Protein AF-A0A2D9K0V0-F1 (afdb_monomer)

Solvent-accessible surface area (backbone atoms only — not comparable to full-atom values): 19066 Å² total; per-residue (Å²): 116,52,58,71,48,24,60,73,74,69,68,35,49,72,90,44,69,35,54,51,68,38,77,50,42,42,64,25,30,64,57,67,66,48,71,75,42,96,69,35,38,9,27,38,43,74,40,37,37,55,50,68,66,48,45,17,32,38,49,22,57,74,65,72,26,48,40,57,38,60,50,44,67,66,80,58,66,89,50,46,47,69,49,69,27,39,34,34,71,58,63,71,51,47,66,89,57,55,63,83,41,41,39,16,13,40,36,79,34,47,32,63,82,35,72,28,41,44,32,43,83,90,40,67,44,85,58,47,45,82,49,49,73,64,42,76,37,61,46,59,78,54,49,76,62,45,42,44,74,83,18,52,46,69,23,69,28,43,53,49,32,65,16,9,19,24,32,33,73,44,33,50,60,80,29,35,34,35,41,34,44,45,86,46,57,58,73,42,45,30,34,36,35,42,39,46,52,25,52,40,86,64,31,17,25,22,32,39,41,36,39,27,34,44,91,47,82,68,52,73,53,65,39,28,57,26,34,39,40,36,74,84,58,23,28,80,46,44,38,35,32,30,35,47,34,40,52,50,55,25,33,92,71,8,25,40,38,42,34,41,38,19,32,65,50,56,92,92,56,70,39,42,40,26,41,69,66,44,12,29,37,40,31,26,57,41,66,47,59,102,60,84,43,80,76,45,78,46,76,41,84,92,59,56,27,37,38,40,30,27,53,26,40,60,79,39,34,26,23,38,30,37,19,61,69,82,41,59,63,93,39,92,53,13,46,44,78,77,44,64,52,48,56,14,93,29,52,56,32,74,50,74,46,66,78,64,58,85,80,61,97,56,78,44,79,47,81,40,75,63,129

Foldseek 3Di:
DAPVCCVPPQVADRVDQQRCPLPQGQQQAPCQLDQDASSPQNARSNDQQRCPLQAGSNLCNVQVFRSSFSLGDRDDPPQKDKHFAQALVSVVDEPPFAFPAKAFAQDWFDGNNRTHAYDALVDDDPQKDKFWPAHKHKDAQAQAPQDCVVQNHDYPRLSRLARMWIWHPDQDAQTKMKMKGAPADAQFKKKKKFKAAARYPQAFAWKWKWKDQPPDDIDIDTGTRQPCCDPPRVGPDSNTIMMMMGMDGHHPRRMMMIMIGWHADDPPDGHGGGTDIRRIMTMTRFLADPDKDFPDWDADPVQGKIKTKIFDGQFFWKWKWKFQPCDDPVDDRHIDTPDRSQHDNDGMGIDMGNDPRPDHPGMDMDMDTDD

pLDDT: mean 89.68, std 9.81, range [43.66, 98.81]

Mean predicted aligned error: 11.1 Å

Secondary structure (DSSP, 8-state):
--HHHIIIII---TT-SSSS-SS--TTT---SSS--BTTB----TT-SSSSSSSB-HHHHHHHT--TT-TTSPPPPSTTEEEEEESSTGGGT--TTS-EEEEEEESS--EETTEEPEEEBTTB--TTEEEEESS-EEEE-S--TT--TTTTT---HHHHHHHH-EEEES--STT-EEEEEE--PPTT-EEEEEEEE----TTB--EEEEEEE-TTSPPEEEEEESS-TTSTTT-BS-TT-EEEEEEEEE--TT--EEEEEEEPPPPTT--SB-----B-EEEEEE--S-SS--EEEEEEETTTTEEEEEEE--TT-EEEEEEESS---TTSTT--EEEEEEEE-SSSEEEEEE-SSTTT-S--EEEEEE--

Nearest PDB structures (foldseek):
  2wz8-assembly1_A  TM=5.641E-01  e=3.664E-03  Acetivibrio thermocellus
  8ic1-assembly1_A  TM=4.311E-01  e=6.963E-02  Microbacterium arabinogalactanolyticum
  5zbt-assembly1_A  TM=4.457E-01  e=5.659E-01  Entamoeba histolytica HM-1:IMSS-A
  1pm4-assembly1_C  TM=2.593E-01  e=3.094E+00  Yersinia pseudotuberculosis

Structure (mmCIF, N/CA/C/O backbone):
data_AF-A0A2D9K0V0-F1
#
_entry.id   AF-A0A2D9K0V0-F1
#
loop_
_atom_site.group_PDB
_atom_site.id
_atom_site.type_symbol
_atom_site.label_atom_id
_atom_site.label_alt_id
_atom_site.label_comp_id
_atom_site.label_asym_id
_atom_site.label_entity_id
_atom_site.label_seq_id
_atom_site.pdbx_PDB_ins_code
_atom_site.Cartn_x
_atom_site.Cartn_y
_atom_site.Cartn_z
_atom_site.occupancy
_atom_site.B_iso_or_equiv
_atom_site.auth_seq_id
_atom_site.auth_comp_id
_atom_site.auth_asym_id
_atom_site.auth_atom_id
_atom_site.pdbx_PDB_model_num
ATOM 1 N N . MET A 1 1 ? 15.722 15.539 28.383 1.00 73.75 1 MET A N 1
ATOM 2 C CA . MET A 1 1 ? 15.851 14.761 29.632 1.00 73.75 1 MET A CA 1
ATOM 3 C C . MET A 1 1 ? 17.202 15.109 30.284 1.00 73.75 1 MET A C 1
ATOM 5 O O . MET A 1 1 ? 17.712 16.178 29.961 1.00 73.75 1 MET A O 1
ATOM 9 N N . ASN A 1 2 ? 17.755 14.344 31.236 1.00 83.00 2 ASN A N 1
ATOM 10 C CA . ASN A 1 2 ? 19.165 14.490 31.651 1.00 83.00 2 ASN A CA 1
ATOM 11 C C . ASN A 1 2 ? 19.836 13.112 31.701 1.00 83.00 2 ASN A C 1
ATOM 13 O O . ASN A 1 2 ? 19.140 12.140 31.985 1.00 83.00 2 ASN A O 1
ATOM 17 N N . ASP A 1 3 ? 21.164 13.063 31.558 1.00 81.62 3 ASP A N 1
ATOM 18 C CA . ASP A 1 3 ? 21.919 11.810 31.410 1.00 81.62 3 ASP A CA 1
ATOM 19 C C . ASP A 1 3 ? 21.660 10.813 32.550 1.00 81.62 3 ASP A C 1
ATOM 21 O O . ASP A 1 3 ? 21.655 9.601 32.364 1.00 81.62 3 ASP A O 1
ATOM 25 N N . SER A 1 4 ? 21.455 11.312 33.775 1.00 85.06 4 SER A N 1
ATOM 26 C CA . SER A 1 4 ? 21.193 10.442 34.923 1.00 85.06 4 SER A CA 1
ATOM 27 C C . SER A 1 4 ? 19.803 9.815 34.867 1.00 85.06 4 SER A C 1
ATOM 29 O O . SER A 1 4 ? 19.645 8.719 35.395 1.00 85.06 4 SER A O 1
ATOM 31 N N . LYS A 1 5 ? 18.806 10.506 34.308 1.00 84.31 5 LYS A N 1
ATOM 32 C CA . LYS A 1 5 ? 17.453 9.974 34.120 1.00 84.31 5 LYS A CA 1
ATOM 33 C C . LYS A 1 5 ? 17.431 8.982 32.955 1.00 84.31 5 LYS A C 1
ATOM 35 O O . LYS A 1 5 ? 16.911 7.891 33.130 1.00 84.31 5 LYS A O 1
ATOM 40 N N . GLU A 1 6 ? 18.085 9.321 31.848 1.00 85.62 6 GLU A N 1
ATOM 41 C CA . GLU A 1 6 ? 18.199 8.459 30.661 1.00 85.62 6 GLU A CA 1
ATOM 42 C C . GLU A 1 6 ? 18.835 7.109 31.027 1.00 85.62 6 GLU A C 1
ATOM 44 O O . GLU A 1 6 ? 18.266 6.059 30.772 1.00 85.62 6 GLU A O 1
ATOM 49 N N . ILE A 1 7 ? 19.941 7.110 31.781 1.00 84.94 7 ILE A N 1
ATOM 50 C CA . ILE A 1 7 ? 20.639 5.864 32.147 1.00 84.94 7 ILE A CA 1
ATOM 51 C C . ILE A 1 7 ? 19.889 5.013 33.189 1.00 84.94 7 ILE A C 1
ATOM 53 O O . ILE A 1 7 ? 20.017 3.791 33.165 1.00 84.94 7 ILE A O 1
ATOM 57 N N . ASN A 1 8 ? 19.215 5.625 34.171 1.00 84.88 8 ASN A N 1
ATOM 58 C CA . ASN A 1 8 ? 18.696 4.885 35.336 1.00 84.88 8 ASN A CA 1
ATOM 59 C C . ASN A 1 8 ? 17.186 4.638 35.311 1.00 84.88 8 ASN A C 1
ATOM 61 O O . ASN A 1 8 ? 16.743 3.729 36.013 1.00 84.88 8 ASN A O 1
ATOM 65 N N . ASP A 1 9 ? 16.424 5.454 34.579 1.00 83.00 9 ASP A N 1
ATOM 66 C CA . ASP A 1 9 ? 14.962 5.410 34.610 1.00 83.00 9 ASP A CA 1
ATOM 67 C C . ASP A 1 9 ? 14.385 4.909 33.280 1.00 83.00 9 ASP A C 1
ATOM 69 O O . ASP A 1 9 ? 13.514 4.047 33.309 1.00 83.00 9 ASP A O 1
ATOM 73 N N . THR A 1 10 ? 14.855 5.428 32.138 1.00 83.25 10 THR A N 1
ATOM 74 C CA . THR A 1 10 ? 14.309 5.087 30.806 1.00 83.25 10 THR A CA 1
ATOM 75 C C . THR A 1 10 ? 15.211 4.182 29.973 1.00 83.25 10 THR A C 1
ATOM 77 O O . THR A 1 10 ? 14.788 3.715 28.929 1.00 83.25 10 THR A O 1
ATOM 80 N N . GLU A 1 11 ? 16.441 3.925 30.422 1.00 91.00 11 GLU A N 1
ATOM 81 C CA . GLU A 1 11 ? 17.473 3.157 29.702 1.00 91.00 11 GLU A CA 1
ATOM 82 C C . GLU A 1 11 ? 17.823 3.699 28.300 1.00 91.00 11 GLU A C 1
ATOM 84 O O . GLU A 1 11 ? 18.477 3.014 27.511 1.00 91.00 11 GLU A O 1
ATOM 89 N N . THR A 1 12 ? 17.485 4.961 28.030 1.00 91.00 12 THR A N 1
ATOM 90 C CA . THR A 1 12 ? 17.729 5.607 26.742 1.00 91.00 12 THR A CA 1
ATOM 91 C C . THR A 1 12 ? 19.180 6.071 26.591 1.00 91.00 12 THR A C 1
ATOM 93 O O . THR A 1 12 ? 19.969 6.107 27.548 1.00 91.00 12 THR A O 1
ATOM 96 N N . ASN A 1 13 ? 19.594 6.398 25.365 1.00 88.94 13 ASN A N 1
ATOM 97 C CA . ASN A 1 13 ? 20.975 6.758 25.068 1.00 88.94 13 ASN A CA 1
ATOM 98 C C . ASN A 1 13 ? 21.229 8.256 25.321 1.00 88.94 13 ASN A C 1
ATOM 100 O O . ASN A 1 13 ? 20.877 9.070 24.475 1.00 88.94 13 ASN A O 1
ATOM 104 N N . PRO A 1 14 ? 22.002 8.649 26.356 1.00 89.69 14 PRO A N 1
ATOM 105 C CA . PRO A 1 14 ? 22.209 10.061 26.709 1.00 89.69 14 PRO A CA 1
ATOM 106 C C . PRO A 1 14 ? 23.008 10.871 25.670 1.00 89.69 14 PRO A C 1
ATOM 108 O O . PRO A 1 14 ? 23.250 12.067 25.836 1.00 89.69 14 PRO A O 1
ATOM 111 N N . LEU A 1 15 ? 23.518 10.216 24.621 1.00 90.50 15 LEU A N 1
ATOM 112 C CA . LEU A 1 15 ? 24.195 10.868 23.499 1.00 90.50 15 LEU A CA 1
ATOM 113 C C . LEU A 1 15 ? 23.257 11.170 22.325 1.00 90.50 15 LEU A C 1
ATOM 115 O O . LEU A 1 15 ? 23.686 11.845 21.384 1.00 90.50 15 LEU A O 1
ATOM 119 N N . LEU A 1 16 ? 22.030 10.658 22.356 1.00 89.44 16 LEU A N 1
ATOM 120 C CA . LEU A 1 16 ? 20.989 10.886 21.367 1.00 89.44 16 LEU A CA 1
ATOM 121 C C . LEU A 1 16 ? 19.850 11.659 22.037 1.00 89.44 16 LEU A C 1
ATOM 123 O O . LEU A 1 16 ? 19.615 11.514 23.226 1.00 89.44 16 LEU A O 1
ATOM 127 N N . ALA A 1 17 ? 19.209 12.558 21.293 1.00 91.25 17 ALA A N 1
ATOM 128 C CA . ALA A 1 17 ? 18.018 13.246 21.798 1.00 91.25 17 ALA A CA 1
ATOM 129 C C . ALA A 1 17 ? 16.741 12.406 21.620 1.00 91.25 17 ALA A C 1
ATOM 131 O O . ALA A 1 17 ? 15.738 12.722 22.249 1.00 91.25 17 ALA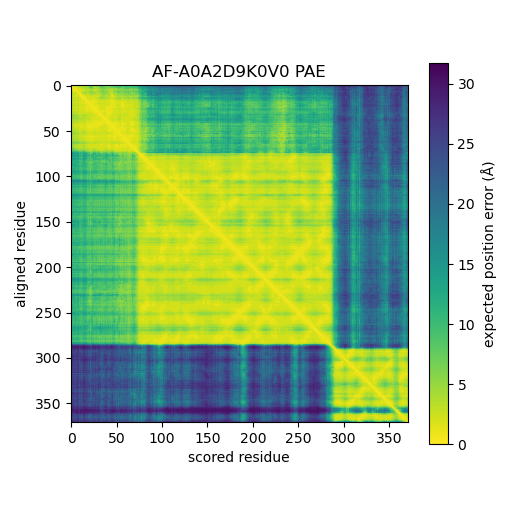 A O 1
ATOM 132 N N . ASP A 1 18 ? 16.837 11.408 20.744 1.00 93.50 18 ASP A N 1
ATOM 133 C CA . ASP A 1 18 ? 15.828 10.493 20.222 1.00 93.50 18 ASP A CA 1
ATOM 134 C C . ASP A 1 18 ? 16.570 9.154 20.040 1.00 93.50 18 ASP A C 1
ATOM 136 O O . ASP A 1 18 ? 17.537 9.067 19.260 1.00 93.50 18 ASP A O 1
ATOM 140 N N . THR A 1 19 ? 16.254 8.179 20.886 1.00 94.25 19 THR A N 1
ATOM 141 C CA . THR A 1 19 ? 17.038 6.956 21.058 1.00 94.25 19 THR A CA 1
ATOM 142 C C . THR A 1 19 ? 16.695 5.881 20.033 1.00 94.25 19 THR A C 1
ATOM 144 O O . THR A 1 19 ? 17.625 5.247 19.510 1.00 94.25 19 THR A O 1
ATOM 147 N N . ASP A 1 20 ? 15.420 5.688 19.719 1.00 92.06 20 ASP A N 1
ATOM 148 C CA . ASP A 1 20 ? 14.922 4.687 18.770 1.00 92.06 20 ASP A CA 1
ATOM 149 C C . ASP A 1 20 ? 14.698 5.232 17.349 1.00 92.06 20 ASP A C 1
ATOM 151 O O . ASP A 1 20 ? 14.717 4.442 16.401 1.00 92.06 20 ASP A O 1
ATOM 155 N N . LYS A 1 21 ? 14.726 6.560 17.175 1.00 90.12 21 LYS A N 1
ATOM 156 C CA . LYS A 1 21 ? 14.726 7.297 15.900 1.00 90.12 21 LYS A CA 1
ATOM 157 C C . LYS A 1 21 ? 13.393 7.297 15.173 1.00 90.12 21 LYS A C 1
ATOM 159 O O . LYS A 1 21 ? 13.379 7.326 13.939 1.00 90.12 21 LYS A O 1
ATOM 164 N N . ASP A 1 22 ? 12.308 7.297 15.921 1.00 87.81 22 ASP A N 1
ATOM 165 C CA . ASP A 1 22 ? 10.946 7.448 15.415 1.00 87.81 22 ASP A CA 1
ATOM 166 C C . ASP A 1 22 ? 10.583 8.928 15.115 1.00 87.81 22 ASP A C 1
ATOM 168 O O . ASP A 1 22 ? 9.612 9.225 14.418 1.00 87.81 22 ASP A O 1
ATOM 172 N N . GLY A 1 23 ? 11.411 9.878 15.577 1.00 89.25 23 GLY A N 1
ATOM 173 C CA . GLY A 1 23 ? 11.223 11.321 15.423 1.00 89.25 23 GLY A CA 1
ATOM 174 C C . GLY A 1 23 ? 10.721 12.044 16.679 1.00 89.25 23 GLY A C 1
ATOM 175 O O . GLY A 1 23 ? 10.600 13.281 16.655 1.00 89.25 23 GLY A O 1
ATOM 176 N N . LEU A 1 24 ? 10.466 11.327 17.773 1.00 92.38 24 LEU A N 1
ATOM 177 C CA . LEU A 1 24 ? 10.171 11.857 19.098 1.00 92.38 24 LEU A CA 1
ATOM 178 C C . LEU A 1 24 ? 11.458 11.966 19.917 1.00 92.38 24 LEU A C 1
ATOM 180 O O . LEU A 1 24 ? 12.423 11.246 19.738 1.00 92.38 24 LEU A O 1
ATOM 184 N N . ASN A 1 25 ? 11.535 12.967 20.796 1.00 94.94 25 ASN A N 1
ATOM 185 C CA . ASN A 1 25 ? 12.684 13.032 21.702 1.00 94.94 25 ASN A CA 1
ATOM 186 C C . ASN A 1 25 ? 12.367 12.201 22.947 1.00 94.94 25 ASN A C 1
ATOM 188 O O . ASN A 1 25 ? 11.310 12.446 23.527 1.00 94.94 25 ASN A O 1
ATOM 192 N N . ASP A 1 26 ? 13.335 11.464 23.503 1.00 94.62 26 ASP A N 1
ATOM 193 C CA . ASP A 1 26 ? 13.188 10.644 24.725 1.00 94.62 26 ASP A CA 1
ATOM 194 C C . ASP A 1 26 ? 12.453 11.363 25.879 1.00 94.62 26 ASP A C 1
ATOM 196 O O . ASP A 1 26 ? 11.872 10.775 26.785 1.00 94.62 26 ASP A O 1
ATOM 200 N N . GLY A 1 27 ? 12.559 12.696 25.929 1.00 93.06 27 GLY A N 1
ATOM 201 C CA . GLY A 1 27 ? 11.934 13.523 26.953 1.00 93.06 27 GLY A CA 1
ATOM 202 C C . GLY A 1 27 ? 10.412 13.678 26.861 1.00 93.06 27 GLY A C 1
ATOM 203 O O . GLY A 1 27 ? 9.840 14.096 27.872 1.00 93.06 27 GLY A O 1
ATOM 204 N N . VAL A 1 28 ? 9.795 13.438 25.700 1.00 95.25 28 VAL A N 1
ATOM 205 C CA . VAL A 1 28 ? 8.331 13.503 25.507 1.00 95.25 28 VAL A CA 1
ATOM 206 C C . VAL A 1 28 ? 7.662 12.138 25.663 1.00 95.25 28 VAL A C 1
ATOM 208 O O . VAL A 1 28 ? 6.469 12.082 25.947 1.00 95.25 28 VAL A O 1
ATOM 211 N N . GLU A 1 29 ? 8.449 11.076 25.566 1.00 96.38 29 GLU A N 1
ATOM 212 C CA . GLU A 1 29 ? 8.033 9.681 25.625 1.00 96.38 29 GLU A CA 1
ATOM 213 C C . GLU A 1 29 ? 8.116 9.167 27.058 1.00 96.38 29 GLU A C 1
ATOM 215 O O . GLU A 1 29 ? 9.183 9.008 27.662 1.00 96.38 29 GLU A O 1
ATOM 220 N N . THR A 1 30 ? 6.952 9.033 27.684 1.00 94.25 30 THR A N 1
ATOM 221 C CA . THR A 1 30 ? 6.865 8.826 29.132 1.00 94.25 30 THR A CA 1
ATOM 222 C C . THR A 1 30 ? 6.777 7.365 29.545 1.00 94.25 30 THR A C 1
ATOM 224 O O . THR A 1 30 ? 6.842 7.097 30.750 1.00 94.25 30 THR A O 1
ATOM 227 N N . ASN A 1 31 ? 6.671 6.443 28.583 1.00 94.75 31 ASN A N 1
ATOM 228 C CA . ASN A 1 31 ? 6.467 5.006 28.763 1.00 94.75 31 ASN A CA 1
ATOM 229 C C . ASN A 1 31 ? 5.355 4.713 29.785 1.00 94.75 31 ASN A C 1
ATOM 231 O O . ASN A 1 31 ? 5.508 3.942 30.737 1.00 94.75 31 ASN A O 1
ATOM 235 N N . THR A 1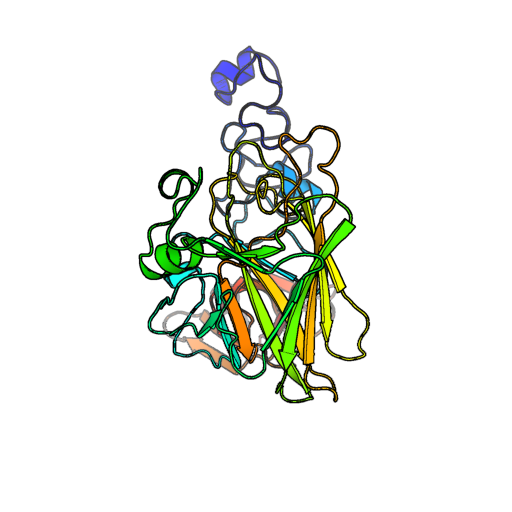 32 ? 4.251 5.455 29.661 1.00 93.81 32 THR A N 1
ATOM 236 C CA . THR A 1 32 ? 3.066 5.289 30.511 1.00 93.81 32 THR A CA 1
ATOM 237 C C . THR A 1 32 ? 1.993 4.428 29.851 1.00 93.81 32 THR A C 1
ATOM 239 O O . THR A 1 32 ? 1.086 3.990 30.561 1.00 93.81 32 THR A O 1
ATOM 242 N N . GLY A 1 33 ? 2.107 4.158 28.543 1.00 91.38 33 GLY A N 1
ATOM 243 C CA . GLY A 1 33 ? 1.124 3.420 27.748 1.00 91.38 33 GLY A CA 1
ATOM 244 C C . GLY A 1 33 ? -0.188 4.183 27.565 1.00 91.38 33 GLY A C 1
ATOM 245 O O . GLY A 1 33 ? -1.257 3.584 27.492 1.00 91.38 33 GLY A O 1
ATOM 246 N N . SER A 1 34 ? -0.163 5.512 27.655 1.00 89.81 34 SER A N 1
ATOM 247 C CA . SER A 1 34 ? -1.355 6.345 27.503 1.00 89.81 34 SER A CA 1
ATOM 248 C C . SER A 1 34 ? -0.985 7.688 26.904 1.00 89.81 34 SER A C 1
ATOM 250 O O . SER A 1 34 ? -0.271 8.477 27.528 1.00 89.81 34 SER A O 1
ATOM 252 N N . PHE A 1 35 ? -1.529 7.976 25.727 1.00 90.06 35 PHE A N 1
ATOM 253 C CA . PHE A 1 35 ? -1.321 9.254 25.074 1.00 90.06 35 PHE A CA 1
ATOM 254 C C . PHE A 1 35 ? -2.023 10.391 25.829 1.00 90.06 35 PHE A C 1
ATOM 256 O O . PHE A 1 35 ? -3.241 10.396 26.018 1.00 90.06 35 PHE A O 1
ATOM 263 N N . VAL A 1 36 ? -1.249 11.386 26.275 1.00 87.50 36 VAL A N 1
ATOM 264 C CA . VAL A 1 36 ? -1.778 12.602 26.918 1.00 87.50 36 VAL A CA 1
ATOM 265 C C . VAL A 1 36 ? -1.670 13.801 25.977 1.00 87.50 36 VAL A C 1
ATOM 267 O O . VAL A 1 36 ? -2.588 14.622 25.904 1.00 87.50 36 VAL A O 1
ATOM 270 N N . SER A 1 37 ? -0.530 13.957 25.297 1.00 85.94 37 SER A N 1
ATOM 271 C CA . SER A 1 37 ? -0.285 14.989 24.280 1.00 85.94 37 SER A CA 1
ATOM 272 C C . SER A 1 37 ? 1.035 14.739 23.541 1.00 85.94 37 SER A C 1
ATOM 274 O O . SER A 1 37 ? 1.878 13.998 24.022 1.00 85.94 37 SER A O 1
ATOM 276 N N . ALA A 1 38 ? 1.330 15.506 22.488 1.00 86.75 38 ALA A N 1
ATOM 277 C CA . ALA A 1 38 ? 2.636 15.477 21.809 1.00 86.75 38 ALA A CA 1
ATOM 278 C C . ALA A 1 38 ? 3.871 15.835 22.686 1.00 86.75 38 ALA A C 1
ATOM 280 O O . ALA A 1 38 ? 4.996 15.806 22.200 1.00 86.75 38 ALA A O 1
ATOM 281 N N . ASN A 1 39 ? 3.696 16.241 23.953 1.00 90.38 39 ASN A N 1
ATOM 282 C CA . ASN A 1 39 ? 4.803 16.441 24.910 1.00 90.38 39 ASN A CA 1
ATOM 283 C C . ASN A 1 39 ? 4.792 15.426 26.074 1.00 90.38 39 ASN A C 1
ATOM 285 O O . ASN A 1 39 ? 5.587 15.570 27.003 1.00 90.38 39 ASN A O 1
ATOM 289 N N . ASP A 1 40 ? 3.844 14.491 26.061 1.00 91.19 40 ASP A N 1
ATOM 290 C CA . ASP A 1 40 ? 3.646 13.405 27.026 1.00 91.19 40 ASP A CA 1
ATOM 291 C C . ASP A 1 40 ? 2.886 12.297 26.285 1.00 91.19 40 ASP A C 1
ATOM 293 O O . ASP A 1 40 ? 1.655 12.208 26.336 1.00 91.19 40 ASP A O 1
ATOM 297 N N . THR A 1 41 ? 3.627 11.580 25.447 1.00 94.25 41 THR A N 1
ATOM 298 C CA . THR A 1 41 ? 3.079 10.714 24.395 1.00 94.25 41 THR A CA 1
ATOM 299 C C . THR A 1 41 ? 2.671 9.350 24.926 1.00 94.25 41 THR A C 1
ATOM 301 O O . THR A 1 41 ? 1.920 8.646 24.270 1.00 94.25 41 THR A O 1
ATOM 304 N N . GLY A 1 42 ? 3.144 8.972 26.113 1.00 95.25 42 GLY A N 1
ATOM 305 C CA . GLY A 1 42 ? 2.918 7.646 26.676 1.00 95.25 42 GLY A CA 1
ATOM 306 C C . GLY A 1 42 ? 3.787 6.538 26.083 1.00 95.25 42 GLY A C 1
ATOM 307 O O . GLY A 1 42 ? 3.918 5.516 26.755 1.00 95.25 42 GLY A O 1
ATOM 308 N N . THR A 1 43 ? 4.435 6.789 24.945 1.00 96.81 43 THR A N 1
ATOM 309 C CA . THR A 1 43 ? 5.248 5.841 24.170 1.00 96.81 43 THR A CA 1
ATOM 310 C C . THR A 1 43 ? 6.531 5.425 24.887 1.00 96.81 43 THR A C 1
ATOM 312 O O . THR A 1 43 ? 6.979 6.109 25.821 1.00 96.81 43 THR A O 1
ATOM 315 N N . ASP A 1 44 ? 7.095 4.276 24.514 1.00 96.19 44 ASP A N 1
ATOM 316 C CA . ASP A 1 44 ? 8.366 3.775 25.035 1.00 96.19 44 ASP A CA 1
ATOM 317 C C . ASP A 1 44 ? 9.544 4.359 24.234 1.00 96.19 44 ASP A C 1
ATOM 319 O O . ASP A 1 44 ? 9.742 3.938 23.105 1.00 96.19 44 ASP A O 1
ATOM 323 N N . PRO A 1 45 ? 10.416 5.199 24.833 1.00 96.00 45 PRO A N 1
ATOM 324 C CA . PRO A 1 45 ? 11.521 5.874 24.128 1.00 96.00 45 PRO A CA 1
ATOM 325 C C . PRO A 1 45 ? 12.643 4.964 23.595 1.00 96.00 45 PRO A C 1
ATOM 327 O O . PRO A 1 45 ? 13.733 5.427 23.241 1.00 96.00 45 PRO A O 1
ATOM 330 N N . ASN A 1 46 ? 12.473 3.647 23.686 1.00 95.06 46 ASN A N 1
ATOM 331 C CA . ASN A 1 46 ? 13.391 2.661 23.124 1.00 95.06 46 ASN A CA 1
ATOM 332 C C . ASN A 1 46 ? 12.708 1.756 22.094 1.00 95.06 46 ASN A C 1
ATOM 334 O O . ASN A 1 46 ? 13.322 0.773 21.657 1.00 95.06 46 ASN A O 1
ATOM 338 N N . ASN A 1 47 ? 11.453 2.034 21.764 1.00 94.50 47 ASN A N 1
ATOM 339 C CA . ASN A 1 47 ? 10.652 1.273 20.838 1.00 94.50 47 ASN A CA 1
ATOM 340 C C . ASN A 1 47 ? 9.909 2.228 19.905 1.00 94.50 47 ASN A C 1
ATOM 342 O O . ASN A 1 47 ? 8.889 2.778 20.281 1.00 94.50 47 ASN A O 1
ATOM 346 N N . ALA A 1 48 ? 10.387 2.316 18.664 1.00 92.19 48 ALA A N 1
ATOM 347 C CA . ALA A 1 48 ? 9.873 3.257 17.675 1.00 92.19 48 ALA A CA 1
ATOM 348 C C . ALA A 1 48 ? 8.402 3.044 17.263 1.00 92.19 48 ALA A C 1
ATOM 350 O O . ALA A 1 48 ? 7.895 3.857 16.503 1.00 92.19 48 ALA A O 1
ATOM 351 N N . ASP A 1 49 ? 7.780 1.941 17.679 1.00 93.00 49 ASP A N 1
ATOM 352 C CA . ASP A 1 49 ? 6.382 1.548 17.450 1.00 93.00 49 ASP A CA 1
ATOM 353 C C . ASP A 1 49 ? 5.906 0.855 18.733 1.00 93.00 49 ASP A C 1
ATOM 355 O O . ASP A 1 49 ? 6.175 -0.332 18.976 1.00 93.00 49 ASP A O 1
ATOM 359 N N . THR A 1 50 ? 5.337 1.643 19.639 1.00 94.88 50 THR A N 1
ATOM 360 C CA . THR A 1 50 ? 5.037 1.237 21.010 1.00 94.88 50 THR A CA 1
ATOM 361 C C . THR A 1 50 ? 3.934 0.187 21.068 1.00 94.88 50 THR A C 1
ATOM 363 O O . THR A 1 50 ? 4.005 -0.710 21.921 1.00 94.88 50 THR A O 1
ATOM 366 N N . ASP A 1 51 ? 2.930 0.270 20.199 1.00 89.00 51 ASP A N 1
ATOM 367 C CA . ASP A 1 51 ? 1.776 -0.631 20.202 1.00 89.00 51 ASP A CA 1
ATOM 368 C C . ASP A 1 51 ? 1.891 -1.812 19.224 1.00 89.00 51 ASP A C 1
ATOM 370 O O . ASP A 1 51 ? 1.247 -2.846 19.440 1.00 89.00 51 ASP A O 1
ATOM 374 N N . GLY A 1 52 ? 2.823 -1.750 18.275 1.00 86.88 52 GLY A N 1
ATOM 375 C CA . GLY A 1 52 ? 3.215 -2.845 17.399 1.00 86.88 52 GLY A CA 1
ATOM 376 C C . GLY A 1 52 ? 2.424 -2.926 16.095 1.00 86.88 52 GLY A C 1
ATOM 377 O O . GLY A 1 52 ? 2.355 -4.020 15.515 1.00 86.88 52 GLY A O 1
ATOM 378 N N . ASP A 1 53 ? 1.809 -1.836 15.641 1.00 75.88 53 ASP A N 1
ATOM 379 C CA . ASP A 1 53 ? 1.008 -1.783 14.413 1.00 75.88 53 ASP A CA 1
ATOM 380 C C . ASP A 1 53 ? 1.843 -1.580 13.123 1.00 75.88 53 ASP A C 1
ATOM 382 O O . ASP A 1 53 ? 1.345 -1.758 12.003 1.00 75.88 53 ASP A O 1
ATOM 386 N N . ASN A 1 54 ? 3.161 -1.394 13.271 1.00 80.75 54 ASN A N 1
ATOM 387 C CA . ASN A 1 54 ? 4.192 -1.101 12.267 1.00 80.75 54 ASN A CA 1
ATOM 388 C C . ASN A 1 54 ? 4.266 0.350 11.774 1.00 80.75 54 ASN A C 1
ATOM 390 O O . ASN A 1 54 ? 5.050 0.615 10.847 1.00 80.75 54 ASN A O 1
ATOM 394 N N . PHE A 1 55 ? 3.520 1.277 12.362 1.00 81.44 55 PHE A N 1
ATOM 395 C CA . PHE A 1 55 ? 3.691 2.712 12.194 1.00 81.44 55 PHE A CA 1
ATOM 396 C C . PHE A 1 55 ? 4.589 3.251 13.304 1.00 81.44 55 PHE A C 1
ATOM 398 O O . PHE A 1 55 ? 4.578 2.780 14.429 1.00 81.44 55 PHE A O 1
ATOM 405 N N . SER A 1 56 ? 5.463 4.201 12.970 1.00 88.88 56 SER A N 1
ATOM 406 C CA . SER A 1 56 ? 6.313 4.786 14.005 1.00 88.88 56 SER A CA 1
ATOM 407 C C . SER A 1 56 ? 5.516 5.749 14.892 1.00 88.88 56 SER A C 1
ATOM 409 O O . SER A 1 56 ? 4.843 6.625 14.333 1.00 88.88 56 SER A O 1
ATOM 411 N N . ASP A 1 57 ? 5.727 5.725 16.204 1.00 90.44 57 ASP A N 1
ATOM 412 C CA . ASP A 1 57 ? 5.034 6.574 17.184 1.00 90.44 57 ASP A CA 1
ATOM 413 C C . ASP A 1 57 ? 5.054 8.071 16.789 1.00 90.44 57 ASP A C 1
ATOM 415 O O . ASP A 1 57 ? 4.050 8.796 16.815 1.00 90.44 57 ASP A O 1
ATOM 419 N N . GLY A 1 58 ? 6.214 8.573 16.352 1.00 88.75 58 GLY A N 1
ATOM 420 C CA . GLY A 1 58 ? 6.374 9.950 15.888 1.00 88.75 58 GLY A CA 1
ATOM 421 C C . GLY A 1 58 ? 5.562 10.317 14.641 1.00 88.75 58 GLY A C 1
ATOM 422 O O . GLY A 1 58 ? 5.182 11.484 14.469 1.00 88.75 58 GLY A O 1
ATOM 423 N N . TYR A 1 59 ? 5.272 9.351 13.770 1.00 84.75 59 TYR A N 1
ATOM 424 C CA . TYR A 1 59 ? 4.418 9.555 12.602 1.00 84.75 59 TYR A CA 1
ATOM 425 C C . TYR A 1 59 ? 2.954 9.657 12.999 1.00 84.75 59 TYR A C 1
ATOM 427 O O . TYR A 1 59 ? 2.292 10.614 12.592 1.00 84.75 59 TYR A O 1
ATOM 435 N N . GLU A 1 60 ? 2.488 8.734 13.824 1.00 86.31 60 GLU A N 1
ATOM 436 C CA . GLU A 1 60 ? 1.124 8.686 14.336 1.00 86.31 60 GLU A CA 1
ATOM 437 C C . GLU A 1 60 ? 0.715 10.005 14.999 1.00 86.31 60 GLU A C 1
ATOM 439 O O . GLU A 1 60 ? -0.269 10.646 14.618 1.00 86.31 60 GLU A O 1
ATOM 444 N N . ILE A 1 61 ? 1.581 10.551 15.857 1.00 85.81 61 ILE A N 1
ATOM 445 C CA . ILE A 1 61 ? 1.360 11.863 16.484 1.00 85.81 61 ILE A CA 1
ATOM 446 C C . ILE A 1 61 ? 1.241 12.993 15.454 1.00 85.81 61 ILE A C 1
ATOM 448 O O . ILE A 1 61 ? 0.485 13.948 15.654 1.00 85.81 61 ILE A O 1
ATOM 452 N N . ASN A 1 62 ? 1.999 12.933 14.358 1.00 81.12 62 ASN A N 1
ATOM 453 C CA . ASN A 1 62 ? 1.981 13.959 13.313 1.00 81.12 62 ASN A CA 1
ATOM 454 C C . ASN A 1 62 ? 0.666 13.939 12.515 1.00 81.12 62 ASN A C 1
ATOM 456 O O . ASN A 1 62 ? 0.183 14.990 12.084 1.00 81.12 62 ASN A O 1
ATOM 460 N N . VAL A 1 63 ? 0.068 12.759 12.353 1.00 75.44 63 VAL A N 1
ATOM 461 C CA . VAL A 1 63 ? -1.208 12.569 11.645 1.00 75.44 63 VAL A CA 1
ATOM 462 C C . VAL A 1 63 ? -2.426 12.520 12.570 1.00 75.44 63 VAL A C 1
ATOM 464 O O . VAL A 1 63 ? -3.550 12.523 12.079 1.00 75.44 63 VAL A O 1
ATOM 467 N N . ASN A 1 64 ? -2.215 12.676 13.880 1.00 81.06 64 ASN A N 1
ATOM 468 C CA . ASN A 1 64 ? -3.227 12.645 14.940 1.00 81.06 64 ASN A CA 1
ATOM 469 C C . ASN A 1 64 ? -3.869 11.265 15.156 1.00 81.06 64 ASN A C 1
ATOM 471 O O . ASN A 1 64 ? -5.058 11.222 15.468 1.00 81.06 64 ASN A O 1
ATOM 475 N N . SER A 1 65 ? -3.092 10.192 15.022 1.00 80.25 65 SER A N 1
ATOM 476 C CA . SER A 1 65 ? -3.433 8.882 15.582 1.00 80.25 65 SER A CA 1
ATOM 477 C C . SER A 1 65 ? -2.732 8.649 16.930 1.00 80.25 65 SER A C 1
ATOM 479 O O . SER A 1 65 ? -1.875 9.447 17.345 1.00 80.25 65 SER A O 1
ATOM 481 N N . ASN A 1 66 ? -3.171 7.632 17.667 1.00 83.06 66 ASN A N 1
ATOM 482 C CA . ASN A 1 66 ? -2.724 7.300 19.012 1.00 83.06 66 ASN A CA 1
ATOM 483 C C . ASN A 1 66 ? -1.654 6.190 19.004 1.00 83.06 66 ASN A C 1
ATOM 485 O O . ASN A 1 66 ? -2.027 5.028 18.945 1.00 83.06 66 ASN A O 1
ATOM 489 N N . PRO A 1 67 ? -0.379 6.521 19.287 1.00 89.88 67 PRO A N 1
ATOM 490 C CA . PRO A 1 67 ? 0.751 5.580 19.225 1.00 89.88 67 PRO A CA 1
ATOM 491 C C . PRO A 1 67 ? 0.832 4.593 20.404 1.00 89.88 67 PRO A C 1
ATOM 493 O O . PRO A 1 67 ? 1.896 4.176 20.849 1.00 89.88 67 PRO A O 1
ATOM 496 N N . ASN A 1 68 ? -0.281 4.367 21.096 1.00 90.88 68 ASN A N 1
ATOM 497 C CA . ASN A 1 68 ? -0.369 3.385 22.179 1.00 90.88 68 ASN A CA 1
ATOM 498 C C . ASN A 1 68 ? -1.597 2.485 21.987 1.00 90.88 68 ASN A C 1
ATOM 500 O O . ASN A 1 68 ? -2.046 1.848 22.947 1.00 90.88 68 ASN A O 1
ATOM 504 N N . ASP A 1 69 ? -2.184 2.508 20.798 1.00 83.50 69 ASP A N 1
ATOM 505 C CA . ASP A 1 69 ? -3.387 1.797 20.424 1.00 83.50 69 ASP A CA 1
ATOM 506 C C . ASP A 1 69 ? -3.228 1.292 18.993 1.00 83.50 69 ASP A C 1
ATOM 508 O O . ASP A 1 69 ? -3.535 2.001 18.044 1.00 83.50 69 ASP A O 1
ATOM 512 N N . ALA A 1 70 ? -2.802 0.032 18.869 1.00 76.69 70 ALA A N 1
ATOM 513 C CA . ALA A 1 70 ? -2.484 -0.599 17.588 1.00 76.69 70 ALA A CA 1
ATOM 514 C C . ALA A 1 70 ? -3.664 -0.657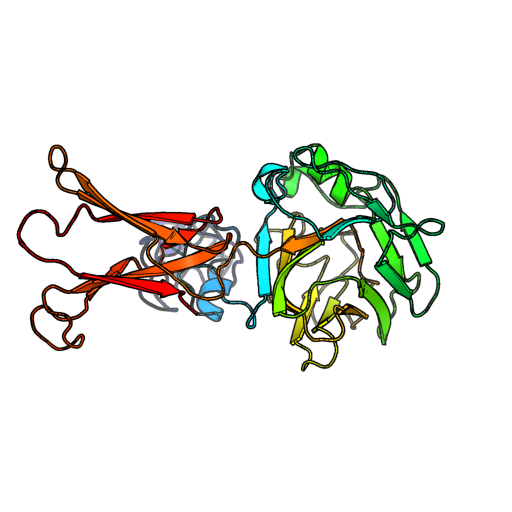 16.598 1.00 76.69 70 ALA A C 1
ATOM 516 O O . ALA A 1 70 ? -3.510 -1.084 15.453 1.00 76.69 70 ALA A O 1
ATOM 517 N N . GLU A 1 71 ? -4.865 -0.301 17.055 1.00 66.88 71 GLU A N 1
ATOM 518 C CA . GLU A 1 71 ? -6.064 -0.227 16.237 1.00 66.88 71 GLU A CA 1
ATOM 519 C C . GLU A 1 71 ? -6.344 1.198 15.712 1.00 66.88 71 GLU A C 1
ATOM 521 O O . GLU A 1 71 ? -7.193 1.340 14.834 1.00 66.88 71 GLU A O 1
ATOM 526 N N . ASP A 1 72 ? -5.657 2.246 16.191 1.00 71.56 72 ASP A N 1
ATOM 527 C CA . ASP A 1 72 ? -5.781 3.642 15.732 1.00 71.56 72 ASP A CA 1
ATOM 528 C C . ASP A 1 72 ? -4.721 3.977 14.669 1.00 71.56 72 ASP A C 1
ATOM 530 O O . ASP A 1 72 ? -3.728 4.650 14.919 1.00 71.56 72 ASP A O 1
ATOM 534 N N . LEU A 1 73 ? -4.940 3.504 13.441 1.00 72.38 73 LEU A N 1
ATOM 535 C CA . LEU A 1 73 ? -3.967 3.656 12.357 1.00 72.38 73 LEU A CA 1
ATOM 536 C C . LEU A 1 73 ? -3.942 5.081 11.751 1.00 72.38 73 LEU A C 1
ATOM 538 O O . LEU A 1 73 ? -4.986 5.724 11.583 1.00 72.38 73 LEU A O 1
ATOM 542 N N . PRO A 1 74 ? -2.784 5.546 11.245 1.00 71.06 74 PRO A N 1
ATOM 543 C CA . PRO A 1 74 ? -2.657 6.749 10.425 1.00 71.06 74 PRO A CA 1
ATOM 544 C C . PRO A 1 74 ? -3.658 6.893 9.268 1.00 71.06 74 PRO A C 1
ATOM 546 O O . PRO A 1 74 ? -3.689 6.098 8.324 1.00 71.06 74 PRO A O 1
ATOM 549 N N . GLN A 1 75 ? -4.395 8.007 9.267 1.00 69.88 75 GLN A N 1
ATOM 550 C CA . GLN A 1 75 ? -5.366 8.340 8.221 1.00 69.88 75 GLN A CA 1
ATOM 551 C C . GLN A 1 75 ? -4.682 8.749 6.902 1.00 69.88 75 GLN A C 1
ATOM 553 O O . GLN A 1 75 ? -3.978 9.762 6.810 1.00 69.88 75 GLN A O 1
ATOM 558 N N . LEU A 1 76 ? -4.924 7.970 5.846 1.00 76.31 76 LEU A N 1
ATOM 559 C CA . LEU A 1 76 ? -4.538 8.289 4.469 1.00 76.31 76 LEU A CA 1
ATOM 560 C C . LEU A 1 76 ? -5.562 9.216 3.788 1.00 76.31 76 LEU A C 1
ATOM 562 O O . LEU A 1 76 ? -6.674 9.387 4.284 1.00 76.31 76 LEU A O 1
ATOM 566 N N . PRO A 1 77 ? -5.237 9.824 2.625 1.00 77.25 77 PRO A N 1
ATOM 567 C CA . PRO A 1 77 ? -6.243 10.535 1.842 1.00 77.25 77 PRO A CA 1
ATOM 568 C C . PRO A 1 77 ? -7.464 9.647 1.560 1.00 77.25 77 PRO A C 1
ATOM 570 O O . PRO A 1 77 ? -7.329 8.438 1.378 1.00 77.25 77 PRO A O 1
ATOM 573 N N . GLU A 1 78 ? -8.646 10.261 1.476 1.00 75.12 78 GLU A N 1
ATOM 574 C CA . GLU A 1 78 ? -9.922 9.545 1.357 1.00 75.12 78 GLU A CA 1
ATOM 575 C C . GLU A 1 78 ? -9.884 8.442 0.286 1.00 75.12 78 GLU A C 1
ATOM 577 O O . GLU A 1 78 ? -9.480 8.656 -0.861 1.00 75.12 78 GLU A O 1
ATOM 582 N N . GLY A 1 79 ? -10.335 7.249 0.667 1.00 78.62 79 GLY A N 1
ATOM 583 C CA . GLY A 1 79 ? -10.410 6.087 -0.212 1.00 78.62 79 GLY A CA 1
ATOM 584 C C . GLY A 1 79 ? -9.123 5.273 -0.296 1.00 78.62 79 GLY A C 1
ATOM 585 O O . GLY A 1 79 ? -9.201 4.140 -0.765 1.00 78.62 79 GLY A O 1
ATOM 586 N N . PHE A 1 80 ? -7.980 5.782 0.171 1.00 83.94 80 PHE A N 1
ATOM 587 C CA . PHE A 1 80 ? -6.757 4.992 0.283 1.00 83.94 80 PHE A CA 1
ATOM 588 C C . PHE A 1 80 ? -6.706 4.210 1.596 1.00 83.94 80 PHE A C 1
ATOM 590 O O . PHE A 1 80 ? -7.169 4.670 2.634 1.00 83.94 80 PHE A O 1
ATOM 597 N N . SER A 1 81 ? -6.110 3.027 1.540 1.00 82.12 81 SER A N 1
ATOM 598 C CA . SER A 1 81 ? -5.779 2.201 2.700 1.00 82.12 81 SER A CA 1
ATOM 599 C C . SER A 1 81 ? -4.405 1.575 2.498 1.00 82.12 81 SER A C 1
ATOM 601 O O . SER A 1 81 ? -3.865 1.589 1.390 1.00 82.12 81 SER A O 1
ATOM 603 N N . MET A 1 82 ? -3.820 1.011 3.544 1.00 85.25 82 MET A N 1
ATOM 604 C CA . MET A 1 82 ? -2.593 0.232 3.423 1.00 85.25 82 MET A CA 1
ATOM 605 C C . MET A 1 82 ? -2.567 -0.890 4.451 1.00 85.25 82 MET A C 1
ATOM 607 O O . MET A 1 82 ? -3.331 -0.860 5.411 1.00 85.25 82 MET A O 1
ATOM 611 N N . ALA A 1 83 ? -1.685 -1.862 4.245 1.00 81.88 83 ALA A N 1
ATOM 612 C CA . ALA A 1 83 ? -1.285 -2.783 5.301 1.00 81.88 83 ALA A CA 1
ATOM 613 C C . ALA A 1 83 ? 0.108 -3.346 5.028 1.00 81.88 83 ALA A C 1
ATOM 615 O O . ALA A 1 83 ? 0.523 -3.486 3.870 1.00 81.88 83 ALA A O 1
ATOM 616 N N . VAL A 1 84 ? 0.798 -3.715 6.105 1.00 86.62 84 VAL A N 1
ATOM 617 C CA . VAL A 1 84 ? 2.038 -4.489 6.054 1.00 86.62 84 VAL A CA 1
ATOM 618 C C . VAL A 1 84 ? 1.721 -5.956 5.761 1.00 86.62 84 VAL A C 1
ATOM 620 O O . VAL A 1 84 ? 0.685 -6.499 6.138 1.00 86.62 84 VAL A O 1
ATOM 623 N N . LEU A 1 85 ? 2.628 -6.602 5.041 1.00 89.56 85 LEU A N 1
ATOM 624 C CA . LEU A 1 85 ? 2.516 -7.980 4.603 1.00 89.56 85 LEU A CA 1
ATOM 625 C C . LEU A 1 85 ? 3.564 -8.833 5.314 1.00 89.56 85 LEU A C 1
ATOM 627 O O . LEU A 1 85 ? 4.757 -8.608 5.135 1.00 89.56 85 LEU A O 1
ATOM 631 N N . THR A 1 86 ? 3.129 -9.839 6.062 1.00 86.75 86 THR A N 1
ATOM 632 C CA . THR A 1 86 ? 3.983 -10.769 6.816 1.00 86.75 86 THR A CA 1
ATOM 633 C C . THR A 1 86 ? 3.832 -12.211 6.326 1.00 86.75 86 THR A C 1
ATOM 635 O O . THR A 1 86 ? 4.794 -12.986 6.322 1.00 86.75 86 THR A O 1
ATOM 638 N N . ASP A 1 87 ? 2.661 -12.587 5.819 1.00 87.00 87 ASP A N 1
ATOM 639 C CA . ASP A 1 87 ? 2.403 -13.895 5.228 1.00 87.00 87 ASP A CA 1
ATOM 640 C C . ASP A 1 87 ? 1.278 -13.844 4.182 1.00 87.00 87 ASP A C 1
ATOM 642 O O . ASP A 1 87 ? 0.844 -12.778 3.742 1.00 87.00 87 ASP A O 1
ATOM 646 N N . ASP A 1 88 ? 0.857 -15.014 3.696 1.00 88.69 88 ASP A N 1
ATOM 647 C CA . ASP A 1 88 ? -0.201 -15.072 2.694 1.00 88.69 88 ASP A CA 1
ATOM 648 C C . ASP A 1 88 ? -1.533 -14.573 3.285 1.00 88.69 88 ASP A C 1
ATOM 650 O O . ASP A 1 88 ? -2.292 -13.914 2.579 1.00 88.69 88 ASP A O 1
ATOM 654 N N . GLU A 1 89 ? -1.832 -14.835 4.560 1.00 83.56 89 GLU A N 1
ATOM 655 C CA . GLU A 1 89 ? -3.082 -14.426 5.220 1.00 83.56 89 GLU A CA 1
ATOM 656 C C . GLU A 1 89 ? -3.148 -12.902 5.380 1.00 83.56 89 GLU A C 1
ATOM 658 O O . GLU A 1 89 ? -4.144 -12.287 4.990 1.00 83.56 89 GLU A O 1
ATOM 663 N N . SER A 1 90 ? -2.047 -12.272 5.801 1.00 84.06 90 SER A N 1
ATOM 664 C CA . SER A 1 90 ? -1.955 -10.814 5.964 1.00 84.06 90 SER A CA 1
ATOM 665 C C . SER A 1 90 ? -2.182 -10.035 4.658 1.00 84.06 90 SER A C 1
ATOM 667 O O . SER A 1 90 ? -2.446 -8.838 4.675 1.00 84.06 90 SER A O 1
ATOM 669 N N . SER A 1 91 ? -2.079 -10.688 3.494 1.00 87.50 91 SER A N 1
ATOM 670 C CA . SER A 1 91 ? -2.366 -10.058 2.198 1.00 87.50 91 SER A CA 1
ATOM 671 C C . SER A 1 91 ? -3.847 -9.730 1.976 1.00 87.50 91 SER A C 1
ATOM 673 O O . SER A 1 91 ? -4.190 -8.953 1.070 1.00 87.50 91 SER A O 1
ATOM 675 N N . GLY A 1 92 ? -4.734 -10.362 2.752 1.00 86.25 92 GLY A N 1
ATOM 676 C CA . GLY A 1 92 ? -6.181 -10.341 2.556 1.00 86.25 92 GLY A CA 1
ATOM 677 C C . GLY A 1 92 ? -6.636 -10.934 1.216 1.00 86.25 92 GLY A C 1
ATOM 678 O O . GLY A 1 92 ? -7.788 -10.746 0.821 1.00 86.25 92 GLY A O 1
ATOM 679 N N . ILE A 1 93 ? -5.744 -11.621 0.490 1.00 90.75 93 ILE A N 1
ATOM 680 C CA . ILE A 1 93 ? -6.097 -12.385 -0.704 1.00 90.75 93 ILE A CA 1
ATOM 681 C C . ILE A 1 93 ? -6.808 -13.655 -0.244 1.00 90.75 93 ILE A C 1
ATOM 683 O O . ILE A 1 93 ? -6.242 -14.438 0.509 1.00 90.75 93 ILE A O 1
ATOM 687 N N . ASP A 1 94 ? -8.035 -13.880 -0.702 1.00 89.56 94 ASP A N 1
ATOM 688 C CA . ASP A 1 94 ? -8.843 -15.030 -0.289 1.00 89.56 94 ASP A CA 1
ATOM 689 C C . ASP A 1 94 ? -9.714 -15.497 -1.458 1.00 89.56 94 ASP A C 1
ATOM 691 O O . ASP A 1 94 ? -10.344 -14.690 -2.141 1.00 89.56 94 ASP A O 1
ATOM 695 N N . ALA A 1 95 ? -9.798 -16.809 -1.681 1.00 89.75 95 ALA A N 1
ATOM 696 C CA . ALA A 1 95 ? -10.662 -17.407 -2.698 1.00 89.75 95 ALA A CA 1
ATOM 697 C C . ALA A 1 95 ? -12.169 -17.128 -2.494 1.00 89.75 95 ALA A C 1
ATOM 699 O O . ALA A 1 95 ? -12.966 -17.361 -3.405 1.00 89.75 95 ALA A O 1
ATOM 700 N N . ALA A 1 96 ? -12.578 -16.647 -1.318 1.00 87.44 96 ALA A N 1
ATOM 701 C CA . ALA A 1 96 ? -13.924 -16.168 -1.022 1.00 87.44 96 ALA A CA 1
ATOM 702 C C . ALA A 1 96 ? -14.204 -14.747 -1.551 1.00 87.44 96 ALA A C 1
ATOM 704 O O . ALA A 1 96 ? -15.360 -14.312 -1.546 1.00 87.44 96 ALA A O 1
ATOM 705 N N . ASN A 1 97 ? -13.183 -14.006 -1.988 1.00 86.62 97 ASN A N 1
ATOM 706 C CA . ASN A 1 97 ? -13.350 -12.691 -2.597 1.00 86.62 97 ASN A CA 1
ATOM 707 C C . ASN A 1 97 ? -13.724 -12.800 -4.080 1.00 86.62 97 ASN A C 1
ATOM 709 O O . ASN A 1 97 ? -13.309 -13.710 -4.796 1.00 86.62 97 ASN A O 1
ATOM 713 N N . GLU A 1 98 ? -14.511 -11.834 -4.552 1.00 92.69 98 GLU A N 1
ATOM 714 C CA . GLU A 1 98 ? -14.899 -11.740 -5.957 1.00 92.69 98 GLU A CA 1
ATOM 715 C C . GLU A 1 98 ? -13.945 -10.796 -6.690 1.00 92.69 98 GLU A C 1
ATOM 717 O O . GLU A 1 98 ? -14.118 -9.577 -6.685 1.00 92.69 98 GLU A O 1
ATOM 722 N N . TYR A 1 99 ? -12.915 -11.363 -7.318 1.00 96.38 99 TYR A N 1
ATOM 723 C CA . TYR A 1 99 ? -11.952 -10.604 -8.110 1.00 96.38 99 TYR A CA 1
ATOM 724 C C . TYR A 1 99 ? -12.465 -10.363 -9.528 1.00 96.38 99 TYR A C 1
ATOM 726 O O . TYR A 1 99 ? -12.829 -11.292 -10.247 1.00 96.38 99 TYR A O 1
ATOM 734 N N . THR A 1 100 ? -12.420 -9.105 -9.956 1.00 97.88 100 THR A N 1
ATOM 735 C CA . THR A 1 100 ? -12.458 -8.765 -11.388 1.00 97.88 100 THR A CA 1
ATOM 736 C C . THR A 1 100 ? -11.083 -8.919 -12.025 1.00 97.88 100 THR A C 1
ATOM 738 O O . THR A 1 100 ? -10.997 -9.277 -13.192 1.00 97.88 100 THR A O 1
ATOM 741 N N . HIS A 1 101 ? -10.025 -8.651 -11.253 1.00 98.62 101 HIS A N 1
ATOM 742 C CA . HIS A 1 101 ? -8.637 -8.752 -11.680 1.00 98.62 101 HIS A CA 1
ATOM 743 C C . HIS A 1 101 ? -7.794 -9.269 -10.510 1.00 98.62 101 HIS A C 1
ATOM 745 O O . HIS A 1 101 ? -7.913 -8.771 -9.390 1.00 98.62 101 HIS A O 1
ATOM 751 N N . ALA A 1 102 ? -6.928 -10.237 -10.781 1.00 98.38 102 ALA A N 1
ATOM 752 C CA . ALA A 1 102 ? -5.821 -10.642 -9.922 1.00 98.38 102 ALA A CA 1
ATOM 753 C C . ALA A 1 102 ? -4.628 -10.848 -10.855 1.00 98.38 102 ALA A C 1
ATOM 755 O O . ALA A 1 102 ? -4.658 -11.747 -11.688 1.00 98.38 102 ALA A O 1
ATOM 756 N N . ILE A 1 103 ? -3.643 -9.953 -10.814 1.00 98.69 103 ILE A N 1
ATOM 757 C CA . ILE A 1 103 ? -2.606 -9.829 -11.845 1.00 98.69 103 ILE A CA 1
ATOM 758 C C . ILE A 1 103 ? -1.230 -9.862 -11.199 1.00 98.69 103 ILE A C 1
ATOM 760 O O . ILE A 1 103 ? -0.947 -9.067 -10.303 1.00 98.69 103 ILE A O 1
ATOM 764 N N . SER A 1 104 ? -0.367 -10.757 -11.666 1.00 98.19 104 SER A N 1
ATOM 765 C CA . SER A 1 104 ? 1.028 -10.855 -11.244 1.00 98.19 104 SER A CA 1
ATOM 766 C C . SER A 1 104 ? 1.947 -10.313 -12.338 1.00 98.19 104 SER A C 1
ATOM 768 O O . SER A 1 104 ? 1.809 -10.624 -13.526 1.00 98.19 104 SER A O 1
ATOM 770 N N . GLY A 1 105 ? 2.896 -9.467 -11.951 1.00 97.44 105 GLY A N 1
ATOM 771 C CA . GLY A 1 105 ? 3.902 -8.928 -12.853 1.00 97.44 105 GLY A CA 1
ATOM 772 C C . GLY A 1 105 ? 5.060 -9.904 -13.036 1.00 97.44 105 GLY A C 1
ATOM 773 O O . GLY A 1 105 ? 5.666 -10.353 -12.075 1.00 97.44 105 GLY A O 1
ATOM 774 N N . GLY A 1 106 ? 5.420 -10.216 -14.278 1.00 93.38 106 GLY A N 1
ATOM 775 C CA . GLY A 1 106 ? 6.609 -10.999 -14.636 1.00 93.38 106 GLY A CA 1
ATOM 776 C C . GLY A 1 106 ? 6.446 -12.518 -14.487 1.00 93.38 106 GLY A C 1
ATOM 777 O O . GLY A 1 106 ? 6.724 -13.249 -15.441 1.00 93.38 106 GLY A O 1
ATOM 778 N N . GLY A 1 107 ? 5.942 -12.991 -13.344 1.00 91.94 107 GLY A N 1
ATOM 779 C CA . GLY A 1 107 ? 5.756 -14.411 -13.006 1.00 91.94 107 GLY A CA 1
ATOM 780 C C . GLY A 1 107 ? 4.287 -14.828 -12.894 1.00 91.94 107 GLY A C 1
ATOM 781 O O . GLY A 1 107 ? 3.418 -13.980 -12.732 1.00 91.94 107 GLY A O 1
ATOM 782 N N . VAL A 1 108 ? 3.999 -16.129 -13.024 1.00 93.12 108 VAL A N 1
ATOM 783 C CA . VAL A 1 108 ? 2.675 -16.707 -12.708 1.00 93.12 108 VAL A CA 1
ATOM 784 C C . VAL A 1 108 ? 2.692 -17.104 -11.246 1.00 93.12 108 VAL A C 1
ATOM 786 O O . VAL A 1 108 ? 3.572 -17.869 -10.862 1.00 93.12 108 VAL A O 1
ATOM 789 N N . GLU A 1 109 ? 1.713 -16.648 -10.475 1.00 95.94 109 GLU A N 1
ATOM 790 C CA . GLU A 1 109 ? 1.706 -16.820 -9.023 1.00 95.94 109 GLU A CA 1
ATOM 791 C C . GLU A 1 109 ? 0.319 -17.227 -8.511 1.00 95.94 109 GLU A C 1
ATOM 793 O O . GLU A 1 109 ? -0.695 -17.053 -9.193 1.00 95.94 109 GLU A O 1
ATOM 798 N N . SER A 1 110 ? 0.281 -17.787 -7.304 1.00 96.75 110 SER A N 1
ATOM 799 C CA . SER A 1 110 ? -0.956 -18.054 -6.575 1.00 96.75 110 SER A CA 1
ATOM 800 C C . SER A 1 110 ? -0.756 -17.750 -5.095 1.00 96.75 110 SER A C 1
ATOM 802 O O . SER A 1 110 ? 0.263 -18.130 -4.520 1.00 96.75 110 SER A O 1
ATOM 804 N N . VAL A 1 111 ? -1.733 -17.083 -4.482 1.00 96.81 111 VAL A N 1
ATOM 805 C CA . VAL A 1 111 ? -1.732 -16.733 -3.053 1.00 96.81 111 VAL A CA 1
ATOM 806 C C . VAL A 1 111 ? -3.066 -17.169 -2.464 1.00 96.81 111 VAL A C 1
ATOM 808 O O . VAL A 1 111 ? -4.108 -16.879 -3.048 1.00 96.81 111 VAL A O 1
ATOM 811 N N . ASN A 1 112 ? -3.055 -17.919 -1.357 1.00 93.12 112 ASN A N 1
ATOM 812 C CA . ASN A 1 112 ? -4.271 -18.443 -0.710 1.00 93.12 112 ASN A CA 1
ATOM 813 C C . ASN A 1 112 ? -5.267 -19.136 -1.663 1.00 93.12 112 ASN A C 1
ATOM 815 O O . ASN A 1 112 ? -6.483 -19.086 -1.482 1.00 93.12 112 ASN A O 1
ATOM 819 N N . GLY A 1 113 ? -4.753 -19.808 -2.699 1.00 93.44 113 GLY A N 1
ATOM 820 C CA . GLY A 1 113 ? -5.573 -20.513 -3.687 1.00 93.44 113 GLY A CA 1
ATOM 821 C C . GLY A 1 113 ? -6.245 -19.617 -4.735 1.00 93.44 113 GLY A C 1
ATOM 822 O O . GLY A 1 113 ? -7.055 -20.120 -5.512 1.00 93.44 113 GLY A O 1
ATOM 823 N N . VAL A 1 114 ? -5.914 -18.324 -4.779 1.00 97.50 114 VAL A N 1
ATOM 824 C CA . VAL A 1 114 ? -6.276 -17.406 -5.866 1.00 97.50 114 VAL A CA 1
ATOM 825 C C . VAL A 1 114 ? -5.164 -17.436 -6.909 1.00 97.50 114 VAL A C 1
ATOM 827 O O . VAL A 1 114 ? -4.008 -17.179 -6.581 1.00 97.50 114 VAL A O 1
ATOM 830 N N . ASP A 1 115 ? -5.494 -17.772 -8.154 1.00 98.06 115 ASP A N 1
ATOM 831 C CA . ASP A 1 115 ? -4.542 -17.756 -9.270 1.00 98.06 115 ASP A CA 1
ATOM 832 C C . ASP A 1 115 ? -4.447 -16.343 -9.863 1.00 98.06 115 ASP A C 1
ATOM 834 O O . ASP A 1 115 ? -5.471 -15.714 -10.137 1.00 98.06 115 ASP A O 1
ATOM 838 N N . PHE A 1 116 ? -3.224 -15.861 -10.097 1.00 98.38 116 PHE A N 1
ATOM 839 C CA . PHE A 1 116 ? -2.972 -14.551 -10.693 1.00 98.38 116 PHE A CA 1
ATOM 840 C C . PHE A 1 116 ? -2.704 -14.672 -12.199 1.00 98.38 116 PHE A C 1
ATOM 842 O O . PHE A 1 116 ? -1.940 -15.522 -12.668 1.00 98.38 116 PHE A O 1
ATOM 849 N N . GLU A 1 117 ? -3.330 -13.796 -12.979 1.00 98.25 117 GLU A N 1
ATOM 850 C CA . GLU A 1 117 ? -3.103 -13.662 -14.411 1.00 98.25 117 GLU A CA 1
ATOM 851 C C . GLU A 1 117 ? -1.764 -12.975 -14.694 1.00 98.25 117 GLU A C 1
ATOM 853 O O . GLU A 1 117 ? -1.399 -11.970 -14.087 1.00 98.25 117 GLU A O 1
ATOM 858 N N . LEU A 1 118 ? -1.032 -13.498 -15.676 1.00 97.94 118 LEU A N 1
ATOM 859 C CA . LEU A 1 118 ? 0.313 -13.033 -15.995 1.00 97.94 118 LEU A CA 1
ATOM 860 C C . LEU A 1 118 ? 0.306 -11.736 -16.812 1.00 97.94 118 LEU A C 1
ATOM 862 O O . LEU A 1 118 ? -0.110 -11.726 -17.976 1.00 97.94 118 LEU A O 1
ATOM 866 N N . LEU A 1 119 ? 0.907 -10.685 -16.259 1.00 98.38 119 LEU A N 1
ATOM 867 C CA . LEU A 1 119 ? 1.316 -9.492 -16.993 1.00 98.38 119 LEU A CA 1
ATOM 868 C C . LEU A 1 119 ? 2.817 -9.532 -17.268 1.00 98.38 119 LEU A C 1
ATOM 870 O O . LEU A 1 119 ? 3.628 -9.585 -16.348 1.00 98.38 119 LEU A O 1
ATOM 874 N N . ASN A 1 120 ? 3.213 -9.479 -18.538 1.00 96.94 120 ASN A N 1
ATOM 875 C CA . ASN A 1 120 ? 4.619 -9.449 -18.927 1.00 96.94 120 ASN A CA 1
ATOM 876 C C . ASN A 1 120 ? 4.810 -8.826 -20.330 1.00 96.94 120 ASN A C 1
ATOM 878 O O . ASN A 1 120 ? 3.872 -8.305 -20.934 1.00 96.94 120 ASN A O 1
ATOM 882 N N . ASN A 1 121 ? 6.021 -8.864 -20.890 1.00 92.62 121 ASN A N 1
ATOM 883 C CA . ASN A 1 121 ? 6.309 -8.246 -22.196 1.00 92.62 121 ASN A CA 1
ATOM 884 C C . ASN A 1 121 ? 5.541 -8.864 -23.381 1.00 92.62 121 ASN A C 1
ATOM 886 O O . ASN A 1 121 ? 5.428 -8.242 -24.438 1.00 92.62 121 ASN A O 1
ATOM 890 N N . ASN A 1 122 ? 5.059 -10.096 -23.233 1.00 93.06 122 ASN A N 1
ATOM 891 C CA . ASN A 1 122 ? 4.416 -10.897 -24.275 1.00 93.06 122 ASN A CA 1
ATOM 892 C C . ASN A 1 122 ? 2.980 -11.307 -23.918 1.00 93.06 122 ASN A C 1
ATOM 894 O O . ASN A 1 122 ? 2.334 -12.013 -24.694 1.00 93.06 122 ASN A O 1
ATOM 898 N N . SER A 1 123 ? 2.497 -10.950 -22.733 1.00 96.38 123 SER A N 1
ATOM 899 C CA . SER A 1 123 ? 1.214 -11.390 -22.196 1.00 96.38 123 SER A CA 1
ATOM 900 C C . SER A 1 123 ? 0.591 -10.253 -21.408 1.00 96.38 123 SER A C 1
ATOM 902 O O . SER A 1 123 ? 1.244 -9.590 -20.609 1.00 96.38 123 SER A O 1
ATOM 904 N N . THR A 1 124 ? -0.673 -9.988 -21.689 1.00 97.12 124 THR A N 1
ATOM 905 C CA . THR A 1 124 ? -1.470 -8.980 -20.998 1.00 97.12 124 THR A CA 1
ATOM 906 C C . THR A 1 124 ? -2.806 -9.647 -20.680 1.00 97.12 124 THR A C 1
ATOM 908 O O . THR A 1 124 ? -3.361 -10.261 -21.599 1.00 97.12 124 THR A O 1
ATOM 911 N N . PRO A 1 125 ? -3.273 -9.598 -19.419 1.00 97.75 125 PRO A N 1
ATOM 912 C CA . PRO A 1 125 ? -4.557 -10.171 -19.022 1.00 97.75 125 PRO A CA 1
ATOM 913 C C . PRO A 1 125 ? -5.733 -9.623 -19.837 1.00 97.75 125 PRO A C 1
ATOM 915 O O . PRO A 1 125 ? -5.641 -8.554 -20.448 1.00 97.75 125 PRO A O 1
ATOM 918 N N . GLU A 1 126 ? -6.843 -10.361 -19.871 1.00 96.50 126 GLU A N 1
ATOM 919 C CA . GLU A 1 126 ? -8.065 -9.850 -20.496 1.00 96.50 126 GLU A CA 1
ATOM 920 C C . GLU A 1 126 ? -8.597 -8.635 -19.723 1.00 96.50 126 GLU A C 1
ATOM 922 O O . GLU A 1 126 ? -8.416 -8.523 -18.517 1.00 96.50 126 GLU A O 1
ATOM 927 N N . ASN A 1 127 ? -9.253 -7.710 -20.432 1.00 98.00 127 ASN A N 1
ATOM 928 C CA . ASN A 1 127 ? -9.808 -6.472 -19.868 1.00 98.00 127 ASN A CA 1
ATOM 929 C C . ASN A 1 127 ? -8.797 -5.570 -19.135 1.00 98.00 127 ASN A C 1
ATOM 931 O O . ASN A 1 127 ? -9.203 -4.641 -18.437 1.00 98.00 127 ASN A O 1
ATOM 935 N N . PHE A 1 128 ? -7.502 -5.781 -19.359 1.00 98.62 128 PHE A N 1
ATOM 936 C CA . PHE A 1 128 ? -6.432 -5.000 -18.767 1.00 98.62 128 PHE A CA 1
ATOM 937 C C . PHE A 1 128 ? -5.530 -4.406 -19.848 1.00 98.62 128 PHE A C 1
ATOM 939 O O . PHE A 1 128 ? -5.140 -5.080 -20.804 1.00 98.62 128 PHE A O 1
ATOM 946 N N . GLU A 1 129 ? -5.143 -3.148 -19.678 1.00 98.38 129 GLU A N 1
ATOM 947 C CA . GLU A 1 129 ? -4.137 -2.492 -20.504 1.00 98.38 129 GLU A CA 1
ATOM 948 C C . GLU A 1 129 ? -2.982 -1.995 -19.634 1.00 98.38 129 GLU A C 1
ATOM 950 O O . GLU A 1 129 ? -3.167 -1.485 -18.534 1.00 98.38 129 GLU A O 1
ATOM 955 N N . TRP A 1 130 ? -1.763 -2.146 -20.150 1.00 98.44 130 TRP A N 1
ATOM 956 C CA . TRP A 1 130 ? -0.552 -1.590 -19.554 1.00 98.44 130 TRP A CA 1
ATOM 957 C C . TRP A 1 130 ? 0.132 -0.715 -20.593 1.00 98.44 130 TRP A C 1
ATOM 959 O O . TRP A 1 130 ? 0.603 -1.217 -21.619 1.00 98.44 130 TRP A O 1
ATOM 969 N N . GLU A 1 131 ? 0.194 0.583 -20.344 1.00 98.44 131 GLU A N 1
ATOM 970 C CA . GLU A 1 131 ? 0.876 1.558 -21.186 1.00 98.44 131 GLU A CA 1
ATOM 971 C C . GLU A 1 131 ? 2.122 2.084 -20.479 1.00 98.44 131 GLU A C 1
ATOM 973 O O . GLU A 1 131 ? 2.147 2.246 -19.263 1.00 98.44 131 GLU A O 1
ATOM 978 N N . VAL A 1 132 ? 3.182 2.344 -21.241 1.00 98.31 132 VAL A N 1
ATOM 979 C CA . VAL A 1 132 ? 4.460 2.833 -20.711 1.00 98.31 132 VAL A CA 1
ATOM 980 C C . VAL A 1 132 ? 4.964 3.989 -21.559 1.00 98.31 132 VAL A C 1
ATOM 982 O O . VAL A 1 132 ? 4.810 3.984 -22.782 1.00 98.31 132 VAL A O 1
ATOM 985 N N . SER A 1 133 ? 5.623 4.962 -20.933 1.00 98.44 133 SER A N 1
ATOM 986 C CA . SER A 1 133 ? 6.218 6.094 -21.647 1.00 98.44 133 SER A CA 1
ATOM 987 C C . SER A 1 133 ? 7.485 5.719 -22.428 1.00 98.44 133 SER A C 1
ATOM 989 O O . SER A 1 133 ? 7.944 6.509 -23.255 1.00 98.44 133 SER A O 1
ATOM 991 N N . SER A 1 134 ? 8.075 4.543 -22.167 1.00 97.62 134 SER A N 1
ATOM 992 C CA . SER A 1 134 ? 9.273 4.039 -22.849 1.00 97.62 134 SER A CA 1
ATOM 993 C C . SER A 1 134 ? 9.097 2.615 -23.411 1.00 97.62 134 SER A C 1
ATOM 995 O O . SER A 1 134 ? 8.421 2.426 -24.419 1.00 97.62 134 SER A O 1
ATOM 997 N N . VAL A 1 135 ? 9.736 1.607 -22.815 1.00 97.56 135 VAL A N 1
ATOM 998 C CA . VAL A 1 135 ? 9.729 0.204 -23.236 1.00 97.56 135 VAL A CA 1
ATOM 999 C C . VAL A 1 135 ? 9.239 -0.649 -22.073 1.00 97.56 135 VAL A C 1
ATOM 1001 O O . VAL A 1 135 ? 9.713 -0.489 -20.951 1.00 97.56 135 VAL A O 1
ATOM 1004 N N . LYS A 1 136 ? 8.308 -1.565 -22.348 1.00 97.88 136 LYS A N 1
ATOM 1005 C CA . LYS A 1 136 ? 7.838 -2.550 -21.370 1.00 97.88 136 LYS A CA 1
ATOM 1006 C C . LYS A 1 136 ? 8.980 -3.485 -21.002 1.00 97.88 136 LYS A C 1
ATOM 1008 O O . LYS A 1 136 ? 9.688 -3.968 -21.892 1.00 97.88 136 LYS A O 1
ATOM 1013 N N . ASN A 1 137 ? 9.168 -3.717 -19.713 1.00 97.56 137 ASN A N 1
ATOM 1014 C CA . ASN A 1 137 ? 10.160 -4.658 -19.233 1.00 97.56 137 ASN A CA 1
ATOM 1015 C C . ASN A 1 137 ? 9.649 -5.442 -18.021 1.00 97.56 137 ASN A C 1
ATOM 1017 O O . ASN A 1 137 ? 8.662 -5.071 -17.390 1.00 97.56 137 ASN A O 1
ATOM 1021 N N . GLN A 1 138 ? 10.319 -6.549 -17.724 1.00 97.31 138 GLN A N 1
ATOM 1022 C CA . GLN A 1 138 ? 9.967 -7.443 -16.630 1.00 97.31 138 GLN A CA 1
ATOM 1023 C C . GLN A 1 138 ? 11.225 -8.021 -15.990 1.00 97.31 138 GLN A C 1
ATOM 1025 O O . GLN A 1 138 ? 12.269 -8.139 -16.642 1.00 97.31 138 GLN A O 1
ATOM 1030 N N . ILE A 1 139 ? 11.101 -8.417 -14.732 1.00 97.12 139 ILE A N 1
ATOM 1031 C CA . ILE A 1 139 ? 12.067 -9.248 -14.027 1.00 97.12 139 ILE A CA 1
ATOM 1032 C C . ILE A 1 139 ? 11.284 -10.331 -13.291 1.00 97.12 139 ILE A C 1
ATOM 1034 O O . ILE A 1 139 ? 10.308 -10.035 -12.609 1.00 97.12 139 ILE A O 1
ATOM 1038 N N . ASP A 1 140 ? 11.751 -11.572 -13.408 1.00 95.12 140 ASP A N 1
ATOM 1039 C CA . ASP A 1 140 ? 11.073 -12.736 -12.845 1.00 95.12 140 ASP A CA 1
ATOM 1040 C C . ASP A 1 140 ? 11.944 -13.346 -11.737 1.00 95.12 140 ASP A C 1
ATOM 1042 O O . ASP A 1 140 ? 13.156 -13.519 -11.927 1.00 95.12 140 ASP A O 1
ATOM 1046 N N . ASN A 1 141 ? 11.322 -13.701 -10.610 1.00 94.19 141 ASN A N 1
ATOM 1047 C CA . ASN A 1 141 ? 11.921 -14.402 -9.469 1.00 94.19 141 ASN A CA 1
ATOM 1048 C C . ASN A 1 141 ? 13.277 -13.819 -9.019 1.00 94.19 141 ASN A C 1
ATOM 1050 O O . ASN A 1 141 ? 14.314 -14.494 -9.003 1.00 94.19 141 ASN A O 1
ATOM 1054 N N . ASN A 1 142 ? 13.282 -12.526 -8.710 1.00 96.38 142 ASN A N 1
ATOM 1055 C CA . ASN A 1 142 ? 14.449 -11.782 -8.274 1.00 96.38 142 ASN A CA 1
ATOM 1056 C C . ASN A 1 142 ? 14.080 -10.736 -7.214 1.00 96.38 142 ASN A C 1
ATOM 1058 O O . ASN A 1 142 ? 13.447 -9.717 -7.497 1.00 96.38 142 ASN A O 1
ATOM 1062 N N . ASN A 1 143 ? 14.596 -10.939 -6.006 1.00 95.12 143 ASN A N 1
ATOM 1063 C CA . ASN A 1 143 ? 14.337 -10.053 -4.873 1.00 95.12 143 ASN A CA 1
ATOM 1064 C C . ASN A 1 143 ? 15.187 -8.773 -4.897 1.00 95.12 143 ASN A C 1
ATOM 1066 O O . ASN A 1 143 ? 14.916 -7.841 -4.147 1.00 95.12 143 ASN A O 1
ATOM 1070 N N . GLY A 1 144 ? 16.187 -8.660 -5.773 1.00 95.88 144 GLY A N 1
ATOM 1071 C CA . GLY A 1 144 ? 17.107 -7.524 -5.742 1.00 95.88 144 GLY A CA 1
ATOM 1072 C C . GLY A 1 144 ? 17.863 -7.481 -4.410 1.00 95.88 144 GLY A C 1
ATOM 1073 O O . GLY A 1 144 ? 18.516 -8.460 -4.050 1.00 95.88 144 GLY A O 1
ATOM 1074 N N . ALA A 1 145 ? 17.785 -6.355 -3.695 1.00 96.31 145 ALA A N 1
ATOM 1075 C CA . ALA A 1 145 ? 18.334 -6.192 -2.344 1.00 96.31 145 ALA A CA 1
ATOM 1076 C C . ALA A 1 145 ? 17.269 -6.274 -1.233 1.00 96.31 145 ALA A C 1
ATOM 1078 O O . ALA A 1 145 ? 17.548 -5.882 -0.103 1.00 96.31 145 ALA A O 1
ATOM 1079 N N . TRP A 1 146 ? 16.056 -6.732 -1.549 1.00 97.06 146 TRP A N 1
ATOM 1080 C CA . TRP A 1 146 ? 15.002 -6.934 -0.559 1.00 97.06 146 TRP A CA 1
ATOM 1081 C C . TRP A 1 146 ? 15.361 -8.062 0.417 1.00 97.06 146 TRP A C 1
ATOM 1083 O O . TRP A 1 146 ? 15.586 -9.202 -0.007 1.00 97.06 146 TRP A O 1
ATOM 1093 N N . ASP A 1 147 ? 15.427 -7.742 1.710 1.00 96.19 147 ASP A N 1
ATOM 1094 C CA . ASP A 1 147 ? 15.624 -8.702 2.793 1.00 96.19 147 ASP A CA 1
ATOM 1095 C C . ASP A 1 147 ? 14.269 -9.201 3.299 1.00 96.19 147 ASP A C 1
ATOM 1097 O O . ASP A 1 147 ? 13.662 -8.629 4.199 1.00 96.19 147 ASP A O 1
ATOM 1101 N N . THR A 1 148 ? 13.804 -10.312 2.732 1.00 93.19 148 THR A N 1
ATOM 1102 C CA . THR A 1 148 ? 12.506 -10.904 3.085 1.00 93.19 148 THR A CA 1
ATOM 1103 C C . THR A 1 148 ? 12.421 -11.320 4.553 1.00 93.19 148 THR A C 1
ATOM 1105 O O . THR A 1 148 ? 11.341 -11.299 5.131 1.00 93.19 148 THR A O 1
ATOM 1108 N N . VAL A 1 149 ? 13.549 -11.704 5.166 1.00 90.19 149 VAL A N 1
ATOM 1109 C CA . VAL A 1 149 ? 13.591 -12.111 6.578 1.00 90.19 149 VAL A CA 1
ATOM 1110 C C . VAL A 1 149 ? 13.565 -10.880 7.475 1.00 90.19 149 VAL A C 1
ATOM 1112 O O . VAL A 1 149 ? 12.820 -10.865 8.451 1.00 90.19 149 VAL A O 1
ATOM 1115 N N . GLY A 1 150 ? 14.346 -9.852 7.135 1.00 88.44 150 GLY A N 1
ATOM 1116 C CA . GLY A 1 150 ? 14.333 -8.562 7.829 1.00 88.44 150 GLY A CA 1
ATOM 1117 C C . GLY A 1 150 ? 12.994 -7.828 7.713 1.00 88.44 150 GLY A C 1
ATOM 1118 O O . GLY A 1 150 ? 12.609 -7.127 8.641 1.00 88.44 150 GLY A O 1
ATOM 1119 N N . GLY A 1 151 ? 12.272 -8.035 6.611 1.00 87.62 151 GLY A N 1
ATOM 1120 C CA . GLY A 1 151 ? 10.922 -7.525 6.374 1.00 87.62 151 GLY A CA 1
ATOM 1121 C C . GLY A 1 151 ? 9.785 -8.359 6.961 1.00 87.62 151 GLY A C 1
ATOM 1122 O O . GLY A 1 151 ? 8.632 -7.989 6.787 1.00 87.62 151 GLY A O 1
ATOM 1123 N N . GLY A 1 152 ? 10.081 -9.500 7.595 1.00 89.31 152 GLY A N 1
ATOM 1124 C CA . GLY A 1 152 ? 9.068 -10.356 8.222 1.00 89.31 152 GLY A CA 1
ATOM 1125 C C . GLY A 1 152 ? 8.171 -11.142 7.257 1.00 89.31 152 GLY A C 1
ATOM 1126 O O . GLY A 1 152 ? 7.199 -11.740 7.709 1.00 89.31 152 GLY A O 1
ATOM 1127 N N . VAL A 1 153 ? 8.489 -11.194 5.958 1.00 92.94 153 VAL A N 1
ATOM 1128 C CA . VAL A 1 153 ? 7.641 -11.840 4.942 1.00 92.94 153 VAL A CA 1
ATOM 1129 C C . VAL A 1 153 ? 7.982 -13.321 4.802 1.00 92.94 153 VAL A C 1
ATOM 1131 O O . VAL A 1 153 ? 9.085 -13.688 4.387 1.00 92.94 153 VAL A O 1
ATOM 1134 N N . THR A 1 154 ? 7.026 -14.190 5.128 1.00 92.50 154 THR A N 1
ATOM 1135 C CA . THR A 1 154 ? 7.243 -15.644 5.231 1.00 92.50 154 THR A CA 1
ATOM 1136 C C . THR A 1 154 ? 6.319 -16.502 4.364 1.00 92.50 154 THR A C 1
ATOM 1138 O O . THR A 1 154 ? 6.656 -17.659 4.106 1.00 92.50 154 THR A O 1
ATOM 1141 N N . GLY A 1 155 ? 5.196 -15.958 3.887 1.00 92.44 155 GLY A N 1
ATOM 1142 C CA . GLY A 1 155 ? 4.220 -16.673 3.054 1.00 92.44 155 GLY A CA 1
ATOM 1143 C C . GLY A 1 155 ? 4.772 -17.047 1.674 1.00 92.44 155 GLY A C 1
ATOM 1144 O O . GLY A 1 155 ? 5.328 -16.199 0.979 1.00 92.44 155 GLY A O 1
ATOM 1145 N N . GLU A 1 156 ? 4.660 -18.318 1.268 1.00 94.69 156 GLU A N 1
ATOM 1146 C CA . GLU A 1 156 ? 5.227 -18.788 -0.008 1.00 94.69 156 GLU A CA 1
ATOM 1147 C C . GLU A 1 156 ? 4.539 -18.149 -1.221 1.00 94.69 156 GLU A C 1
ATOM 1149 O O . GLU A 1 156 ? 5.227 -17.785 -2.178 1.00 94.69 156 GLU A O 1
ATOM 1154 N N . GLY A 1 157 ? 3.210 -17.994 -1.187 1.00 95.56 157 GLY A N 1
ATOM 1155 C CA . GLY A 1 157 ? 2.468 -17.360 -2.274 1.00 95.56 157 GLY A CA 1
ATOM 1156 C C . GLY A 1 157 ? 2.843 -15.889 -2.411 1.00 95.56 157 GLY A C 1
ATOM 1157 O O . GLY A 1 157 ? 3.127 -15.408 -3.508 1.00 95.56 157 GLY A O 1
ATOM 1158 N N . LEU A 1 158 ? 2.919 -15.185 -1.286 1.00 95.50 158 LEU A N 1
ATOM 1159 C CA . LEU A 1 158 ? 3.281 -13.781 -1.233 1.00 95.50 158 LEU A CA 1
ATOM 1160 C C . LEU A 1 158 ? 4.736 -13.538 -1.659 1.00 95.50 158 LEU A C 1
ATOM 1162 O O . LEU A 1 158 ? 5.010 -12.604 -2.413 1.00 95.50 158 LEU A O 1
ATOM 1166 N N . LEU A 1 159 ? 5.671 -14.391 -1.231 1.00 96.56 159 LEU A N 1
ATOM 1167 C CA . LEU A 1 159 ? 7.062 -14.346 -1.690 1.00 96.56 159 LEU A CA 1
ATOM 1168 C C . LEU A 1 159 ? 7.164 -14.568 -3.205 1.00 96.56 159 LEU A C 1
ATOM 1170 O O . LEU A 1 159 ? 7.989 -13.925 -3.855 1.00 96.56 159 LEU A O 1
ATOM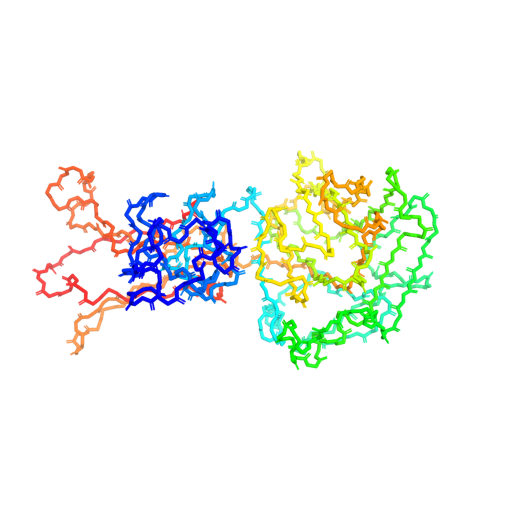 1174 N N . GLY A 1 160 ? 6.323 -15.441 -3.768 1.00 96.50 160 GLY A N 1
ATOM 1175 C CA . GLY A 1 160 ? 6.174 -15.601 -5.215 1.00 96.50 160 GLY A CA 1
ATOM 1176 C C . GLY A 1 160 ? 5.682 -14.317 -5.886 1.00 96.50 160 GLY A C 1
ATOM 1177 O O . GLY A 1 160 ? 6.358 -13.776 -6.766 1.00 96.50 160 GLY A O 1
ATOM 1178 N N . LEU A 1 161 ? 4.564 -13.766 -5.398 1.00 97.94 161 LEU A N 1
ATOM 1179 C CA . LEU A 1 161 ? 3.943 -12.539 -5.913 1.00 97.94 161 LEU A CA 1
ATOM 1180 C C . LEU A 1 161 ? 4.901 -11.338 -5.914 1.00 97.94 161 LEU A C 1
ATOM 1182 O O . LEU A 1 161 ? 4.975 -10.610 -6.899 1.00 97.94 161 LEU A O 1
ATOM 1186 N N . LEU A 1 162 ? 5.670 -11.150 -4.839 1.00 97.81 162 LEU A N 1
ATOM 1187 C CA . LEU A 1 162 ? 6.625 -10.042 -4.683 1.00 97.81 162 LEU A CA 1
ATOM 1188 C C . LEU A 1 162 ? 8.014 -10.322 -5.296 1.00 97.81 162 LEU A C 1
ATOM 1190 O O . LEU A 1 162 ? 8.886 -9.439 -5.350 1.00 97.81 162 LEU A O 1
ATOM 1194 N N . GLY A 1 163 ? 8.234 -11.549 -5.772 1.00 96.75 163 GLY A N 1
ATOM 1195 C CA . GLY A 1 163 ? 9.480 -11.992 -6.390 1.00 96.75 163 GLY A CA 1
ATOM 1196 C C . GLY A 1 163 ? 9.619 -11.583 -7.857 1.00 96.75 163 GLY A C 1
ATOM 1197 O O . GLY A 1 163 ? 10.734 -11.545 -8.375 1.00 96.75 163 GLY A O 1
ATOM 1198 N N . SER A 1 164 ? 8.525 -11.243 -8.533 1.00 97.19 164 SER A N 1
ATOM 1199 C CA . SER A 1 164 ? 8.511 -10.872 -9.952 1.00 97.19 164 SER A CA 1
ATOM 1200 C C . SER A 1 164 ? 7.804 -9.531 -10.148 1.00 97.19 164 SER A C 1
ATOM 1202 O O . SER A 1 164 ? 6.978 -9.150 -9.328 1.00 97.19 164 SER A O 1
ATOM 1204 N N . PHE A 1 165 ? 8.145 -8.781 -11.198 1.00 98.12 165 PHE A N 1
ATOM 1205 C CA . PHE A 1 165 ? 7.463 -7.523 -11.508 1.00 98.12 165 PHE A CA 1
ATOM 1206 C C . PHE A 1 165 ? 7.606 -7.096 -12.967 1.00 98.12 165 PHE A C 1
ATOM 1208 O O . PHE A 1 165 ? 8.516 -7.505 -13.696 1.00 98.12 165 PHE A O 1
ATOM 1215 N N . THR A 1 166 ? 6.719 -6.190 -13.373 1.00 98.56 166 THR A N 1
ATOM 1216 C CA . THR A 1 166 ? 6.810 -5.440 -14.633 1.00 98.56 166 THR A CA 1
ATOM 1217 C C . THR A 1 166 ? 7.059 -3.958 -14.389 1.00 98.56 166 THR A C 1
ATOM 1219 O O . THR A 1 166 ? 6.724 -3.431 -13.332 1.00 98.56 166 THR A O 1
ATOM 1222 N N . PHE A 1 167 ? 7.693 -3.277 -15.343 1.00 98.25 167 PHE A N 1
ATOM 1223 C CA . PHE A 1 167 ? 8.055 -1.867 -15.198 1.00 98.25 167 PHE A CA 1
ATOM 1224 C C . PHE A 1 167 ? 8.318 -1.174 -16.543 1.00 98.25 167 PHE A C 1
ATOM 1226 O O . PHE A 1 167 ? 8.668 -1.794 -17.553 1.00 98.25 167 PHE A O 1
ATOM 1233 N N . ASN A 1 168 ? 8.186 0.150 -16.543 1.00 97.75 168 ASN A N 1
ATOM 1234 C CA . ASN A 1 168 ? 8.631 1.038 -17.610 1.00 97.75 168 ASN A CA 1
ATOM 1235 C C . ASN A 1 168 ? 10.165 1.150 -17.604 1.00 97.75 168 ASN A C 1
ATOM 1237 O O . ASN A 1 168 ? 10.750 1.565 -16.607 1.00 97.75 168 ASN A O 1
ATOM 1241 N N . ASN A 1 169 ? 10.841 0.845 -18.712 1.00 97.06 169 ASN A N 1
ATOM 1242 C CA . ASN A 1 169 ? 12.309 0.849 -18.811 1.00 97.06 169 ASN A CA 1
ATOM 1243 C C . ASN A 1 169 ? 12.932 2.257 -18.969 1.00 97.06 169 ASN A C 1
ATOM 1245 O O . ASN A 1 169 ? 13.922 2.445 -19.682 1.00 97.06 169 ASN A O 1
ATOM 1249 N N . ASP A 1 170 ? 12.343 3.238 -18.299 1.00 97.69 170 ASP A N 1
ATOM 1250 C CA . ASP A 1 170 ? 12.867 4.574 -18.069 1.00 97.69 170 ASP A CA 1
ATOM 1251 C C . ASP A 1 170 ? 12.468 4.947 -16.643 1.00 97.69 170 ASP A C 1
ATOM 1253 O O . ASP A 1 170 ? 11.285 5.011 -16.326 1.00 97.69 170 ASP A O 1
ATOM 1257 N N . GLY A 1 171 ? 13.464 5.103 -15.775 1.00 96.00 171 GLY A N 1
ATOM 1258 C CA . GLY A 1 171 ? 13.271 5.466 -14.373 1.00 96.00 171 GLY A CA 1
ATOM 1259 C C . GLY A 1 171 ? 13.568 6.935 -14.092 1.00 96.00 171 GLY A C 1
ATOM 1260 O O . GLY A 1 171 ? 13.741 7.310 -12.937 1.00 96.00 171 GLY A O 1
ATOM 1261 N N . ASN A 1 172 ? 13.715 7.765 -15.130 1.00 97.75 172 ASN A N 1
ATOM 1262 C CA . ASN A 1 172 ? 13.979 9.185 -14.940 1.00 97.75 172 ASN A CA 1
ATOM 1263 C C . ASN A 1 172 ? 12.689 9.939 -14.576 1.00 97.75 172 ASN A C 1
ATOM 1265 O O . ASN A 1 172 ? 11.620 9.597 -15.091 1.00 97.75 172 ASN A O 1
ATOM 1269 N N . PRO A 1 173 ? 12.777 11.008 -13.765 1.00 98.00 173 PRO A N 1
ATOM 1270 C CA . PRO A 1 173 ? 11.626 11.848 -13.457 1.00 98.00 173 PRO A CA 1
ATOM 1271 C C . PRO A 1 173 ? 10.916 12.364 -14.716 1.00 98.00 173 PRO A C 1
ATOM 1273 O O . PRO A 1 173 ? 11.563 12.814 -15.666 1.00 98.00 173 PRO A O 1
ATOM 1276 N N . GLY A 1 174 ? 9.584 12.303 -14.712 1.00 96.75 174 GLY A N 1
ATOM 1277 C CA . GLY A 1 174 ? 8.717 12.632 -15.850 1.00 96.75 174 GLY A CA 1
ATOM 1278 C C . GLY A 1 174 ? 8.412 11.459 -16.790 1.00 96.75 174 GLY A C 1
ATOM 1279 O O . GLY A 1 174 ? 7.563 11.591 -17.675 1.00 96.75 174 GLY A O 1
ATOM 1280 N N . SER A 1 175 ? 9.069 10.311 -16.609 1.00 98.38 175 SER A N 1
ATOM 1281 C CA . SER A 1 175 ? 8.607 9.047 -17.187 1.00 98.38 175 SER A CA 1
ATOM 1282 C C . SER A 1 175 ? 7.383 8.522 -16.427 1.00 98.38 175 SER A C 1
ATOM 1284 O O . SER A 1 175 ? 7.114 8.945 -15.304 1.00 98.38 175 SER A O 1
ATOM 1286 N N . ASN A 1 176 ? 6.600 7.645 -17.056 1.00 98.56 176 ASN A N 1
ATOM 1287 C CA . ASN A 1 176 ? 5.370 7.130 -16.460 1.00 98.56 176 ASN A CA 1
ATOM 1288 C C . ASN A 1 176 ? 4.947 5.783 -17.046 1.00 98.56 176 ASN A C 1
ATOM 1290 O O . ASN A 1 176 ? 5.422 5.349 -18.101 1.00 98.56 176 ASN A O 1
ATOM 1294 N N . GLN A 1 177 ? 4.008 5.149 -16.358 1.00 98.56 177 GLN A N 1
ATOM 1295 C CA . GLN A 1 177 ? 3.210 4.048 -16.881 1.00 98.56 177 GLN A CA 1
ATOM 1296 C C . GLN A 1 177 ? 1.775 4.145 -16.377 1.00 98.56 177 GLN A C 1
ATOM 1298 O O . GLN A 1 177 ? 1.473 4.894 -15.448 1.00 98.56 177 GLN A O 1
ATOM 1303 N N . THR A 1 178 ? 0.866 3.435 -17.026 1.00 98.81 178 THR A N 1
ATOM 1304 C CA . THR A 1 178 ? -0.552 3.436 -16.677 1.00 98.81 178 THR A CA 1
ATOM 1305 C C . THR A 1 178 ? -1.104 2.028 -16.808 1.00 98.81 178 THR A C 1
ATOM 1307 O O . THR A 1 178 ? -0.824 1.333 -17.786 1.00 98.81 178 THR A O 1
ATOM 1310 N N . PHE A 1 179 ? -1.859 1.618 -15.798 1.00 98.75 179 PHE A N 1
ATOM 1311 C CA . PHE A 1 179 ? -2.641 0.394 -15.787 1.00 98.75 179 PHE A CA 1
ATOM 1312 C C . PHE A 1 179 ? -4.108 0.774 -15.944 1.00 98.75 179 PHE A C 1
ATOM 1314 O O . PHE A 1 179 ? -4.599 1.634 -15.215 1.00 98.75 179 PHE A O 1
ATOM 1321 N N . THR A 1 180 ? -4.807 0.156 -16.887 1.00 98.75 180 THR A N 1
ATOM 1322 C CA . THR A 1 180 ? -6.230 0.414 -17.113 1.00 98.75 180 THR A CA 1
ATOM 1323 C C . THR A 1 180 ? -7.000 -0.886 -17.004 1.00 98.75 180 THR A C 1
ATOM 1325 O O . THR A 1 180 ? -6.774 -1.816 -17.772 1.00 98.75 180 THR A O 1
ATOM 1328 N N . LEU A 1 181 ? -7.912 -0.937 -16.040 1.00 98.81 181 LEU A N 1
ATOM 1329 C CA . LEU A 1 181 ? -8.851 -2.030 -15.843 1.00 98.81 181 LEU A CA 1
ATOM 1330 C C . LEU A 1 181 ? -10.146 -1.659 -16.557 1.00 98.81 181 LEU A C 1
ATOM 1332 O O . LEU A 1 181 ? -10.603 -0.516 -16.487 1.00 98.81 181 LEU A O 1
ATOM 1336 N N . THR A 1 182 ? -10.747 -2.625 -17.234 1.00 98.62 182 THR A N 1
ATOM 1337 C CA . THR A 1 182 ? -12.003 -2.461 -17.969 1.00 98.62 182 THR A CA 1
ATOM 1338 C C . THR A 1 182 ? -12.967 -3.595 -17.628 1.00 98.62 182 THR A C 1
ATOM 1340 O O . THR A 1 182 ? -12.620 -4.540 -16.923 1.00 98.62 182 THR A O 1
ATOM 1343 N N . GLY A 1 183 ? -14.212 -3.500 -18.098 1.00 97.62 183 GLY A N 1
ATOM 1344 C CA . GLY A 1 183 ? -15.223 -4.525 -17.822 1.00 97.62 183 GLY A CA 1
ATOM 1345 C C . GLY A 1 183 ? -15.773 -4.484 -16.394 1.00 97.62 183 GLY A C 1
ATOM 1346 O O . GLY A 1 183 ? -16.397 -5.452 -15.960 1.00 97.62 183 GLY A O 1
ATOM 1347 N N . LEU A 1 184 ? -15.570 -3.374 -15.679 1.00 97.81 184 LEU A N 1
ATOM 1348 C CA . LEU A 1 184 ? -16.154 -3.141 -14.361 1.00 97.81 184 LEU A CA 1
ATOM 1349 C C . LEU A 1 184 ? -17.656 -2.854 -14.491 1.00 97.81 184 LEU A C 1
ATOM 1351 O O . LEU A 1 184 ? -18.113 -2.300 -15.494 1.00 97.81 184 LEU A O 1
ATOM 1355 N N . VAL A 1 185 ? -18.432 -3.232 -13.476 1.00 95.81 185 VAL A N 1
ATOM 1356 C CA . VAL A 1 185 ? -19.885 -3.035 -13.446 1.00 95.81 185 VAL A CA 1
ATOM 1357 C C . VAL A 1 185 ? -20.186 -1.610 -12.967 1.00 95.81 185 VAL A C 1
ATOM 1359 O O . VAL A 1 185 ? -19.821 -1.274 -11.842 1.00 95.81 185 VAL A O 1
ATOM 1362 N N 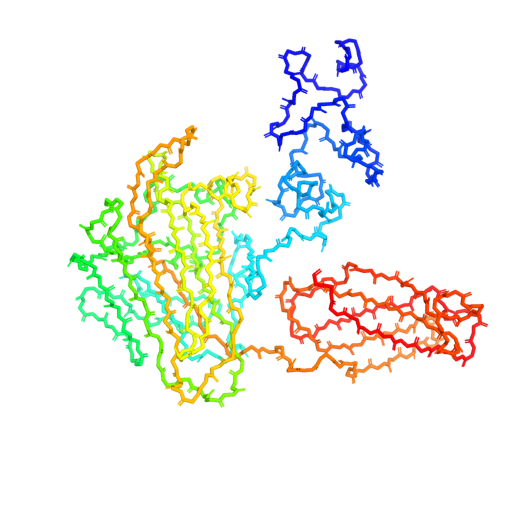. PRO A 1 186 ? -20.866 -0.765 -13.766 1.00 92.19 186 PRO A N 1
ATOM 1363 C CA . PRO A 1 186 ? -21.231 0.582 -13.335 1.00 92.19 186 PRO A CA 1
ATOM 1364 C C . PRO A 1 186 ? -22.055 0.582 -12.043 1.00 92.19 186 PRO A C 1
ATOM 1366 O O . PRO A 1 186 ? -23.032 -0.161 -11.921 1.00 92.19 186 PRO A O 1
ATOM 1369 N N . GLY A 1 187 ? -21.681 1.446 -11.102 1.00 84.12 187 GLY A N 1
ATOM 1370 C CA . GLY A 1 187 ? -22.297 1.573 -9.781 1.00 84.12 187 GLY A CA 1
ATOM 1371 C C . GLY A 1 187 ? -21.831 0.543 -8.750 1.00 84.12 187 GLY A C 1
ATOM 1372 O O . GLY A 1 187 ? -22.212 0.669 -7.590 1.00 84.12 187 GLY A O 1
ATOM 1373 N N . GLU A 1 188 ? -21.020 -0.442 -9.142 1.00 87.75 188 GLU A N 1
ATOM 1374 C CA . GLU A 1 188 ? -20.394 -1.380 -8.213 1.00 87.75 188 GLU A CA 1
ATOM 1375 C C . GLU A 1 188 ? -19.160 -0.736 -7.572 1.00 87.75 188 GLU A C 1
ATOM 1377 O O . GLU A 1 188 ? -18.392 -0.021 -8.231 1.00 87.75 188 GLU A O 1
ATOM 1382 N N . THR A 1 189 ? -18.977 -0.985 -6.279 1.00 89.19 189 THR A N 1
ATOM 1383 C CA . THR A 1 189 ? -17.815 -0.510 -5.532 1.00 89.19 189 THR A CA 1
ATOM 1384 C C . THR A 1 189 ? -16.736 -1.581 -5.539 1.00 89.19 189 THR A C 1
ATOM 1386 O O . THR A 1 189 ? -16.994 -2.757 -5.293 1.00 89.19 189 THR A O 1
ATOM 1389 N N . TYR A 1 190 ? -15.506 -1.164 -5.804 1.00 94.75 190 TYR A N 1
ATOM 1390 C CA . TYR A 1 190 ? -14.339 -2.023 -5.864 1.00 94.75 190 TYR A CA 1
ATOM 1391 C C . TYR A 1 190 ? -13.262 -1.529 -4.911 1.00 94.75 190 TYR A C 1
ATOM 1393 O O . TYR A 1 190 ? -13.165 -0.338 -4.616 1.00 94.75 190 TYR A O 1
ATOM 1401 N N . GLU A 1 191 ? -12.428 -2.461 -4.476 1.00 94.62 191 GLU A N 1
ATOM 1402 C CA . GLU A 1 191 ? -11.154 -2.182 -3.833 1.00 94.62 191 GLU A CA 1
ATOM 1403 C C . GLU A 1 191 ? -10.038 -2.658 -4.768 1.00 94.62 191 GLU A C 1
ATOM 1405 O O . GLU A 1 191 ? -9.950 -3.846 -5.097 1.00 94.62 191 GLU A O 1
ATOM 1410 N N . ASN A 1 192 ? -9.203 -1.724 -5.219 1.00 97.94 192 ASN A N 1
ATOM 1411 C CA . ASN A 1 192 ? -7.954 -2.036 -5.896 1.00 97.94 192 ASN A CA 1
ATOM 1412 C C . ASN A 1 192 ? -6.835 -2.136 -4.860 1.00 97.94 192 ASN A C 1
ATOM 1414 O O . ASN A 1 192 ? -6.739 -1.259 -4.012 1.00 97.94 192 ASN A O 1
ATOM 1418 N N . ARG A 1 193 ? -5.984 -3.160 -4.936 1.00 98.00 193 ARG A N 1
ATOM 1419 C CA . ARG A 1 193 ? -4.755 -3.246 -4.139 1.00 98.00 193 ARG A CA 1
ATOM 1420 C C . ARG A 1 193 ? -3.551 -3.407 -5.044 1.00 98.00 193 ARG A C 1
ATOM 1422 O O . ARG A 1 193 ? -3.577 -4.204 -5.983 1.00 98.00 193 ARG A O 1
ATOM 1429 N N . LEU A 1 194 ? -2.490 -2.686 -4.717 1.00 98.62 194 LEU A N 1
ATOM 1430 C CA . LEU A 1 194 ? -1.167 -2.793 -5.313 1.00 98.62 194 LEU A CA 1
ATOM 1431 C C . LEU A 1 194 ? -0.191 -3.313 -4.262 1.00 98.62 194 LEU A C 1
ATOM 1433 O O . LEU A 1 194 ? 0.023 -2.646 -3.256 1.00 98.62 194 LEU A O 1
ATOM 1437 N N . TYR A 1 195 ? 0.396 -4.481 -4.503 1.00 98.31 195 TYR A N 1
ATOM 1438 C CA . TYR A 1 195 ? 1.344 -5.129 -3.596 1.00 98.31 195 TYR A CA 1
ATOM 1439 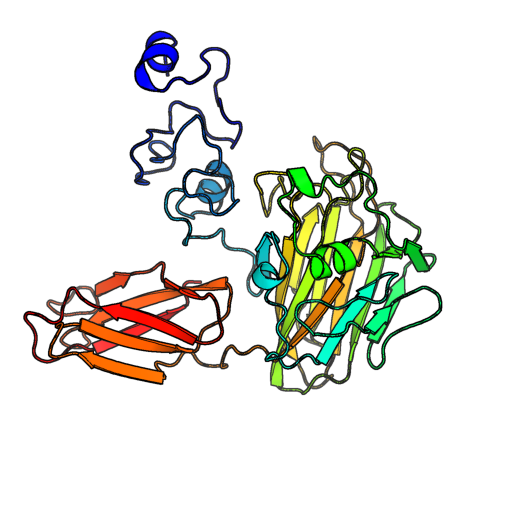C C . TYR A 1 195 ? 2.770 -4.710 -3.956 1.00 98.31 195 TYR A C 1
ATOM 1441 O O . TYR A 1 195 ? 3.145 -4.728 -5.133 1.00 98.31 195 TYR A O 1
ATOM 1449 N N . MET A 1 196 ? 3.553 -4.319 -2.954 1.00 96.81 196 MET A N 1
ATOM 1450 C CA . MET A 1 196 ? 4.819 -3.612 -3.123 1.00 96.81 196 MET A CA 1
ATOM 1451 C C . MET A 1 196 ? 5.877 -4.066 -2.112 1.00 96.81 196 MET A C 1
ATOM 1453 O O . MET A 1 196 ? 5.581 -4.622 -1.053 1.00 96.81 196 MET A O 1
ATOM 1457 N N . ARG A 1 197 ? 7.139 -3.814 -2.473 1.00 96.81 197 ARG A N 1
ATOM 1458 C CA . ARG A 1 197 ? 8.331 -3.919 -1.619 1.00 96.81 197 ARG A CA 1
ATOM 1459 C C . ARG A 1 197 ? 9.489 -3.142 -2.251 1.00 96.81 197 ARG A C 1
ATOM 1461 O O . ARG A 1 197 ? 9.471 -2.889 -3.463 1.00 96.81 197 ARG A O 1
ATOM 1468 N N . LYS A 1 198 ? 10.547 -2.856 -1.483 1.00 96.62 198 LYS A N 1
ATOM 1469 C CA . LYS A 1 198 ? 11.752 -2.210 -2.033 1.00 96.62 198 LYS A CA 1
ATOM 1470 C C . LYS A 1 198 ? 12.458 -3.089 -3.064 1.00 96.62 198 LYS A C 1
ATOM 1472 O O . LYS A 1 198 ? 12.532 -4.308 -2.926 1.00 96.62 198 LYS A O 1
ATOM 1477 N N . TRP A 1 199 ? 13.116 -2.488 -4.044 1.00 96.38 199 TRP A N 1
ATOM 1478 C CA . TRP A 1 199 ? 13.990 -3.195 -4.981 1.00 96.38 199 TRP A CA 1
ATOM 1479 C C . TRP A 1 199 ? 15.465 -3.198 -4.588 1.00 96.38 199 TRP A C 1
ATOM 1481 O O . TRP A 1 199 ? 16.114 -4.245 -4.660 1.00 96.38 199 TRP A O 1
ATOM 1491 N N . ALA A 1 200 ? 16.029 -2.041 -4.239 1.00 95.19 200 ALA A N 1
ATOM 1492 C CA . ALA A 1 200 ? 17.456 -1.904 -3.969 1.00 95.19 200 ALA A CA 1
ATOM 1493 C C . ALA A 1 200 ? 17.743 -0.832 -2.916 1.00 95.19 200 ALA A C 1
ATOM 1495 O O . ALA A 1 200 ? 16.998 0.129 -2.773 1.00 95.19 200 ALA A O 1
ATOM 1496 N N . ASP A 1 201 ? 18.878 -0.962 -2.228 1.00 94.44 201 ASP A N 1
ATOM 1497 C CA . ASP A 1 201 ? 19.244 -0.012 -1.171 1.00 94.44 201 ASP A CA 1
ATOM 1498 C C . ASP A 1 201 ? 19.574 1.387 -1.701 1.00 94.44 201 ASP A C 1
ATOM 1500 O O . ASP A 1 201 ? 19.444 2.373 -0.983 1.00 94.44 201 ASP A O 1
ATOM 1504 N N . ASN A 1 202 ? 20.003 1.470 -2.963 1.00 95.06 202 ASN A N 1
ATOM 1505 C CA . ASN A 1 202 ? 20.450 2.697 -3.615 1.00 95.06 202 ASN A CA 1
ATOM 1506 C C . ASN A 1 202 ? 19.375 3.347 -4.501 1.00 95.06 202 ASN A C 1
ATOM 1508 O O . ASN A 1 202 ? 19.709 4.138 -5.392 1.00 95.06 202 ASN A O 1
ATOM 1512 N N . THR A 1 203 ? 18.107 3.005 -4.296 1.00 95.62 203 THR A N 1
ATOM 1513 C CA . THR A 1 203 ? 16.966 3.550 -5.031 1.00 95.62 203 THR A CA 1
ATOM 1514 C C . THR A 1 203 ? 15.916 4.084 -4.069 1.00 95.62 203 THR A C 1
ATOM 1516 O O . THR A 1 203 ? 15.787 3.570 -2.962 1.00 95.62 203 THR A O 1
ATOM 1519 N N . SER A 1 204 ? 15.203 5.121 -4.511 1.00 93.94 204 SER A N 1
ATOM 1520 C CA . SER A 1 204 ? 14.089 5.721 -3.779 1.00 93.94 204 SER A CA 1
ATOM 1521 C C . SER A 1 204 ? 12.736 5.373 -4.396 1.00 93.94 204 SER A C 1
ATOM 1523 O O . SER A 1 204 ? 11.809 4.975 -3.691 1.00 93.94 204 SER A O 1
ATOM 1525 N N . ARG A 1 205 ? 12.629 5.500 -5.728 1.00 95.62 205 ARG A N 1
ATOM 1526 C CA . ARG A 1 205 ? 11.390 5.301 -6.501 1.00 95.62 205 ARG A CA 1
ATOM 1527 C C . ARG A 1 205 ? 10.205 6.094 -5.948 1.00 95.62 205 ARG A C 1
ATOM 1529 O O . ARG A 1 205 ? 9.129 5.550 -5.730 1.00 95.62 205 ARG A O 1
ATOM 1536 N N . THR A 1 206 ? 10.369 7.402 -5.797 1.00 97.00 206 THR A N 1
ATOM 1537 C CA . THR A 1 206 ? 9.239 8.288 -5.494 1.00 97.00 206 THR A CA 1
ATOM 1538 C C . THR A 1 206 ? 8.262 8.341 -6.670 1.00 97.00 206 THR A C 1
ATOM 1540 O O . THR A 1 206 ? 8.647 8.731 -7.776 1.00 97.00 206 THR A O 1
ATOM 1543 N N . GLN A 1 207 ? 7.013 7.943 -6.433 1.00 97.75 207 GLN A N 1
ATOM 1544 C CA . GLN A 1 207 ? 5.936 7.936 -7.419 1.00 97.75 207 GLN A CA 1
ATOM 1545 C C . GLN A 1 207 ? 4.791 8.846 -6.983 1.00 97.75 207 GLN A C 1
ATOM 1547 O O . GLN A 1 207 ? 4.491 8.948 -5.796 1.00 97.75 207 GLN A O 1
ATOM 1552 N N . GLU A 1 208 ? 4.107 9.435 -7.957 1.00 98.00 208 GLU A N 1
ATOM 1553 C CA . GLU A 1 208 ? 2.715 9.852 -7.800 1.00 98.00 208 GLU A CA 1
ATOM 1554 C C . GLU A 1 208 ? 1.821 8.781 -8.430 1.00 98.00 208 GLU A C 1
ATOM 1556 O O . GLU A 1 208 ? 1.927 8.507 -9.629 1.00 98.00 208 GLU A O 1
ATOM 1561 N N . LEU A 1 209 ? 0.957 8.158 -7.627 1.00 98.25 209 LEU A N 1
ATOM 1562 C CA . LEU A 1 209 ? -0.090 7.266 -8.116 1.00 98.25 209 LEU A CA 1
ATOM 1563 C C . LEU A 1 209 ? -1.394 8.043 -8.212 1.00 98.25 209 LEU A C 1
ATOM 1565 O O . LEU A 1 209 ? -1.888 8.538 -7.206 1.00 98.25 209 LEU A O 1
ATOM 1569 N N . THR A 1 210 ? -1.955 8.122 -9.414 1.00 98.56 210 THR A N 1
ATOM 1570 C CA . THR A 1 210 ? -3.232 8.782 -9.692 1.00 98.56 210 THR A CA 1
ATOM 1571 C C . THR A 1 210 ? -4.264 7.755 -10.134 1.00 98.56 210 THR A C 1
ATOM 1573 O O . THR A 1 210 ? -4.105 7.120 -11.178 1.00 98.56 210 THR A O 1
ATOM 1576 N N . TYR A 1 211 ? -5.332 7.624 -9.356 1.00 98.50 211 TYR A N 1
ATOM 1577 C CA . TYR A 1 211 ? -6.490 6.795 -9.654 1.00 98.50 211 TYR A CA 1
ATOM 1578 C C . TYR A 1 211 ? -7.573 7.636 -10.328 1.00 98.50 211 TYR A C 1
ATOM 1580 O O . TYR A 1 211 ? -7.834 8.774 -9.939 1.00 98.50 211 TYR A O 1
ATOM 1588 N N . THR A 1 212 ? -8.208 7.098 -11.364 1.00 98.38 212 THR A N 1
ATOM 1589 C CA . THR A 1 212 ? -9.298 7.761 -12.092 1.00 98.38 212 THR A CA 1
ATOM 1590 C C . THR A 1 212 ? -10.326 6.720 -12.518 1.00 98.38 212 THR A C 1
ATOM 1592 O O . THR A 1 212 ? -10.049 5.883 -13.378 1.00 98.38 212 THR A O 1
ATOM 1595 N N . ALA A 1 213 ? -11.508 6.747 -11.901 1.00 96.50 213 ALA A N 1
ATOM 1596 C CA . ALA A 1 213 ? -12.605 5.831 -12.204 1.00 96.50 213 ALA A CA 1
ATOM 1597 C C . ALA A 1 213 ? -13.490 6.407 -13.322 1.00 96.50 213 ALA A C 1
ATOM 1599 O O . ALA A 1 213 ? -14.460 7.121 -13.057 1.00 96.50 213 ALA A O 1
ATOM 1600 N N . GLY A 1 214 ? -13.119 6.121 -14.571 1.00 94.56 214 GLY A N 1
ATOM 1601 C CA . GLY A 1 214 ? -13.776 6.654 -15.762 1.00 94.56 214 GLY A CA 1
ATOM 1602 C C . GLY A 1 214 ? -13.622 8.165 -15.914 1.00 94.56 214 GLY A C 1
ATOM 1603 O O . GLY A 1 214 ? -12.504 8.665 -15.999 1.00 94.56 214 GLY A O 1
ATOM 1604 N N . ASP A 1 215 ? -14.742 8.886 -15.956 1.00 92.75 215 ASP A N 1
ATOM 1605 C CA . ASP A 1 215 ? -14.804 10.349 -16.090 1.00 92.75 215 ASP A CA 1
ATOM 1606 C C . ASP A 1 215 ? -14.860 11.075 -14.726 1.00 92.75 215 ASP A C 1
ATOM 1608 O O . ASP A 1 215 ? -15.075 12.290 -14.671 1.00 92.75 215 ASP A O 1
ATOM 1612 N N . GLN A 1 216 ? -14.710 10.347 -13.614 1.00 93.94 216 GLN A N 1
ATOM 1613 C CA . GLN A 1 216 ? -14.682 10.925 -12.268 1.00 93.94 216 GLN A CA 1
ATOM 1614 C C . GLN A 1 216 ? -13.406 11.739 -12.014 1.00 93.94 216 GLN A C 1
ATOM 1616 O O . GLN A 1 216 ? -12.377 11.537 -12.660 1.00 93.94 216 GLN A O 1
ATOM 1621 N N . GLU A 1 217 ? -13.472 12.661 -11.048 1.00 94.06 217 GLU A N 1
ATOM 1622 C CA . GLU A 1 217 ? -12.290 13.413 -10.618 1.00 94.06 217 GLU A CA 1
ATOM 1623 C C . GLU A 1 217 ? -11.213 12.453 -10.084 1.00 94.06 217 GLU A C 1
ATOM 1625 O O . GLU A 1 217 ? -11.539 11.507 -9.359 1.00 94.06 217 GLU A O 1
ATOM 1630 N N . PRO A 1 218 ? -9.937 12.667 -10.441 1.00 96.44 218 PRO A N 1
ATOM 1631 C CA . PRO A 1 218 ? -8.861 11.802 -9.997 1.00 96.44 218 PRO A CA 1
ATOM 1632 C C . PRO A 1 218 ? -8.567 11.992 -8.507 1.00 96.44 218 PRO A C 1
ATOM 1634 O O . PRO A 1 218 ? -8.691 13.097 -7.976 1.00 96.44 218 PRO A O 1
ATOM 1637 N N . ASN A 1 219 ? -8.077 10.933 -7.866 1.00 94.00 219 ASN A N 1
ATOM 1638 C CA . ASN A 1 219 ? -7.456 11.010 -6.547 1.00 94.00 219 ASN A CA 1
ATOM 1639 C C . ASN A 1 219 ? -6.013 10.503 -6.630 1.00 94.00 219 ASN A C 1
ATOM 1641 O O . ASN A 1 219 ? -5.739 9.550 -7.365 1.00 94.00 219 ASN A O 1
ATOM 1645 N N . SER A 1 220 ? -5.081 11.144 -5.927 1.00 95.75 220 SER A N 1
ATOM 1646 C CA . SER A 1 220 ? -3.666 10.784 -5.997 1.00 95.75 220 SER A CA 1
ATOM 1647 C C . SER A 1 220 ? -2.979 10.743 -4.642 1.00 95.75 220 SER A C 1
ATOM 1649 O O . SER A 1 220 ? -3.382 11.399 -3.683 1.00 95.75 220 SER A O 1
ATOM 1651 N N . ILE A 1 221 ? -1.911 9.954 -4.587 1.00 94.31 221 ILE A N 1
ATOM 1652 C CA . ILE A 1 221 ? -1.014 9.853 -3.442 1.00 94.31 221 ILE A CA 1
ATOM 1653 C C . ILE A 1 221 ? 0.432 9.822 -3.931 1.00 94.31 221 ILE A C 1
ATOM 1655 O O . ILE A 1 221 ? 0.753 9.192 -4.943 1.00 94.31 221 ILE A O 1
ATOM 1659 N N . ILE A 1 222 ? 1.305 10.525 -3.212 1.00 95.62 222 ILE A N 1
ATOM 1660 C CA . ILE A 1 222 ? 2.746 10.528 -3.461 1.00 95.62 222 ILE A CA 1
ATOM 1661 C C . ILE A 1 222 ? 3.420 9.727 -2.359 1.00 95.62 222 ILE A C 1
ATOM 1663 O O . ILE A 1 222 ? 3.213 10.010 -1.183 1.00 95.62 222 ILE A O 1
ATOM 1667 N N . PHE A 1 223 ? 4.253 8.768 -2.742 1.00 94.69 223 PHE A N 1
ATOM 1668 C CA . PHE A 1 223 ? 5.022 7.948 -1.810 1.00 94.69 223 PHE A CA 1
ATOM 1669 C C . PHE A 1 223 ? 6.302 7.419 -2.459 1.00 94.69 223 PHE A C 1
ATOM 1671 O O . PHE A 1 223 ? 6.533 7.591 -3.659 1.00 94.69 223 PHE A O 1
ATOM 1678 N N . SER A 1 224 ? 7.147 6.767 -1.663 1.00 96.12 224 SER A N 1
ATOM 1679 C CA . SER A 1 224 ? 8.359 6.100 -2.131 1.00 96.12 224 SER A CA 1
ATOM 1680 C C . SER A 1 224 ? 8.182 4.586 -2.085 1.00 96.12 224 SER A C 1
ATOM 1682 O O . SER A 1 224 ? 8.004 4.024 -1.012 1.00 96.12 224 SER A O 1
ATOM 1684 N N . GLU A 1 225 ? 8.270 3.913 -3.231 1.00 96.19 225 GLU A N 1
ATOM 1685 C CA . GLU A 1 225 ? 8.124 2.449 -3.282 1.00 96.19 225 GLU A CA 1
ATOM 1686 C C . GLU A 1 225 ? 9.270 1.719 -2.548 1.00 96.19 225 GLU A C 1
ATOM 1688 O O . GLU A 1 225 ? 9.050 0.672 -1.944 1.00 96.19 225 GLU A O 1
ATOM 1693 N N . ASP A 1 226 ? 10.486 2.288 -2.555 1.00 97.12 226 ASP A N 1
ATOM 1694 C CA . ASP A 1 226 ? 11.660 1.706 -1.877 1.00 97.12 226 ASP A CA 1
ATOM 1695 C C . ASP A 1 226 ? 11.985 2.306 -0.505 1.00 97.12 226 ASP A C 1
ATOM 1697 O O . ASP A 1 226 ? 12.948 1.855 0.134 1.00 97.12 226 ASP A O 1
ATOM 1701 N N . HIS A 1 227 ? 11.244 3.345 -0.111 1.00 95.00 227 HIS A N 1
ATOM 1702 C CA . HIS A 1 227 ? 11.373 3.990 1.192 1.00 95.00 227 HIS A CA 1
ATOM 1703 C C . HIS A 1 227 ? 10.008 4.158 1.873 1.00 95.00 227 HIS A C 1
ATOM 1705 O O . HIS A 1 227 ? 9.562 5.294 2.071 1.00 95.00 227 HIS A O 1
ATOM 1711 N N . PRO A 1 228 ? 9.295 3.060 2.173 1.00 92.19 228 PRO A N 1
ATOM 1712 C CA . PRO A 1 228 ? 8.013 3.152 2.855 1.00 92.19 228 PRO A CA 1
ATOM 1713 C C . PRO A 1 228 ? 8.163 3.524 4.347 1.00 92.19 228 PRO A C 1
ATOM 1715 O O . PRO A 1 228 ? 7.184 3.883 4.986 1.00 92.19 228 PRO A O 1
ATOM 1718 N N . GLU A 1 229 ? 9.385 3.534 4.890 1.00 89.75 229 GLU A N 1
ATOM 1719 C CA . GLU A 1 229 ? 9.726 4.125 6.193 1.00 89.75 229 GLU A CA 1
ATOM 1720 C C . GLU A 1 229 ? 9.691 5.657 6.208 1.00 89.75 229 GLU A C 1
ATOM 1722 O O . GLU A 1 229 ? 9.897 6.286 7.242 1.00 89.75 229 GLU A O 1
ATOM 1727 N N . LEU A 1 230 ? 9.472 6.287 5.053 1.00 87.00 230 LEU A N 1
ATOM 1728 C CA . LEU A 1 230 ? 9.269 7.724 4.957 1.00 87.00 230 LEU A CA 1
ATOM 1729 C C . LEU A 1 230 ? 7.772 8.053 4.865 1.00 87.00 230 LEU A C 1
ATOM 1731 O O . LEU A 1 230 ? 6.969 7.219 4.430 1.00 87.00 230 LEU A O 1
ATOM 1735 N N . PRO A 1 231 ? 7.378 9.298 5.188 1.00 81.31 231 PRO A N 1
ATOM 1736 C CA . PRO A 1 231 ? 6.024 9.766 4.933 1.00 81.31 231 PRO A CA 1
ATOM 1737 C C . PRO A 1 231 ? 5.604 9.541 3.465 1.00 81.31 231 PRO A C 1
ATOM 1739 O O . PRO A 1 231 ? 6.430 9.715 2.559 1.00 81.31 231 PRO A O 1
ATOM 1742 N N . PRO A 1 232 ? 4.329 9.207 3.200 1.00 80.94 232 PRO A N 1
ATOM 1743 C CA . PRO A 1 232 ? 3.192 9.245 4.122 1.00 80.94 232 PRO A CA 1
ATOM 1744 C C . PRO A 1 232 ? 2.902 7.903 4.814 1.00 80.94 232 PRO A C 1
ATOM 1746 O O . PRO A 1 232 ? 1.763 7.680 5.194 1.00 80.94 232 PRO A O 1
ATOM 1749 N N . PHE A 1 233 ? 3.861 6.980 4.916 1.00 82.31 233 PHE A N 1
ATOM 1750 C CA . PHE A 1 233 ? 3.598 5.676 5.542 1.00 82.31 233 PHE A CA 1
ATOM 1751 C C . PHE A 1 233 ? 4.413 5.482 6.812 1.00 82.31 233 PHE A C 1
ATOM 1753 O O . PHE A 1 233 ? 3.857 5.048 7.806 1.00 82.31 233 PHE A O 1
ATOM 1760 N N . SER A 1 234 ? 5.688 5.879 6.811 1.00 83.06 234 SER A N 1
ATOM 1761 C CA . SER A 1 234 ? 6.545 5.837 8.003 1.00 83.06 234 SER A CA 1
ATOM 1762 C C . SER A 1 234 ? 6.586 4.460 8.680 1.00 83.06 234 SER A C 1
ATOM 1764 O O . SER A 1 234 ? 6.573 4.361 9.904 1.00 83.06 234 SER A O 1
ATOM 1766 N N . PHE A 1 235 ? 6.632 3.389 7.881 1.00 84.56 235 PHE A N 1
ATOM 1767 C CA . PHE A 1 235 ? 6.797 2.042 8.421 1.00 84.56 235 PHE A CA 1
ATOM 1768 C C . PHE A 1 235 ? 8.133 1.879 9.147 1.00 84.56 235 PHE A C 1
ATOM 1770 O O . PHE A 1 235 ? 9.133 2.506 8.804 1.00 84.56 235 PHE A O 1
ATOM 1777 N N . LEU A 1 236 ? 8.202 0.925 10.070 1.00 82.75 236 LEU A N 1
ATOM 1778 C CA . LEU A 1 236 ? 9.420 0.647 10.838 1.00 82.75 236 LEU A CA 1
ATOM 1779 C C . LEU A 1 236 ? 10.660 0.279 10.010 1.00 82.75 236 LEU A C 1
ATOM 1781 O O . LEU A 1 236 ? 11.798 0.401 10.471 1.00 82.75 236 LEU A O 1
ATOM 1785 N N . SER A 1 237 ? 10.467 -0.255 8.804 1.00 88.44 237 SER A N 1
ATOM 1786 C CA . SER A 1 237 ? 11.564 -0.753 7.983 1.00 88.44 237 SER A CA 1
ATOM 1787 C C . SER A 1 237 ? 11.274 -0.619 6.501 1.00 88.44 237 SER A C 1
ATOM 1789 O O . SER A 1 237 ? 10.190 -0.930 6.017 1.00 88.44 237 SER A O 1
ATOM 1791 N N . ARG A 1 238 ? 12.315 -0.276 5.742 1.00 92.19 238 ARG A N 1
ATOM 1792 C CA . ARG A 1 238 ? 12.268 -0.260 4.279 1.00 92.19 238 ARG A CA 1
ATOM 1793 C C . ARG A 1 238 ? 12.114 -1.640 3.638 1.00 92.19 238 ARG A C 1
ATOM 1795 O O . ARG A 1 238 ? 11.886 -1.739 2.435 1.00 92.19 238 ARG A O 1
ATOM 1802 N N . ASP A 1 239 ? 12.340 -2.702 4.409 1.00 95.31 239 ASP A N 1
ATOM 1803 C CA . ASP A 1 239 ? 12.292 -4.084 3.934 1.00 95.31 239 ASP A CA 1
ATOM 1804 C C . ASP A 1 239 ? 10.916 -4.737 4.111 1.00 95.31 239 ASP A C 1
ATOM 1806 O O . ASP A 1 239 ? 10.738 -5.871 3.672 1.00 95.31 239 ASP A O 1
ATOM 1810 N N . VAL A 1 240 ? 9.922 -4.051 4.680 1.00 93.12 240 VAL A N 1
ATOM 1811 C CA . VAL A 1 240 ? 8.561 -4.601 4.760 1.00 93.12 240 VAL A CA 1
ATOM 1812 C C . VAL A 1 240 ? 7.962 -4.823 3.366 1.00 93.12 240 VAL A C 1
ATOM 1814 O O . VAL A 1 240 ? 8.175 -4.040 2.433 1.00 93.12 240 VAL A O 1
ATOM 1817 N N . GLY A 1 241 ? 7.208 -5.912 3.215 1.00 95.12 241 GLY A N 1
ATOM 1818 C CA . GLY A 1 241 ? 6.213 -6.013 2.150 1.00 95.12 241 GLY A CA 1
ATOM 1819 C C . GLY A 1 241 ? 4.963 -5.253 2.577 1.00 95.12 241 GLY A C 1
ATOM 1820 O O . GLY A 1 241 ? 4.647 -5.222 3.761 1.00 95.12 241 GLY A O 1
ATOM 1821 N N . TRP A 1 242 ? 4.252 -4.634 1.645 1.00 94.25 242 TRP A N 1
ATOM 1822 C CA . TRP A 1 242 ? 3.047 -3.868 1.966 1.00 94.25 242 TRP A CA 1
ATOM 1823 C C . TRP A 1 242 ? 2.113 -3.781 0.758 1.00 94.25 242 TRP A C 1
ATOM 1825 O O . TRP A 1 242 ? 2.524 -4.059 -0.372 1.00 94.25 242 TRP A O 1
ATOM 1835 N N . TYR A 1 243 ? 0.851 -3.418 0.973 1.00 95.38 243 TYR A N 1
ATOM 1836 C CA . TYR A 1 243 ? -0.034 -3.017 -0.119 1.00 95.38 243 TYR A CA 1
ATOM 1837 C C . TYR A 1 243 ? -0.555 -1.596 0.065 1.00 95.38 243 TYR A C 1
ATOM 1839 O O . TYR A 1 243 ? -0.753 -1.138 1.186 1.00 95.38 243 TYR A O 1
ATOM 1847 N N . LEU A 1 244 ? -0.843 -0.939 -1.058 1.00 94.62 244 LEU A N 1
ATOM 1848 C CA . LEU A 1 244 ? -1.684 0.252 -1.119 1.00 94.62 244 LEU A CA 1
ATOM 1849 C C . LEU A 1 244 ? -3.052 -0.138 -1.680 1.00 94.62 244 LEU A C 1
ATOM 1851 O O . LEU A 1 244 ? -3.136 -0.651 -2.798 1.00 94.62 244 LEU A O 1
ATOM 1855 N N . GLY A 1 245 ? -4.104 0.100 -0.909 1.00 93.69 245 GLY A N 1
ATOM 1856 C CA . GLY A 1 245 ? -5.494 -0.070 -1.299 1.00 93.69 245 GLY A CA 1
ATOM 1857 C C . GLY A 1 245 ? -6.112 1.241 -1.785 1.00 93.69 245 GLY A C 1
ATOM 1858 O O . GLY A 1 245 ? -5.742 2.319 -1.324 1.00 93.69 245 GLY A O 1
ATOM 1859 N N . TYR A 1 246 ? -7.066 1.153 -2.708 1.00 94.25 246 TYR A N 1
ATOM 1860 C CA . TYR A 1 246 ? -7.915 2.263 -3.124 1.00 94.25 246 TYR A CA 1
ATOM 1861 C C . TYR A 1 246 ? -9.351 1.789 -3.376 1.00 94.25 246 TYR A C 1
ATOM 1863 O O . TYR A 1 246 ? -9.596 0.923 -4.221 1.00 94.25 246 TYR A O 1
ATOM 1871 N N . THR A 1 247 ? -10.309 2.369 -2.655 1.00 91.19 247 THR A N 1
ATOM 1872 C CA . THR A 1 247 ? -11.742 2.102 -2.820 1.00 91.19 247 THR A CA 1
ATOM 1873 C C . THR A 1 247 ? -12.370 3.119 -3.764 1.00 91.19 247 THR A C 1
ATOM 1875 O O . THR A 1 247 ? -12.215 4.325 -3.587 1.00 91.19 247 THR A O 1
ATOM 1878 N N . TYR A 1 248 ? -13.131 2.642 -4.746 1.00 91.75 248 TYR A N 1
ATOM 1879 C CA . TYR A 1 248 ? -13.828 3.489 -5.712 1.00 91.75 248 TYR A CA 1
ATOM 1880 C C . TYR A 1 248 ? -15.120 2.838 -6.194 1.00 91.75 248 TYR A C 1
ATOM 1882 O O . TYR A 1 248 ? -15.291 1.625 -6.123 1.00 91.75 248 TYR A O 1
ATOM 1890 N N . THR A 1 249 ? -16.034 3.646 -6.728 1.00 91.31 249 THR A N 1
ATOM 1891 C CA . THR A 1 249 ? -17.227 3.145 -7.422 1.00 91.31 249 THR A CA 1
ATOM 1892 C C . THR A 1 249 ? -17.044 3.336 -8.917 1.00 91.31 249 THR A C 1
ATOM 1894 O O . THR A 1 249 ? -16.713 4.437 -9.356 1.00 91.31 249 THR A O 1
ATOM 1897 N N . ALA A 1 250 ? -17.229 2.278 -9.705 1.00 92.31 250 ALA A N 1
ATOM 1898 C CA . ALA A 1 250 ? -17.112 2.373 -11.155 1.00 92.31 250 ALA A CA 1
ATOM 1899 C C . ALA A 1 250 ? -18.245 3.238 -11.727 1.00 92.31 250 ALA A C 1
ATOM 1901 O O . ALA A 1 250 ? -19.409 3.089 -11.349 1.00 92.31 250 ALA A O 1
ATOM 1902 N N . ASP A 1 251 ? -17.917 4.137 -12.651 1.00 91.31 251 ASP A N 1
ATOM 1903 C CA . ASP A 1 251 ? -18.917 4.927 -13.365 1.00 91.31 251 ASP A CA 1
ATOM 1904 C C . ASP A 1 251 ? -19.465 4.178 -14.595 1.00 91.31 251 ASP A C 1
ATOM 1906 O O . ASP A 1 251 ? -19.195 2.994 -14.816 1.00 91.31 251 ASP A O 1
ATOM 1910 N N . ASP A 1 252 ? -20.224 4.888 -15.433 1.00 94.94 252 ASP A N 1
ATOM 1911 C CA . ASP A 1 252 ? -20.805 4.351 -16.667 1.00 94.94 252 ASP A CA 1
ATOM 1912 C C . ASP A 1 252 ? -19.757 3.877 -17.694 1.00 94.94 252 ASP A C 1
ATOM 1914 O O . ASP A 1 252 ? -20.105 3.119 -18.606 1.00 94.94 252 ASP A O 1
ATOM 1918 N N . SER A 1 253 ? -18.490 4.296 -17.577 1.00 96.75 253 SER A N 1
ATOM 1919 C CA . SER A 1 253 ? -17.412 3.805 -18.441 1.00 96.75 253 SER A CA 1
ATOM 1920 C C . SER A 1 253 ? -17.009 2.368 -18.099 1.00 96.75 253 SER A C 1
ATOM 1922 O O . SER A 1 253 ? -16.529 1.649 -18.977 1.00 96.75 253 SER A O 1
ATOM 1924 N N . GLY A 1 254 ? -17.208 1.938 -16.846 1.00 96.75 254 GLY A N 1
ATOM 1925 C CA . GLY A 1 254 ? -16.759 0.636 -16.356 1.00 96.75 254 GLY A CA 1
ATOM 1926 C C . GLY A 1 254 ? -15.235 0.476 -16.385 1.00 96.75 254 GLY A C 1
ATOM 1927 O O . GLY A 1 254 ? -14.745 -0.624 -16.667 1.00 96.75 254 GLY A O 1
ATOM 1928 N N . THR A 1 255 ? -14.488 1.562 -16.145 1.00 98.50 255 THR A N 1
ATOM 1929 C CA . THR A 1 255 ? -13.017 1.566 -16.171 1.00 98.50 255 THR A CA 1
ATOM 1930 C C . THR A 1 255 ? -12.386 2.169 -14.917 1.00 98.50 255 THR A C 1
ATOM 1932 O O . THR A 1 255 ? -12.955 3.057 -14.281 1.00 98.50 255 THR A O 1
ATOM 1935 N N . LEU A 1 256 ? -11.181 1.701 -14.588 1.00 98.69 256 LEU A N 1
ATOM 1936 C CA . LEU A 1 256 ? -10.274 2.332 -13.631 1.00 98.69 256 LEU A CA 1
ATOM 1937 C C . LEU A 1 256 ? -8.921 2.531 -14.309 1.00 98.69 256 LEU A C 1
ATOM 1939 O O . LEU A 1 256 ? -8.325 1.572 -14.793 1.00 98.69 256 LEU A O 1
ATOM 1943 N N . SER A 1 257 ? -8.416 3.759 -14.301 1.00 98.69 257 SER A N 1
ATOM 1944 C CA . SER A 1 257 ? -7.049 4.085 -14.697 1.00 98.69 257 SER A CA 1
ATOM 1945 C C . SER A 1 257 ? -6.196 4.344 -13.459 1.00 98.69 257 SER A C 1
ATOM 1947 O O . SER A 1 257 ? -6.576 5.143 -12.607 1.00 98.69 257 SER A O 1
ATOM 1949 N N . ILE A 1 258 ? -5.029 3.708 -13.392 1.00 98.75 258 ILE A N 1
ATOM 1950 C CA . ILE A 1 258 ? -4.023 3.875 -12.341 1.00 98.75 258 ILE A CA 1
ATOM 1951 C C . ILE A 1 258 ? -2.736 4.326 -13.018 1.00 98.75 258 ILE A C 1
ATOM 1953 O O . ILE A 1 258 ? -2.049 3.546 -13.683 1.00 98.75 258 ILE A O 1
ATOM 1957 N N . ARG A 1 259 ? -2.424 5.610 -12.896 1.00 98.69 259 ARG A N 1
ATOM 1958 C CA . ARG A 1 259 ? -1.251 6.225 -13.509 1.00 98.69 259 ARG A CA 1
ATOM 1959 C C . ARG A 1 259 ? -0.140 6.377 -12.478 1.00 98.69 259 ARG A C 1
ATOM 1961 O O . ARG A 1 259 ? -0.367 6.964 -11.431 1.00 98.69 259 ARG A O 1
ATOM 1968 N N . CYS A 1 260 ? 1.052 5.890 -12.808 1.00 98.62 260 CYS A N 1
ATOM 1969 C CA . CYS A 1 260 ? 2.259 6.036 -11.999 1.00 98.62 260 CYS A CA 1
ATOM 1970 C C . CYS A 1 260 ? 3.211 7.013 -12.696 1.00 98.62 260 CYS A C 1
ATOM 1972 O O . CYS A 1 260 ? 3.740 6.697 -13.770 1.00 98.62 260 CYS A O 1
ATOM 1974 N N . ASP A 1 261 ? 3.440 8.178 -12.099 1.00 98.69 261 ASP A N 1
ATOM 1975 C CA . ASP A 1 261 ? 4.411 9.167 -12.566 1.00 98.69 261 ASP A CA 1
ATOM 1976 C C . ASP A 1 261 ? 5.685 9.113 -11.716 1.00 98.69 261 ASP A C 1
ATOM 1978 O O . ASP A 1 261 ? 5.639 9.198 -10.489 1.00 98.69 261 ASP A O 1
ATOM 1982 N N . VAL A 1 262 ? 6.840 9.005 -12.378 1.00 98.62 262 VAL A N 1
ATOM 1983 C CA . VAL A 1 262 ? 8.139 9.000 -11.699 1.00 98.62 262 VAL A CA 1
ATOM 1984 C C . VAL A 1 262 ? 8.505 10.421 -11.301 1.00 98.62 262 VAL A C 1
ATOM 1986 O O . VAL A 1 262 ? 8.647 11.303 -12.159 1.00 98.62 262 VAL A O 1
ATOM 1989 N N . LEU A 1 263 ? 8.738 10.630 -10.010 1.00 98.00 263 LEU A N 1
ATOM 1990 C CA . LEU A 1 263 ? 9.196 11.897 -9.457 1.00 98.00 263 LEU A CA 1
ATOM 1991 C C . LEU A 1 263 ? 10.697 11.860 -9.150 1.00 98.00 263 LEU A C 1
ATOM 1993 O O . LEU A 1 263 ? 11.355 10.819 -9.166 1.00 98.00 263 LEU A O 1
ATOM 1997 N N . ALA A 1 264 ? 11.273 13.038 -8.919 1.00 96.56 264 ALA A N 1
ATOM 1998 C CA . ALA A 1 264 ? 12.638 13.131 -8.417 1.00 96.56 264 ALA A CA 1
ATOM 1999 C C . ALA A 1 264 ? 12.698 12.650 -6.961 1.00 96.56 264 ALA A C 1
ATOM 2001 O O . ALA A 1 264 ? 11.755 12.882 -6.207 1.00 96.56 264 ALA A O 1
ATOM 2002 N N . THR A 1 265 ? 13.824 12.047 -6.563 1.00 95.12 265 THR A N 1
ATOM 2003 C CA . THR A 1 265 ? 14.098 11.765 -5.148 1.00 95.12 265 THR A CA 1
ATOM 2004 C C . THR A 1 265 ? 13.984 13.066 -4.340 1.00 95.12 265 THR A C 1
ATOM 2006 O O . THR A 1 265 ? 14.634 14.048 -4.723 1.00 95.12 265 THR A O 1
ATOM 2009 N N . PRO A 1 266 ? 13.188 13.102 -3.256 1.00 91.81 266 PRO A N 1
ATOM 2010 C CA . PRO A 1 266 ? 13.093 14.263 -2.384 1.00 91.81 266 PRO A CA 1
ATOM 2011 C C . PRO A 1 266 ? 14.449 14.664 -1.796 1.00 91.81 266 PRO A C 1
ATOM 2013 O O . PRO A 1 266 ? 15.331 13.831 -1.574 1.00 91.81 266 PRO A O 1
ATOM 2016 N N . ASP A 1 267 ? 14.613 15.955 -1.513 1.00 89.38 267 ASP A N 1
ATOM 2017 C CA . ASP A 1 267 ? 15.829 16.461 -0.880 1.00 89.38 267 ASP A CA 1
ATOM 2018 C C . ASP A 1 267 ? 16.051 15.778 0.480 1.00 89.38 267 ASP A C 1
ATOM 2020 O O . ASP A 1 267 ? 15.176 15.780 1.342 1.00 89.38 267 ASP A O 1
ATOM 2024 N N . GLY A 1 268 ? 17.247 15.222 0.685 1.00 88.00 268 GLY A N 1
ATOM 2025 C CA . GLY A 1 268 ? 17.614 14.537 1.929 1.00 88.00 268 GLY A CA 1
ATOM 2026 C C . GLY A 1 268 ? 17.293 13.041 1.964 1.00 88.00 268 GLY A C 1
ATOM 2027 O O . GLY A 1 268 ? 17.759 12.371 2.881 1.00 88.00 268 GLY A O 1
ATOM 2028 N N . VAL A 1 269 ? 16.591 12.509 0.961 1.00 89.69 269 VAL A N 1
ATOM 2029 C CA . VAL A 1 269 ? 16.340 11.068 0.812 1.00 89.69 269 VAL A CA 1
ATOM 2030 C C . VAL A 1 269 ? 17.469 10.421 0.004 1.00 89.69 269 VAL A C 1
ATOM 2032 O O . VAL A 1 269 ? 17.955 10.984 -0.982 1.00 89.69 269 VAL A O 1
ATOM 2035 N N . GLU A 1 270 ? 17.935 9.252 0.444 1.00 91.31 270 GLU A N 1
ATOM 2036 C CA . GLU A 1 270 ? 18.967 8.487 -0.260 1.00 91.31 270 GLU A CA 1
ATOM 2037 C C . GLU A 1 270 ? 18.398 7.815 -1.525 1.00 91.31 270 GLU A C 1
ATOM 2039 O O . GLU A 1 270 ? 17.219 7.507 -1.622 1.00 91.31 270 GLU A O 1
ATOM 2044 N N . GLY A 1 271 ? 19.251 7.573 -2.522 1.00 94.94 271 GLY A N 1
ATOM 2045 C CA . GLY A 1 271 ? 18.909 6.719 -3.658 1.00 94.94 271 GLY A CA 1
ATOM 2046 C C . GLY A 1 271 ? 18.421 7.440 -4.918 1.00 94.94 271 GLY A C 1
ATOM 2047 O O . GLY A 1 271 ? 18.032 8.609 -4.933 1.00 94.94 271 GLY A O 1
ATOM 2048 N N . ALA A 1 272 ? 18.518 6.728 -6.040 1.00 96.19 272 ALA A N 1
ATOM 2049 C CA . ALA A 1 272 ? 18.115 7.222 -7.351 1.00 96.19 272 ALA A CA 1
ATOM 2050 C C . ALA A 1 272 ? 16.600 7.062 -7.588 1.00 96.19 272 ALA A C 1
ATOM 2052 O O . ALA A 1 272 ? 16.017 6.083 -7.110 1.00 96.19 272 ALA A O 1
ATOM 2053 N N . PRO A 1 273 ? 15.975 7.953 -8.385 1.00 97.12 273 PRO A N 1
ATOM 2054 C CA . PRO A 1 273 ? 14.618 7.724 -8.864 1.00 97.12 273 PRO A CA 1
ATOM 2055 C C . PRO A 1 273 ? 14.572 6.463 -9.738 1.00 97.12 273 PRO A C 1
ATOM 2057 O O . PRO A 1 273 ? 15.585 6.019 -10.291 1.00 97.12 273 PRO A O 1
ATOM 2060 N N . GLY A 1 274 ? 13.383 5.894 -9.874 1.00 96.81 274 GLY A N 1
ATOM 2061 C CA . GLY A 1 274 ? 13.141 4.714 -10.691 1.00 96.81 274 GLY A CA 1
ATOM 2062 C C . GLY A 1 274 ? 11.671 4.619 -11.069 1.00 96.81 274 GLY A C 1
ATOM 2063 O O . GLY A 1 274 ? 10.832 5.295 -10.477 1.00 96.81 274 GLY A O 1
ATOM 2064 N N . SER A 1 275 ? 11.365 3.799 -12.069 1.00 97.44 275 SER A N 1
ATOM 2065 C CA . SER A 1 275 ? 9.983 3.504 -12.431 1.00 97.44 275 SER A CA 1
ATOM 2066 C C . SER A 1 275 ? 9.318 2.620 -11.387 1.00 97.44 275 SER A C 1
ATOM 2068 O O . SER A 1 275 ? 9.987 1.805 -10.750 1.00 97.44 275 SER A O 1
ATOM 2070 N N . TYR A 1 276 ? 8.002 2.780 -11.261 1.00 98.19 276 TYR A N 1
ATOM 2071 C CA . TYR A 1 276 ? 7.167 1.921 -10.434 1.00 98.19 276 TYR A CA 1
ATOM 2072 C C . TYR A 1 276 ? 7.298 0.450 -10.848 1.00 98.19 276 TYR A C 1
ATOM 2074 O O . TYR A 1 276 ? 7.249 0.117 -12.044 1.00 98.19 276 TYR A O 1
ATOM 2082 N N . HIS A 1 277 ? 7.457 -0.429 -9.867 1.00 98.31 277 HIS A N 1
ATOM 2083 C CA . HIS A 1 277 ? 7.485 -1.866 -10.067 1.00 98.31 277 HIS A CA 1
ATOM 2084 C C . HIS A 1 277 ? 6.113 -2.473 -9.777 1.00 98.31 277 HIS A C 1
ATOM 2086 O O . HIS A 1 277 ? 5.619 -2.530 -8.662 1.00 98.31 277 HIS A O 1
ATOM 2092 N N . MET A 1 278 ? 5.486 -3.013 -10.810 1.00 98.06 278 MET A N 1
ATOM 2093 C CA . MET A 1 278 ? 4.211 -3.693 -10.663 1.00 98.06 278 MET A CA 1
ATOM 2094 C C . MET A 1 278 ? 4.447 -5.159 -10.294 1.00 98.06 278 MET A C 1
ATOM 2096 O O . MET A 1 278 ? 4.625 -5.976 -11.203 1.00 98.06 278 MET A O 1
ATOM 2100 N N . TYR A 1 279 ? 4.492 -5.469 -8.992 1.00 98.44 279 TYR A N 1
ATOM 2101 C CA . TYR A 1 279 ? 4.665 -6.837 -8.475 1.00 98.44 279 TYR A CA 1
ATOM 2102 C C . TYR A 1 279 ? 3.364 -7.644 -8.556 1.00 98.44 279 TYR A C 1
ATOM 2104 O O . TYR A 1 279 ? 3.280 -8.633 -9.282 1.00 98.44 279 TYR A O 1
ATOM 2112 N N . GLY A 1 280 ? 2.313 -7.170 -7.884 1.00 98.31 280 GLY A N 1
ATOM 2113 C CA . GLY A 1 280 ? 0.993 -7.796 -7.887 1.00 98.31 280 GLY A CA 1
ATOM 2114 C C . GLY A 1 280 ? -0.127 -6.775 -7.736 1.00 98.31 280 GLY A C 1
ATOM 2115 O O . GLY A 1 280 ? 0.057 -5.753 -7.076 1.00 98.31 280 GLY A O 1
ATOM 2116 N N . MET A 1 281 ? -1.280 -7.035 -8.351 1.00 98.56 281 MET A N 1
ATOM 2117 C CA . MET A 1 281 ? -2.497 -6.226 -8.227 1.00 98.56 281 MET A CA 1
ATOM 2118 C C . MET A 1 281 ? -3.708 -7.118 -8.011 1.00 98.56 281 MET A C 1
ATOM 2120 O O . MET A 1 281 ? -3.846 -8.146 -8.673 1.00 98.56 281 MET A O 1
ATOM 2124 N N . THR A 1 282 ? -4.638 -6.671 -7.178 1.00 98.56 282 THR A N 1
ATOM 2125 C CA . THR A 1 282 ? -6.008 -7.186 -7.168 1.00 98.56 282 THR A CA 1
ATOM 2126 C C . THR A 1 282 ? -7.004 -6.050 -7.380 1.00 98.56 282 THR A C 1
ATOM 2128 O O . THR A 1 282 ? -6.747 -4.898 -7.043 1.00 98.56 282 THR A O 1
ATOM 2131 N N . ASN A 1 283 ? -8.146 -6.359 -7.984 1.00 98.25 283 ASN A N 1
ATOM 2132 C CA . ASN A 1 283 ? -9.325 -5.502 -7.992 1.00 98.25 283 ASN A CA 1
ATOM 2133 C C . ASN A 1 283 ? -10.53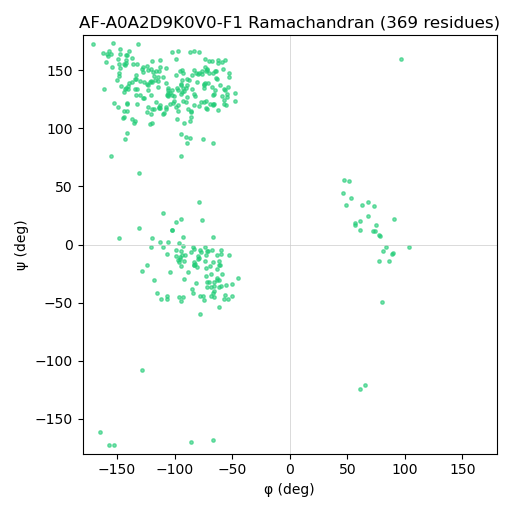4 -6.372 -7.677 1.00 98.25 283 ASN A C 1
ATOM 2135 O O . ASN A 1 283 ? -10.962 -7.178 -8.514 1.00 98.25 283 ASN A O 1
ATOM 2139 N N . GLN A 1 284 ? -11.058 -6.231 -6.469 1.00 95.00 284 GLN A N 1
ATOM 2140 C CA . GLN A 1 284 ? -12.138 -7.058 -5.942 1.00 95.00 284 GLN A CA 1
ATOM 2141 C C . GLN A 1 284 ? -13.400 -6.242 -5.731 1.00 95.00 284 GLN A C 1
ATOM 2143 O O . GLN A 1 284 ? -13.318 -5.048 -5.443 1.00 95.00 284 GLN A O 1
ATOM 2148 N N . VAL A 1 285 ? -14.563 -6.879 -5.876 1.00 91.06 285 VAL A N 1
ATOM 2149 C CA . VAL A 1 285 ? -15.826 -6.297 -5.413 1.00 91.06 285 VAL A CA 1
ATOM 2150 C C . VAL A 1 285 ? -15.646 -5.974 -3.939 1.00 91.06 285 VAL A C 1
ATOM 2152 O O . VAL A 1 285 ? -15.330 -6.859 -3.134 1.00 91.06 285 VAL A O 1
ATOM 2155 N N . SER A 1 286 ? -15.792 -4.696 -3.603 1.00 79.31 286 SER A N 1
ATOM 2156 C CA . SER A 1 286 ? -15.682 -4.263 -2.225 1.00 79.31 286 SER A CA 1
ATOM 2157 C C . SER A 1 286 ? -16.845 -4.877 -1.469 1.00 79.31 286 SER A C 1
ATOM 2159 O O . SER A 1 286 ? -18.012 -4.681 -1.793 1.00 79.31 286 SER A O 1
ATOM 2161 N N . SER A 1 287 ? -16.528 -5.657 -0.449 1.00 57.06 287 SER A N 1
ATOM 2162 C CA . SER A 1 287 ? -17.534 -6.200 0.452 1.00 57.06 287 SER A CA 1
ATOM 2163 C C . SER A 1 287 ? -18.118 -5.171 1.404 1.00 57.06 287 SER A C 1
ATOM 2165 O O . SER A 1 287 ? -19.003 -5.524 2.177 1.00 57.06 287 SER A O 1
ATOM 2167 N N . ALA A 1 288 ? -17.631 -3.931 1.355 1.00 47.47 288 ALA A N 1
ATOM 2168 C CA . ALA A 1 288 ? -18.262 -2.799 1.993 1.00 47.47 288 ALA A CA 1
ATOM 2169 C C . ALA A 1 288 ? -19.645 -2.589 1.368 1.00 47.47 288 ALA A C 1
ATOM 2171 O O . ALA A 1 288 ? -19.744 -2.250 0.186 1.00 47.47 288 ALA A O 1
ATOM 2172 N N . PRO A 1 289 ? -20.747 -2.745 2.107 1.00 43.66 289 PRO A N 1
ATOM 2173 C CA . PRO A 1 289 ? -22.014 -2.244 1.623 1.00 43.66 289 PRO A CA 1
ATOM 2174 C C . PRO A 1 289 ? -21.909 -0.728 1.518 1.00 43.66 289 PRO A C 1
ATOM 2176 O O . PRO A 1 289 ? -21.373 -0.070 2.405 1.00 43.66 289 PRO A O 1
ATOM 2179 N N . VAL A 1 290 ? -22.536 -0.176 0.481 1.00 51.97 290 VAL A N 1
ATOM 2180 C CA . VAL A 1 290 ? -22.732 1.268 0.242 1.00 51.97 290 VAL A CA 1
ATOM 2181 C C . VAL A 1 290 ? -23.365 1.991 1.456 1.00 51.97 290 VAL A C 1
ATOM 2183 O O . VAL A 1 290 ? -23.466 3.215 1.487 1.00 51.97 290 VAL A O 1
ATOM 2186 N N . GLN A 1 291 ? -23.827 1.238 2.464 1.00 59.03 291 GLN A N 1
ATOM 2187 C CA . GLN A 1 291 ? -24.404 1.726 3.705 1.00 59.03 291 GLN A CA 1
ATOM 2188 C C . GLN A 1 291 ? -23.966 0.866 4.905 1.00 59.03 291 GLN A C 1
ATOM 2190 O O . GLN A 1 291 ? -24.266 -0.326 4.977 1.00 59.03 291 GLN A O 1
ATOM 2195 N N . LEU A 1 292 ? -23.313 1.486 5.888 1.00 78.12 292 LEU A N 1
ATOM 2196 C CA . LEU A 1 292 ? -23.033 0.890 7.196 1.00 78.12 292 LEU A CA 1
ATOM 2197 C C . LEU A 1 292 ? -24.338 0.439 7.879 1.00 78.12 292 LEU A C 1
ATOM 2199 O O . LEU A 1 292 ? -25.269 1.236 8.042 1.00 78.12 292 LEU A O 1
ATOM 2203 N N . GLN A 1 293 ? -24.427 -0.836 8.267 1.00 85.06 293 GLN A N 1
ATOM 2204 C CA . GLN A 1 293 ? -25.624 -1.425 8.861 1.00 85.06 293 GLN A CA 1
ATOM 2205 C C . GLN A 1 293 ? -25.270 -2.430 9.972 1.00 85.06 293 GLN A C 1
ATOM 2207 O O . GLN A 1 293 ? -24.455 -3.332 9.817 1.00 85.06 293 GLN A O 1
ATOM 2212 N N . ILE A 1 294 ? -25.971 -2.333 11.103 1.00 92.00 294 ILE A N 1
ATOM 2213 C CA . ILE A 1 294 ? -25.983 -3.412 12.097 1.00 92.00 294 ILE A CA 1
ATOM 2214 C C . ILE A 1 294 ? -26.810 -4.572 11.526 1.00 92.00 294 ILE A C 1
ATOM 2216 O O . ILE A 1 294 ? -28.007 -4.420 11.257 1.00 92.00 294 ILE A O 1
ATOM 2220 N N . THR A 1 295 ? -26.170 -5.718 11.316 1.00 88.75 295 THR A N 1
ATOM 2221 C CA . THR A 1 295 ? -26.754 -6.920 10.710 1.00 88.75 295 THR A CA 1
ATOM 2222 C C . THR A 1 295 ? -27.330 -7.868 11.758 1.00 88.75 295 THR A C 1
ATOM 2224 O O . THR A 1 295 ? -28.325 -8.541 11.483 1.00 88.75 295 THR A O 1
ATOM 2227 N N . GLU A 1 296 ? -26.774 -7.881 12.973 1.00 93.19 296 GLU A N 1
ATOM 2228 C CA . GLU A 1 296 ? -27.248 -8.718 14.076 1.00 93.19 296 GLU A CA 1
ATOM 2229 C C . GLU A 1 296 ? -27.020 -8.051 15.442 1.00 93.19 296 GLU A C 1
ATOM 2231 O O . GLU A 1 296 ? -26.026 -7.362 15.654 1.00 93.19 296 GLU A O 1
ATOM 2236 N N . ILE A 1 297 ? -27.947 -8.267 16.382 1.00 92.50 297 ILE A N 1
ATOM 2237 C CA . ILE A 1 297 ? -27.763 -7.945 17.804 1.00 92.50 297 ILE A CA 1
ATOM 2238 C C . ILE A 1 297 ? -28.218 -9.157 18.620 1.00 92.50 297 ILE A C 1
ATOM 2240 O O . ILE A 1 297 ? -29.384 -9.558 18.533 1.00 92.50 297 ILE A O 1
ATOM 2244 N N . LEU A 1 298 ? -27.322 -9.722 19.428 1.00 91.12 298 LEU A N 1
ATOM 2245 C CA . LEU A 1 298 ? -27.587 -10.876 20.289 1.00 91.12 298 LEU A CA 1
ATOM 2246 C C . LEU A 1 298 ? -27.331 -10.519 21.751 1.00 91.12 298 LEU A C 1
ATOM 2248 O O . LEU A 1 298 ? -26.258 -10.046 22.092 1.00 91.12 298 LEU A O 1
ATOM 2252 N N . TYR A 1 299 ? -28.303 -10.791 22.620 1.00 87.88 299 TYR A N 1
ATOM 2253 C CA . TYR A 1 299 ? -28.132 -10.695 24.070 1.00 87.88 299 TYR A CA 1
ATOM 2254 C C . TYR A 1 299 ? -27.913 -12.090 24.660 1.00 87.88 299 TYR A C 1
ATOM 2256 O O . TYR A 1 299 ? -28.771 -12.965 24.496 1.00 87.88 299 TYR A O 1
ATOM 2264 N N . ASP A 1 300 ? -26.801 -12.283 25.368 1.00 85.31 300 ASP A N 1
ATOM 2265 C CA . ASP A 1 300 ? -26.544 -13.482 26.165 1.00 85.31 300 ASP A CA 1
ATOM 2266 C C . ASP A 1 300 ? -27.008 -13.248 27.614 1.00 85.31 300 ASP A C 1
ATOM 2268 O O . ASP A 1 300 ? -26.628 -12.289 28.281 1.00 85.31 300 ASP A O 1
ATOM 2272 N N . ALA A 1 301 ? -27.901 -14.114 28.097 1.00 80.00 301 ALA A N 1
ATOM 2273 C CA . ALA A 1 301 ? -28.464 -14.026 29.443 1.00 80.00 301 ALA A CA 1
ATOM 2274 C C . ALA A 1 301 ? -27.671 -14.832 30.490 1.00 80.00 301 ALA A C 1
ATOM 2276 O O . ALA A 1 301 ? -27.909 -14.665 31.689 1.00 80.00 301 ALA A O 1
ATOM 2277 N N . GLU A 1 302 ? -26.782 -15.733 30.063 1.00 84.19 302 GLU A N 1
ATOM 2278 C CA . GLU A 1 302 ? -25.914 -16.528 30.939 1.00 84.19 302 GLU A CA 1
ATOM 2279 C C . GLU A 1 302 ? -24.637 -15.757 31.294 1.00 84.19 302 GLU A C 1
ATOM 2281 O O . GLU A 1 302 ? -24.205 -15.781 32.450 1.00 84.19 302 GLU A O 1
ATOM 2286 N N . LEU A 1 303 ? -24.096 -15.016 30.326 1.00 81.88 303 LEU A N 1
ATOM 2287 C CA . LEU A 1 303 ? -23.061 -13.999 30.494 1.00 81.88 303 LEU A CA 1
ATOM 2288 C C . LEU A 1 303 ? -23.655 -12.673 30.012 1.00 81.88 303 LEU A C 1
ATOM 2290 O O . LEU A 1 303 ? -23.826 -12.537 28.811 1.00 81.88 303 LEU A O 1
ATOM 2294 N N . PRO A 1 304 ? -24.043 -11.735 30.899 1.00 82.56 304 PRO A N 1
ATOM 2295 C CA . PRO A 1 304 ? -24.814 -10.553 30.517 1.00 82.56 304 PRO A CA 1
ATOM 2296 C C . PRO A 1 304 ? -23.998 -9.619 29.616 1.00 82.56 304 PRO A C 1
ATOM 2298 O O . PRO A 1 304 ? -23.363 -8.691 30.103 1.00 82.56 304 PRO A O 1
ATOM 2301 N N . GLN A 1 305 ? -24.051 -9.876 28.312 1.00 87.94 305 GLN A N 1
ATOM 2302 C CA . GLN A 1 305 ? -23.349 -9.145 27.263 1.00 87.94 305 GLN A CA 1
ATOM 2303 C C . GLN A 1 305 ? -24.226 -9.050 26.010 1.00 87.94 305 GLN A C 1
ATOM 2305 O O . GLN A 1 305 ? -25.105 -9.892 25.776 1.00 87.94 305 GLN A O 1
ATOM 2310 N N . ILE A 1 306 ? -23.993 -8.023 25.201 1.00 90.06 306 ILE A N 1
ATOM 2311 C CA . ILE A 1 306 ? -24.639 -7.827 23.907 1.00 90.06 306 ILE A CA 1
ATOM 2312 C C . ILE A 1 306 ? -23.571 -7.901 22.821 1.00 90.06 306 ILE A C 1
ATOM 2314 O O . ILE A 1 306 ? -22.616 -7.138 22.826 1.00 90.06 306 ILE A O 1
ATOM 2318 N N . SER A 1 307 ? -23.747 -8.813 21.872 1.00 92.50 307 SER A N 1
ATOM 2319 C CA . SER A 1 307 ? -22.937 -8.874 20.662 1.00 92.50 307 SER A CA 1
ATOM 2320 C C . SER A 1 307 ? -23.635 -8.107 19.544 1.00 92.50 307 SER A C 1
ATOM 2322 O O . SER A 1 307 ? -24.827 -8.310 19.299 1.00 92.50 307 SER A O 1
ATOM 2324 N N . ILE A 1 308 ? -22.898 -7.217 18.889 1.00 94.62 308 ILE A N 1
ATOM 2325 C CA . ILE A 1 308 ? -23.352 -6.371 17.788 1.00 94.62 308 ILE A CA 1
ATOM 2326 C C . ILE A 1 308 ? -22.523 -6.750 16.575 1.00 94.62 308 ILE A C 1
ATOM 2328 O O . ILE A 1 308 ? -21.310 -6.556 16.565 1.00 94.62 308 ILE A O 1
ATOM 2332 N N . LYS A 1 309 ? -23.182 -7.272 15.547 1.00 94.62 309 LYS A N 1
ATOM 2333 C CA . LYS A 1 309 ? -22.554 -7.579 14.269 1.00 94.62 309 LYS A CA 1
ATOM 2334 C C . LYS A 1 309 ? -22.973 -6.546 13.239 1.00 94.62 309 LYS A C 1
ATOM 2336 O O . LYS A 1 309 ? -24.156 -6.210 13.151 1.00 94.62 309 LYS A O 1
ATOM 2341 N N . PHE A 1 310 ? -22.026 -6.049 12.461 1.00 92.19 310 PHE A N 1
ATOM 2342 C CA . PHE A 1 310 ? -22.274 -5.083 11.397 1.00 92.19 310 PHE A CA 1
ATOM 2343 C C . PHE A 1 310 ? -21.386 -5.371 10.191 1.00 92.19 310 PHE A C 1
ATOM 2345 O O . PHE A 1 310 ? -20.349 -6.022 10.310 1.00 92.19 310 PHE A O 1
ATOM 2352 N N . ASN A 1 311 ? -21.817 -4.918 9.016 1.00 81.62 311 ASN A N 1
ATOM 2353 C CA . ASN A 1 311 ? -20.972 -4.961 7.829 1.00 81.62 311 ASN A CA 1
ATOM 2354 C C . ASN A 1 311 ? -19.840 -3.944 7.923 1.00 81.62 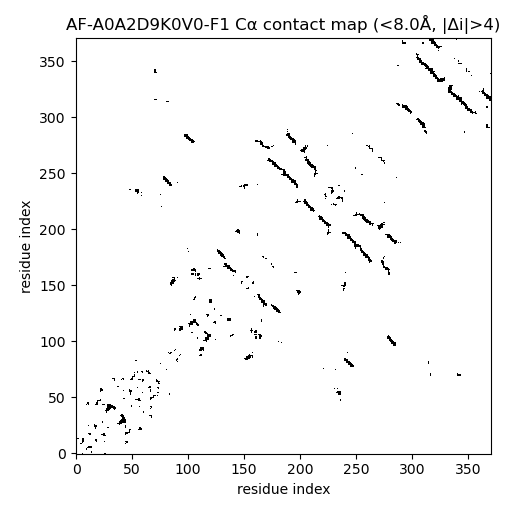311 ASN A C 1
ATOM 2356 O O . ASN A 1 311 ? -20.075 -2.799 8.307 1.00 81.62 311 ASN A O 1
ATOM 2360 N N . SER A 1 312 ? -18.653 -4.348 7.495 1.00 75.19 312 SER A N 1
ATOM 2361 C CA . SER A 1 312 ? -17.425 -3.578 7.657 1.00 75.19 312 SER A CA 1
ATOM 2362 C C . SER A 1 312 ? -16.453 -3.791 6.493 1.00 75.19 312 SER A C 1
ATOM 2364 O O . SER A 1 312 ? -16.678 -4.633 5.614 1.00 75.19 312 SER A O 1
ATOM 2366 N N . ARG A 1 313 ? -15.417 -2.952 6.433 1.00 67.75 313 ARG A N 1
ATOM 2367 C CA . ARG A 1 313 ? -14.336 -3.018 5.447 1.00 67.75 313 ARG A CA 1
ATOM 2368 C C . ARG A 1 313 ? -13.077 -3.551 6.126 1.00 67.75 313 ARG A C 1
ATOM 2370 O O . ARG A 1 313 ? -12.703 -2.960 7.133 1.00 67.75 313 ARG A O 1
ATOM 2377 N N . PRO A 1 314 ? -12.385 -4.561 5.567 1.00 56.44 314 PRO A N 1
ATOM 2378 C CA . PRO A 1 314 ? -11.097 -4.985 6.103 1.00 56.44 314 PRO A CA 1
ATOM 2379 C C . PRO A 1 314 ? -10.134 -3.793 6.187 1.00 56.44 314 PRO A C 1
ATOM 2381 O O . PRO A 1 314 ? -9.978 -3.070 5.201 1.00 56.44 314 PRO A O 1
ATOM 2384 N N . GLY A 1 315 ? -9.506 -3.586 7.340 1.00 52.72 315 GLY A N 1
ATOM 2385 C CA . GLY A 1 315 ? -8.613 -2.460 7.601 1.00 52.72 315 GLY A CA 1
ATOM 2386 C C . GLY A 1 315 ? -9.301 -1.156 8.024 1.00 52.72 315 GLY A C 1
ATOM 2387 O O . GLY A 1 315 ? -8.601 -0.182 8.263 1.00 52.72 315 GLY A O 1
ATOM 2388 N N . ALA A 1 316 ? -10.638 -1.094 8.082 1.00 64.69 316 ALA A N 1
ATOM 2389 C CA . ALA A 1 316 ? -11.355 0.093 8.555 1.00 64.69 316 ALA A CA 1
ATOM 2390 C C . ALA A 1 316 ? -11.688 0.011 10.047 1.00 64.69 316 ALA A C 1
ATOM 2392 O O . ALA A 1 316 ? -11.944 -1.070 10.584 1.00 64.69 316 ALA A O 1
ATOM 2393 N N . ILE A 1 317 ? -11.755 1.184 10.672 1.00 74.00 317 ILE A N 1
ATOM 2394 C CA . ILE A 1 317 ? -12.015 1.367 12.098 1.00 74.00 317 ILE A CA 1
ATOM 2395 C C . ILE A 1 317 ? -13.428 1.921 12.291 1.00 74.00 317 ILE A C 1
ATOM 2397 O O . ILE A 1 317 ? -13.905 2.785 11.541 1.00 74.00 317 ILE A O 1
ATOM 2401 N N . TYR A 1 318 ? -14.126 1.401 13.297 1.00 85.56 318 TYR A N 1
ATOM 2402 C CA . TYR A 1 318 ? -15.499 1.772 13.602 1.00 85.56 318 TYR A CA 1
ATOM 2403 C C . TYR A 1 318 ? -15.653 2.206 15.054 1.00 85.56 318 TYR A C 1
ATOM 2405 O O . TYR A 1 318 ? -15.169 1.549 15.968 1.00 85.56 318 TYR A O 1
ATOM 2413 N N . ALA A 1 319 ? -16.457 3.246 15.259 1.00 88.94 319 ALA A N 1
ATOM 2414 C CA . ALA A 1 319 ? -16.905 3.661 16.572 1.00 88.94 319 ALA A CA 1
ATOM 2415 C C . ALA A 1 319 ? -18.295 3.118 16.894 1.00 88.94 319 ALA A C 1
ATOM 2417 O O . ALA A 1 319 ? -19.243 3.229 16.104 1.00 88.94 319 ALA A O 1
ATOM 2418 N N . ILE A 1 320 ? -18.427 2.566 18.092 1.00 93.88 320 ILE A N 1
ATOM 2419 C CA . ILE A 1 320 ? -19.650 2.048 18.679 1.00 93.88 320 ILE A CA 1
ATOM 2420 C C . ILE A 1 320 ? -20.096 3.011 19.768 1.00 93.88 320 ILE A C 1
ATOM 2422 O O . ILE A 1 320 ? -19.453 3.171 20.799 1.00 93.88 320 ILE A O 1
ATOM 2426 N N . ASP A 1 321 ? -21.263 3.612 19.572 1.00 92.31 321 ASP A N 1
ATOM 2427 C CA . ASP A 1 321 ? -21.920 4.413 20.596 1.00 92.31 321 ASP A CA 1
ATOM 2428 C C . ASP A 1 321 ? -23.134 3.675 21.152 1.00 92.31 321 ASP A C 1
ATOM 2430 O O . ASP A 1 321 ? -23.835 2.953 20.431 1.00 92.31 321 ASP A O 1
ATOM 2434 N N . PHE A 1 322 ? -23.468 3.969 22.405 1.00 91.88 322 PHE A N 1
ATOM 2435 C CA . PHE A 1 322 ? -24.725 3.577 23.017 1.00 91.88 322 PHE A CA 1
ATOM 2436 C C . PHE A 1 322 ? -25.551 4.781 23.475 1.00 91.88 322 PHE A C 1
ATOM 2438 O O . PHE A 1 322 ? -25.054 5.877 23.720 1.00 91.88 322 PHE A O 1
ATOM 2445 N N . SER A 1 323 ? -26.855 4.576 23.616 1.00 91.06 323 SER A N 1
ATOM 2446 C CA . SER A 1 323 ? -27.760 5.516 24.272 1.00 91.06 323 SER A CA 1
ATOM 2447 C C . SER A 1 323 ? -28.878 4.760 24.978 1.00 91.06 323 SER A C 1
ATOM 2449 O O . SER A 1 323 ? -29.285 3.686 24.543 1.00 91.06 323 SER A O 1
ATOM 2451 N N . THR A 1 324 ? -29.441 5.328 26.044 1.00 90.06 324 THR A N 1
ATOM 2452 C CA . THR A 1 324 ? -30.636 4.769 26.704 1.00 90.06 324 THR A CA 1
ATOM 2453 C C . THR A 1 324 ? -31.924 5.466 26.270 1.00 90.06 324 THR A C 1
ATOM 2455 O O . THR A 1 324 ? -33.024 5.004 26.585 1.00 90.06 324 THR A O 1
ATOM 2458 N N . ASN A 1 325 ? -31.830 6.582 25.535 1.00 89.62 325 ASN A N 1
ATOM 2459 C CA . ASN A 1 325 ? -33.000 7.385 25.179 1.00 89.62 325 ASN A CA 1
ATOM 2460 C C . ASN A 1 325 ? -32.941 8.119 23.826 1.00 89.62 325 ASN A C 1
ATOM 2462 O O . ASN A 1 325 ? -33.880 8.863 23.526 1.00 89.62 325 ASN A O 1
ATOM 2466 N N . LEU A 1 326 ? -31.899 7.897 23.016 1.00 91.75 326 LEU A N 1
ATOM 2467 C CA . LEU A 1 326 ? -31.679 8.500 21.692 1.00 91.75 326 LEU A CA 1
ATOM 2468 C C . LEU A 1 326 ? -31.564 10.035 21.692 1.00 91.75 326 LEU A C 1
ATOM 2470 O O . LEU A 1 326 ? -31.790 10.668 20.659 1.00 91.75 326 LEU A O 1
ATOM 2474 N N . LYS A 1 327 ? -31.262 10.655 22.835 1.00 91.94 327 LYS A N 1
ATOM 2475 C CA . LYS A 1 327 ? -31.016 12.100 22.907 1.00 91.94 327 LYS A CA 1
ATOM 2476 C C . LYS A 1 327 ? -29.558 12.435 22.612 1.00 91.94 327 LYS A C 1
ATOM 2478 O O . LYS A 1 327 ? -28.686 11.572 22.635 1.00 91.94 327 LYS A O 1
ATOM 2483 N N . ASP A 1 328 ? -29.316 13.714 22.360 1.00 89.25 328 ASP A N 1
ATOM 2484 C CA . ASP A 1 328 ? -27.986 14.259 22.089 1.00 89.25 328 ASP A CA 1
ATOM 2485 C C . ASP A 1 328 ? -27.006 14.012 23.248 1.00 89.25 328 ASP A C 1
ATOM 2487 O O . ASP A 1 328 ? -27.430 13.856 24.395 1.00 89.25 328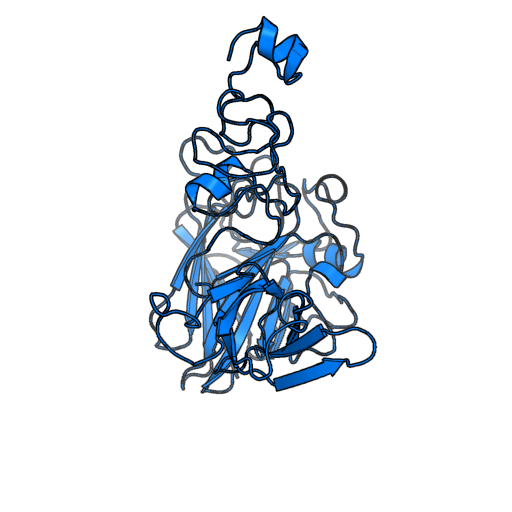 ASP A O 1
ATOM 2491 N N . VAL A 1 329 ? -25.705 14.032 22.937 1.00 86.88 329 VAL A N 1
ATOM 2492 C CA . VAL A 1 329 ? -24.578 13.719 23.844 1.00 86.88 329 VAL A CA 1
ATOM 2493 C C . VAL A 1 329 ? -24.620 14.468 25.184 1.00 86.88 329 VAL A C 1
ATOM 2495 O O . VAL A 1 329 ? -24.292 13.908 26.223 1.00 86.88 329 VAL A O 1
ATOM 2498 N N . ASP A 1 330 ? -25.118 15.707 25.199 1.00 89.06 330 ASP A N 1
ATOM 2499 C CA . ASP A 1 330 ? -25.198 16.528 26.417 1.00 89.06 330 ASP A CA 1
ATOM 2500 C C . ASP A 1 330 ? -26.372 16.154 27.346 1.00 89.06 330 ASP A C 1
ATOM 2502 O O . ASP A 1 330 ? -26.553 16.739 28.420 1.00 89.06 330 ASP A O 1
ATOM 2506 N N . SER A 1 331 ? -27.236 15.229 26.924 1.00 87.88 331 SER A N 1
ATOM 2507 C CA . SER A 1 331 ? -28.397 14.795 27.699 1.00 87.88 331 SER A CA 1
ATOM 2508 C C . SER A 1 331 ? -28.054 13.626 28.614 1.00 87.88 331 SER A C 1
ATOM 2510 O O . SER A 1 331 ? -27.380 12.686 28.215 1.00 87.88 331 SER A O 1
ATOM 2512 N N . ASP A 1 332 ? -28.632 13.616 29.817 1.00 86.94 332 ASP A N 1
ATOM 2513 C CA . ASP A 1 332 ? -28.624 12.428 30.677 1.00 86.94 332 ASP A CA 1
ATOM 2514 C C . ASP A 1 332 ? -29.253 11.233 29.931 1.00 86.94 332 ASP A C 1
ATOM 2516 O O . ASP A 1 332 ? -30.398 11.317 29.463 1.00 86.94 332 ASP A O 1
ATOM 2520 N N . GLY A 1 333 ? -28.481 10.155 29.759 1.00 84.50 333 GLY A N 1
ATOM 2521 C CA . GLY A 1 333 ? -28.828 8.985 28.942 1.00 84.50 333 GLY A CA 1
ATOM 2522 C C . GLY A 1 333 ? -28.759 9.180 27.417 1.00 84.50 333 GLY A C 1
ATOM 2523 O O . GLY A 1 333 ? -29.279 8.334 26.682 1.00 84.50 333 GLY A O 1
ATOM 2524 N N . GLY A 1 334 ? -28.180 10.290 26.945 1.00 89.62 334 GLY A N 1
ATOM 2525 C CA . GLY A 1 334 ? -27.903 10.562 25.532 1.00 89.62 334 GLY A CA 1
ATOM 2526 C C . GLY A 1 334 ? -26.847 9.628 24.937 1.00 89.62 334 GLY A C 1
ATOM 2527 O O . GLY A 1 334 ? -26.538 8.592 25.522 1.00 89.62 334 GLY A O 1
ATOM 2528 N N . TRP A 1 335 ? -26.348 9.947 23.746 1.00 92.56 335 TRP A N 1
ATOM 2529 C CA . TRP A 1 335 ? -25.278 9.169 23.114 1.00 92.56 335 TRP A CA 1
ATOM 2530 C C . TRP A 1 335 ? -23.972 9.272 23.902 1.00 92.56 335 TRP A C 1
ATOM 2532 O O . TRP A 1 335 ? -23.528 10.376 24.202 1.00 92.56 335 TRP A O 1
ATOM 2542 N N . ALA A 1 336 ? -23.368 8.129 24.196 1.00 88.56 336 ALA A N 1
ATOM 2543 C CA . ALA A 1 336 ? -22.038 7.999 24.764 1.00 88.56 336 ALA A CA 1
ATOM 2544 C C . ALA A 1 336 ? -21.275 6.928 23.983 1.00 88.56 336 ALA A C 1
ATOM 2546 O O . ALA A 1 336 ? -21.858 5.928 23.566 1.00 88.56 336 ALA A O 1
ATOM 2547 N N . GLU A 1 337 ? -19.993 7.161 23.773 1.00 88.88 337 GLU A N 1
ATOM 2548 C CA . GLU A 1 337 ? -19.105 6.229 23.088 1.00 88.88 337 GLU A CA 1
ATOM 2549 C C . GLU A 1 337 ? -18.798 5.035 23.999 1.00 88.88 337 GLU A C 1
ATOM 2551 O O . GLU A 1 337 ? -18.654 5.196 25.216 1.00 88.88 337 GLU A O 1
ATOM 2556 N N . LEU A 1 338 ? -18.785 3.836 23.421 1.00 89.12 338 LEU A N 1
ATOM 2557 C CA . LEU A 1 338 ? -18.287 2.624 24.070 1.00 89.12 338 LEU A CA 1
ATOM 2558 C C . LEU A 1 338 ? -16.842 2.364 23.676 1.00 89.12 338 LEU A C 1
ATOM 2560 O O . LEU A 1 338 ? -16.042 2.022 24.540 1.00 89.12 338 LEU A O 1
ATOM 2564 N N . ASP A 1 339 ? -16.567 2.497 22.383 1.00 86.19 339 ASP A N 1
ATOM 2565 C CA . ASP A 1 339 ? -15.295 2.181 21.753 1.00 86.19 339 ASP A CA 1
ATOM 2566 C C . ASP A 1 339 ? -15.250 2.904 20.402 1.00 86.19 339 ASP A C 1
ATOM 2568 O O . ASP A 1 339 ? -16.254 2.891 19.687 1.00 86.19 339 ASP A O 1
ATOM 2572 N N . ASP A 1 340 ? -14.151 3.561 20.065 1.00 85.38 340 ASP A N 1
ATOM 2573 C CA . ASP A 1 340 ? -13.896 4.212 18.779 1.00 85.38 340 ASP A CA 1
ATOM 2574 C C . ASP A 1 340 ? -12.832 3.509 17.923 1.00 85.38 340 ASP A C 1
ATOM 2576 O O . ASP A 1 340 ? -12.666 3.889 16.766 1.00 85.38 340 ASP A O 1
ATOM 2580 N N . GLY A 1 341 ? -12.221 2.435 18.435 1.00 76.62 341 GLY A N 1
ATOM 2581 C CA . GLY A 1 341 ? -11.128 1.678 17.817 1.00 76.62 341 GLY A CA 1
ATOM 2582 C C . GLY A 1 341 ? -11.521 0.280 17.333 1.00 76.62 341 GLY A C 1
ATOM 2583 O O . GLY A 1 341 ? -10.691 -0.623 17.287 1.00 76.62 341 GLY A O 1
ATOM 2584 N N . VAL A 1 342 ? -12.791 0.031 16.985 1.00 82.62 342 VAL A N 1
ATOM 2585 C CA . VAL A 1 342 ? -13.213 -1.321 16.580 1.00 82.62 342 VAL A CA 1
ATOM 2586 C C . VAL A 1 342 ? -12.724 -1.630 15.164 1.00 82.62 342 VAL A C 1
ATOM 2588 O O . VAL A 1 342 ? -13.429 -1.376 14.178 1.00 82.62 342 VAL A O 1
ATOM 2591 N N . PHE A 1 343 ? -11.532 -2.214 15.071 1.00 74.25 343 PHE A N 1
ATOM 2592 C CA . PHE A 1 343 ? -10.920 -2.634 13.819 1.00 74.25 343 PHE A CA 1
ATOM 2593 C C . PHE A 1 343 ? -11.677 -3.773 13.152 1.00 74.25 343 PHE A C 1
ATOM 2595 O O . PHE A 1 343 ? -12.303 -4.649 13.765 1.00 74.25 343 PHE A O 1
ATOM 2602 N N . SER A 1 344 ? -11.630 -3.752 11.832 1.00 78.25 344 SER A N 1
ATOM 2603 C CA . SER A 1 344 ? -12.234 -4.767 11.006 1.00 78.25 344 SER A CA 1
ATOM 2604 C C . SER A 1 344 ? -11.178 -5.611 10.314 1.00 78.25 344 SER A C 1
ATOM 2606 O O . SER A 1 344 ? -10.529 -5.181 9.369 1.00 78.25 344 SER A O 1
ATOM 2608 N N . GLU A 1 345 ? -11.093 -6.878 10.702 1.00 66.75 345 GLU A N 1
ATOM 2609 C CA . GLU A 1 345 ? -10.271 -7.873 10.003 1.00 66.75 345 GLU A CA 1
ATOM 2610 C C . GLU A 1 345 ? -10.925 -8.368 8.694 1.00 66.75 345 GLU A C 1
ATOM 2612 O O . GLU A 1 345 ? -10.344 -9.157 7.951 1.00 66.75 345 GLU A O 1
ATOM 2617 N N . GLY A 1 346 ? -12.169 -7.966 8.400 1.00 60.66 346 GLY A N 1
ATOM 2618 C CA . GLY A 1 346 ? -12.988 -8.658 7.410 1.00 60.66 346 GLY A CA 1
ATOM 2619 C C . GLY A 1 346 ? -14.210 -7.891 6.915 1.00 60.66 346 GLY A C 1
ATOM 2620 O O . GLY A 1 346 ? -14.311 -6.678 6.988 1.00 60.66 346 GLY A O 1
ATOM 2621 N N . LYS A 1 347 ? -15.160 -8.629 6.338 1.00 66.69 347 LYS A N 1
ATOM 2622 C CA . LYS A 1 347 ? -16.384 -8.066 5.726 1.00 66.69 347 LYS A CA 1
ATOM 2623 C C . LYS A 1 347 ? -17.497 -7.797 6.742 1.00 66.69 347 LYS A C 1
ATOM 2625 O O . LYS A 1 347 ? -18.511 -7.168 6.435 1.00 66.69 347 LYS A O 1
ATOM 2630 N N . GLU A 1 348 ? -17.345 -8.369 7.927 1.00 81.81 348 GLU A N 1
ATOM 2631 C CA . GLU A 1 348 ? -18.232 -8.185 9.059 1.00 81.81 348 GLU A CA 1
ATOM 2632 C C . GLU A 1 348 ? -17.384 -8.077 10.320 1.00 81.81 348 GLU A C 1
ATOM 2634 O O . GLU A 1 348 ? -16.448 -8.852 10.513 1.00 81.81 348 GLU A O 1
ATOM 2639 N N . THR A 1 349 ? -17.760 -7.156 11.195 1.00 86.50 349 THR A N 1
ATOM 2640 C CA . THR A 1 349 ? -17.108 -6.939 12.481 1.00 86.50 349 THR A CA 1
ATOM 2641 C C . THR A 1 349 ? -18.119 -7.225 13.573 1.00 86.50 349 THR A C 1
ATOM 2643 O O . THR A 1 349 ? -19.316 -6.949 13.433 1.00 86.50 349 THR A O 1
ATOM 2646 N N . THR A 1 350 ? -17.645 -7.850 14.647 1.00 93.69 350 THR A N 1
ATOM 2647 C CA . THR A 1 350 ? -18.461 -8.159 15.818 1.00 93.69 350 THR A CA 1
ATOM 2648 C C . THR A 1 350 ? -17.872 -7.459 17.027 1.00 93.69 350 THR A C 1
ATOM 2650 O O . THR A 1 350 ? -16.770 -7.789 17.445 1.00 93.69 350 THR A O 1
ATOM 2653 N N . PHE A 1 351 ? -18.635 -6.541 17.610 1.00 93.62 351 PHE A N 1
ATOM 2654 C CA . PHE A 1 351 ? -18.316 -5.912 18.887 1.00 93.62 351 PHE A CA 1
ATOM 2655 C C . PHE A 1 351 ? -19.101 -6.588 20.018 1.00 93.62 351 PHE A C 1
ATOM 2657 O O . PHE A 1 351 ? -20.242 -7.020 19.814 1.00 93.62 351 PHE A O 1
ATOM 2664 N N . VAL A 1 352 ? -18.513 -6.685 21.211 1.00 92.19 352 VAL A N 1
ATOM 2665 C CA . VAL A 1 352 ? -19.168 -7.244 22.403 1.00 92.19 352 VAL A CA 1
ATOM 2666 C C . VAL A 1 352 ? -19.210 -6.185 23.501 1.00 92.19 352 VAL A C 1
ATOM 2668 O O . VAL A 1 352 ? -18.184 -5.835 24.065 1.00 92.19 352 VAL A O 1
ATOM 2671 N N . ASP A 1 353 ? -20.412 -5.715 23.832 1.00 87.81 353 ASP A N 1
ATOM 2672 C CA . ASP A 1 353 ? -20.674 -4.866 24.997 1.00 87.81 353 ASP A CA 1
ATOM 2673 C C . ASP A 1 353 ? -20.933 -5.748 26.226 1.00 87.81 353 ASP A C 1
ATOM 2675 O O . ASP A 1 353 ? -22.000 -6.359 26.355 1.00 87.81 353 ASP A O 1
ATOM 2679 N N . ASP A 1 354 ? -19.966 -5.809 27.137 1.00 82.44 354 ASP A N 1
ATOM 2680 C CA . ASP A 1 354 ? -20.068 -6.466 28.444 1.00 82.44 354 ASP A CA 1
ATOM 2681 C C . ASP A 1 354 ? -20.196 -5.469 29.619 1.00 82.44 354 ASP A C 1
ATOM 2683 O O . ASP A 1 354 ? -20.317 -5.876 30.781 1.00 82.44 354 ASP A O 1
ATOM 2687 N N . PHE A 1 355 ? -20.246 -4.162 29.337 1.00 69.56 355 PHE A N 1
ATOM 2688 C CA . PHE A 1 355 ? -20.241 -3.093 30.339 1.00 69.56 355 PHE A CA 1
ATOM 2689 C C . PHE A 1 355 ? -21.647 -2.648 30.756 1.00 69.56 355 PHE A C 1
ATOM 2691 O O . PHE A 1 355 ? -21.921 -2.461 31.948 1.00 69.56 355 PHE A O 1
ATOM 2698 N N . ILE A 1 356 ? -22.558 -2.446 29.800 1.00 64.19 356 ILE A N 1
ATOM 2699 C CA . ILE A 1 356 ? -23.830 -1.735 30.051 1.00 64.19 356 ILE A CA 1
ATOM 2700 C C . ILE A 1 356 ? -24.952 -2.670 30.520 1.00 64.19 356 ILE A C 1
ATOM 2702 O O . ILE A 1 356 ? -25.899 -2.267 31.205 1.00 64.19 356 ILE A O 1
ATOM 2706 N N . VAL A 1 357 ? -24.845 -3.954 30.200 1.00 57.56 357 VAL A N 1
ATOM 2707 C CA . VAL A 1 357 ? -25.969 -4.901 30.202 1.00 57.56 357 VAL A CA 1
ATOM 2708 C C . VAL A 1 357 ? -26.460 -5.281 31.618 1.00 57.56 357 VAL A C 1
ATOM 2710 O O . VAL A 1 357 ? -27.496 -5.927 31.790 1.00 57.56 357 VAL A O 1
ATOM 2713 N N . GLY A 1 358 ? -25.775 -4.820 32.671 1.00 54.47 358 GLY A N 1
ATOM 2714 C CA . GLY A 1 358 ? -26.116 -5.086 34.072 1.00 54.47 358 GLY A CA 1
ATOM 2715 C C . GLY A 1 358 ? -27.191 -4.189 34.714 1.00 54.47 358 GLY A C 1
ATOM 2716 O O . GLY A 1 358 ? -27.726 -4.573 35.759 1.00 54.47 358 GLY A O 1
ATOM 2717 N N . SER A 1 359 ? -27.526 -3.015 34.156 1.00 56.09 359 SER A N 1
ATOM 2718 C CA . SER A 1 359 ? -28.343 -1.996 34.859 1.00 56.09 359 SER A CA 1
ATOM 2719 C C . SER A 1 359 ? -29.566 -1.455 34.105 1.00 56.09 359 SER A C 1
ATOM 2721 O O . SER A 1 359 ? -30.512 -1.010 34.763 1.00 56.09 359 SER A O 1
ATOM 2723 N N . GLU A 1 360 ? -29.612 -1.531 32.773 1.00 62.72 360 GLU A N 1
ATOM 2724 C CA . GLU A 1 360 ? -30.634 -0.856 31.957 1.00 62.72 360 GLU A CA 1
ATOM 2725 C C . GLU A 1 360 ? -31.521 -1.824 31.159 1.00 62.72 360 GLU A C 1
ATOM 2727 O O . GLU A 1 360 ? -31.093 -2.874 30.691 1.00 62.72 360 GLU A O 1
ATOM 2732 N N . ARG A 1 361 ? -32.811 -1.484 31.003 1.00 66.31 361 ARG A N 1
ATOM 2733 C CA . ARG A 1 361 ? -33.794 -2.336 30.291 1.00 66.31 361 ARG A CA 1
ATOM 2734 C C . ARG A 1 361 ? -33.906 -2.039 28.797 1.00 66.31 361 ARG A C 1
ATOM 2736 O O . ARG A 1 361 ? -34.643 -2.733 28.095 1.00 66.31 361 ARG A O 1
ATOM 2743 N N . THR A 1 362 ? -33.279 -0.971 28.318 1.00 80.38 362 THR A N 1
ATOM 2744 C CA . THR A 1 362 ? -33.333 -0.552 26.914 1.00 80.38 362 THR A CA 1
ATOM 2745 C C . THR A 1 362 ? -32.065 0.216 26.577 1.00 80.38 362 THR A C 1
ATOM 2747 O O . THR A 1 362 ? -31.782 1.234 27.202 1.00 80.38 362 THR A O 1
ATOM 2750 N N . VAL A 1 363 ? -31.335 -0.283 25.585 1.00 87.88 363 VAL A N 1
ATOM 2751 C CA . VAL A 1 363 ? -30.106 0.309 25.058 1.00 87.88 363 VAL A CA 1
ATOM 2752 C C . VAL A 1 363 ? -30.246 0.379 23.540 1.00 87.88 363 VAL A C 1
ATOM 2754 O O . VAL A 1 363 ? -30.829 -0.513 22.919 1.00 87.88 363 VAL A O 1
ATOM 2757 N N . PHE A 1 364 ? -29.773 1.470 22.960 1.00 91.56 364 PHE A N 1
ATOM 2758 C CA . PHE A 1 364 ? -29.690 1.710 21.528 1.00 91.56 364 PHE A CA 1
ATOM 2759 C C . PHE A 1 364 ? -28.224 1.783 21.148 1.00 91.56 364 PHE A C 1
ATOM 2761 O O . PHE A 1 364 ? -27.460 2.407 21.875 1.00 91.56 364 PHE A O 1
ATOM 2768 N N . TYR A 1 365 ? -27.871 1.211 20.003 1.00 93.19 365 TYR A N 1
ATOM 2769 C CA . TYR A 1 365 ? -26.513 1.253 19.478 1.00 93.19 365 TYR A CA 1
ATOM 2770 C C . TYR A 1 365 ? -26.472 2.010 18.159 1.00 93.19 365 TYR A C 1
ATOM 2772 O O . TYR A 1 365 ? -27.436 1.991 17.383 1.00 93.19 365 TYR A O 1
ATOM 2780 N N . ARG A 1 366 ? -25.343 2.659 17.908 1.00 93.06 366 ARG A N 1
ATOM 2781 C CA . ARG A 1 366 ? -24.984 3.254 16.626 1.00 93.06 366 ARG A CA 1
ATOM 2782 C C . ARG A 1 366 ? -23.558 2.833 16.312 1.00 93.06 366 ARG A C 1
ATOM 2784 O O . ARG A 1 366 ? -22.700 2.932 17.174 1.00 93.06 366 ARG A O 1
ATOM 2791 N N . VAL A 1 367 ? -23.342 2.408 15.074 1.00 92.88 367 VAL A N 1
ATOM 2792 C CA . VAL A 1 367 ? -22.005 2.214 14.513 1.00 92.88 367 VAL A CA 1
ATOM 2793 C C . VAL A 1 367 ? -21.734 3.404 13.608 1.00 92.88 367 VAL A C 1
ATOM 2795 O O . VAL A 1 367 ? -22.608 3.799 12.826 1.00 92.88 367 VAL A O 1
ATOM 2798 N N . ARG A 1 368 ? -20.557 3.996 13.741 1.00 90.69 368 ARG A N 1
ATOM 2799 C CA . ARG A 1 368 ? -20.014 5.010 12.845 1.00 90.69 368 ARG A CA 1
ATOM 2800 C C . ARG A 1 368 ? -18.722 4.457 12.280 1.00 90.69 368 ARG A C 1
ATOM 2802 O O . ARG A 1 368 ? -17.969 3.824 13.002 1.00 90.69 368 ARG A O 1
ATOM 2809 N N . GLU A 1 369 ? -18.483 4.688 11.007 1.00 82.06 369 GLU A N 1
ATOM 2810 C CA . GLU A 1 369 ? -17.125 4.583 10.494 1.00 82.06 369 GLU A CA 1
ATOM 2811 C C . GLU A 1 369 ? -16.363 5.815 10.978 1.00 82.06 369 GLU A C 1
ATOM 2813 O O . GLU A 1 369 ? -16.932 6.915 10.982 1.00 82.06 369 GLU A O 1
ATOM 2818 N N . VAL A 1 370 ? -15.151 5.615 11.483 1.00 78.50 370 VAL A N 1
ATOM 2819 C CA . VAL A 1 370 ? -14.284 6.720 11.890 1.00 78.50 370 VAL A CA 1
ATOM 2820 C C . VAL A 1 370 ? -13.534 7.167 10.635 1.00 78.50 370 VAL A C 1
ATOM 2822 O O . VAL A 1 370 ? -12.837 6.366 10.017 1.00 78.50 370 VAL A O 1
ATOM 2825 N N . GLU A 1 371 ? -13.817 8.403 10.204 1.00 54.91 371 GLU A N 1
ATOM 2826 C CA . GLU A 1 371 ? -13.182 9.072 9.052 1.00 54.91 371 GLU A CA 1
ATOM 2827 C C . GLU A 1 371 ? -11.806 9.636 9.392 1.00 54.91 371 GLU A C 1
ATOM 2829 O O . GLU A 1 371 ? -11.637 10.129 10.535 1.00 54.91 371 GLU A O 1
#

Sequence (371 aa):
MNDSKEINDTETNPLLADTDKDGLNDGVETNTGSFVSANDTGTDPNNADTDGDNFSDGYEINVNSNPNDAEDLPQLPEGFSMAVLTDDESSGIDAANEYTHAISGGGVESVNGVDFELLNNNSTPENFEWEVSSVKNQIDNNNGAWDTVGGGVTGEGLLGLLGSFTFNNDGNPGSNQTFTLTGLVPGETYENRLYMRKWADNTSRTQELTYTAGDQEPNSIIFSEDHPELPPFSFLSRDVGWYLGYTYTADDSGTLSIRCDVLATPDGVEGAPGSYHMYGMTNQVSSAPVQLQITEILYDAELPQISIKFNSRPGAIYAIDFSTNLKDVDSDGGWAELDDGVFSEGKETTFVDDFIVGSERTVFYRVREVE

Radius of gyration: 22.78 Å; Cα contacts (8 Å, |Δi|>4): 962; chains: 1; bounding box: 58×37×60 Å